Protein AF-W2WQZ3-F1 (afdb_monomer_lite)

Sequence (406 aa):
MGGVYTRVLNVASLRPGDHVCIWDFSRWPISYQHHGIVWASGATAADIRVCHVWSPLEGFQEAQADSCFRISTLEEFLDNRKQKHLRLVEYHTSGLREVLSRWGEVHLSKADLPEVVLARCKFLLGLGRGDFNIFTQNCEHAAHWCMTGEQWCKQTLTKVKGRVPFEKRLVKEDVDALVKQVEEIKEISRCVVSNVLKLSGSNVFLRVKGNHYVQVQADGTVGIVPQGDDPTTCGRTAFRLECYARGYNSIRVRFFHEDTGCYMFSRSTLSCFRDLRMKEPLGVRGKSGLTWEYSSLGYLRSMNQHRRYVGARDDGLLLDVSMRGDAVRVEFVACEGAAEAYTPPDIHQVTRTYNHEKSIQYTESQSMRDYKAAELTKSSPTSSTTTPTTERAAAVAALPTLVESV

Secondary structure (DSSP, 8-state):
---GGGB-S-GGG--TT-EEEEEE-TTTT--EEEEEEEEE--SSTTT-EEEEEE-S--SHHHHHHH-EEEEEEHHHHHTT--GGGEEEPB-S--HHHHHHS-TTSB-SSPPPPHHHHHHHHHHHTTTTTTT-BTTTB-HHHHHHHHHHS--EETTTTEE--SSSTTGGG--HHHHHHHHHHHHHHHHHHHHHHHHHHTTTTSEEEEEETTTEEEEE-TTSBEEEEE--S-TTTS-PPEEEEEEEEE-SSEEEEEEEEGGGTEEEE---TTSS--B-EEEPPPTTT-SGGG-EEEETTSBEEETTTTTPEEEE-TTSBEEEESSGGGBPBEEEEEPTT--SS-----TTHHHHH--GGGG------HHHHHHHHHHHHHHSS-------------------------

Radius of gyration: 28.5 Å; chains: 1; bounding box: 106×35×94 Å

Structure (mmCIF, N/CA/C/O backbone):
data_AF-W2WQZ3-F1
#
_entry.id   AF-W2WQZ3-F1
#
loop_
_atom_site.group_PDB
_atom_site.id
_atom_site.type_symbol
_atom_site.label_atom_id
_atom_site.label_alt_id
_atom_site.label_comp_id
_atom_site.label_asym_id
_atom_site.label_entity_id
_atom_site.label_seq_id
_atom_site.pdbx_PDB_ins_code
_atom_site.Cartn_x
_atom_site.Cartn_y
_atom_site.Cartn_z
_atom_site.occupancy
_atom_site.B_iso_or_equiv
_atom_site.auth_seq_id
_atom_site.auth_comp_id
_atom_site.auth_asym_id
_atom_site.auth_atom_id
_atom_site.pdbx_PDB_model_num
ATOM 1 N N . MET A 1 1 ? 24.836 1.163 7.751 1.00 37.50 1 MET A N 1
ATOM 2 C CA . MET A 1 1 ? 23.887 0.036 7.607 1.00 37.50 1 MET A CA 1
ATOM 3 C C . MET A 1 1 ? 22.480 0.602 7.423 1.00 37.50 1 MET A C 1
ATOM 5 O O . MET A 1 1 ? 22.188 1.587 8.082 1.00 37.50 1 MET A O 1
ATOM 9 N N . GLY A 1 2 ? 21.668 0.085 6.488 1.00 44.25 2 GLY A N 1
ATOM 10 C CA . GLY A 1 2 ? 20.282 0.556 6.268 1.00 44.25 2 GLY A CA 1
ATOM 11 C C . GLY A 1 2 ? 19.381 0.328 7.488 1.00 44.25 2 GLY A C 1
ATOM 12 O O . GLY A 1 2 ? 19.740 -0.460 8.368 1.00 44.25 2 GLY A O 1
ATOM 13 N N . GLY A 1 3 ? 18.241 1.019 7.554 1.00 57.47 3 GLY A N 1
ATOM 14 C CA . GLY A 1 3 ? 17.356 0.969 8.720 1.00 57.47 3 GLY A CA 1
ATOM 15 C C . GLY A 1 3 ? 16.867 -0.454 9.010 1.00 57.47 3 GLY A C 1
ATOM 16 O O . GLY A 1 3 ? 16.491 -1.191 8.103 1.00 57.47 3 GLY A O 1
ATOM 17 N N . VAL A 1 4 ? 16.853 -0.869 10.282 1.00 63.16 4 VAL A N 1
ATOM 18 C CA . VAL A 1 4 ? 16.294 -2.179 10.690 1.00 63.16 4 VAL A CA 1
ATOM 19 C C . VAL A 1 4 ? 14.804 -2.279 10.328 1.00 63.16 4 VAL A C 1
ATOM 21 O O . VAL A 1 4 ? 14.300 -3.365 10.060 1.00 63.16 4 VAL A O 1
ATOM 24 N N . TYR A 1 5 ? 14.118 -1.136 10.271 1.00 67.81 5 TYR A N 1
ATOM 25 C CA . TYR A 1 5 ? 12.671 -1.033 10.094 1.00 67.81 5 TYR A CA 1
ATOM 26 C C . TYR A 1 5 ? 12.184 -1.205 8.654 1.00 67.81 5 TYR A C 1
ATOM 28 O O . TYR A 1 5 ? 11.052 -1.630 8.463 1.00 67.81 5 TYR A O 1
ATOM 36 N N . THR A 1 6 ? 13.033 -0.930 7.663 1.00 77.81 6 THR A N 1
ATOM 37 C CA . THR A 1 6 ? 12.699 -1.054 6.237 1.00 77.81 6 THR A CA 1
ATOM 38 C C . THR A 1 6 ? 13.019 -2.444 5.689 1.00 77.81 6 THR A C 1
ATOM 40 O O . THR A 1 6 ? 12.726 -2.731 4.537 1.00 77.81 6 THR A O 1
ATOM 43 N N . ARG A 1 7 ? 13.628 -3.343 6.475 1.00 87.31 7 ARG A N 1
ATOM 44 C CA . ARG A 1 7 ? 14.009 -4.687 6.015 1.00 87.31 7 ARG A CA 1
ATOM 45 C C . ARG A 1 7 ? 12.788 -5.570 5.764 1.00 87.31 7 ARG A C 1
ATOM 47 O O . ARG A 1 7 ? 11.973 -5.775 6.658 1.00 87.31 7 ARG A O 1
ATOM 54 N N . VAL A 1 8 ? 12.750 -6.189 4.585 1.00 89.81 8 VAL A N 1
ATOM 55 C CA . VAL A 1 8 ? 11.768 -7.228 4.256 1.00 89.81 8 VAL A CA 1
ATOM 56 C C . VAL A 1 8 ? 12.204 -8.542 4.905 1.00 89.81 8 VAL A C 1
ATOM 58 O O . VAL A 1 8 ? 13.170 -9.172 4.472 1.00 89.81 8 VAL A O 1
ATOM 61 N N . LEU A 1 9 ? 11.524 -8.929 5.987 1.00 88.12 9 LEU A N 1
ATOM 62 C CA . LEU A 1 9 ? 11.809 -10.173 6.715 1.00 88.12 9 LEU A CA 1
ATOM 63 C C . LEU A 1 9 ? 11.171 -11.388 6.038 1.00 88.12 9 LEU A C 1
ATOM 65 O O . LEU A 1 9 ? 11.820 -12.420 5.904 1.00 88.12 9 LEU A O 1
ATOM 69 N N . ASN A 1 10 ? 9.932 -11.234 5.574 1.00 91.81 10 ASN A N 1
ATOM 70 C CA . ASN A 1 10 ? 9.191 -12.245 4.835 1.00 91.81 10 ASN A CA 1
ATOM 71 C C . ASN A 1 10 ? 8.757 -11.662 3.485 1.00 91.81 10 ASN A C 1
ATOM 73 O O . ASN A 1 10 ? 8.059 -10.649 3.441 1.00 91.81 10 ASN A O 1
ATOM 77 N N . VAL A 1 11 ? 9.185 -12.283 2.384 1.00 94.69 11 VAL A N 1
ATOM 78 C CA . VAL A 1 11 ? 8.822 -11.832 1.032 1.00 94.69 11 VAL A CA 1
ATOM 79 C C . VAL A 1 11 ? 7.346 -12.074 0.726 1.00 94.69 11 VAL A C 1
ATOM 81 O O . VAL A 1 11 ? 6.751 -11.277 0.007 1.00 94.69 11 VAL A O 1
ATOM 84 N N . ALA A 1 12 ? 6.715 -13.077 1.347 1.00 95.19 12 ALA A N 1
ATOM 85 C CA . ALA A 1 12 ? 5.287 -13.350 1.184 1.00 95.19 12 ALA A CA 1
ATOM 86 C C . ALA A 1 12 ? 4.391 -12.218 1.721 1.00 95.19 12 ALA A C 1
ATOM 88 O O . ALA A 1 12 ? 3.205 -12.148 1.396 1.00 95.19 12 ALA A O 1
ATOM 89 N N . SER A 1 13 ? 4.944 -11.300 2.520 1.00 93.81 13 SER A N 1
ATOM 90 C CA . SER A 1 13 ? 4.251 -10.109 3.024 1.00 93.81 13 SER A CA 1
ATOM 91 C C . SER A 1 13 ? 4.254 -8.939 2.029 1.00 93.81 13 SER A C 1
ATOM 93 O O . SER A 1 13 ? 3.612 -7.918 2.287 1.00 93.81 13 SER A O 1
ATOM 95 N N . LEU A 1 14 ? 4.955 -9.064 0.895 1.00 95.62 14 LEU A N 1
ATOM 96 C CA . LEU A 1 14 ? 4.941 -8.078 -0.186 1.00 95.62 14 LEU A CA 1
ATOM 97 C C . LEU A 1 14 ? 3.597 -8.090 -0.917 1.00 95.62 14 LEU A C 1
ATOM 99 O O . LEU A 1 14 ? 2.999 -9.144 -1.165 1.00 95.62 14 LEU A O 1
ATOM 103 N N . ARG A 1 15 ? 3.102 -6.905 -1.263 1.00 95.06 15 ARG A N 1
ATOM 104 C CA . ARG A 1 15 ? 1.804 -6.695 -1.916 1.00 95.06 15 ARG A CA 1
ATOM 105 C C . ARG A 1 15 ? 1.952 -5.816 -3.165 1.00 95.06 15 ARG A C 1
ATOM 107 O O . ARG A 1 15 ? 2.840 -4.962 -3.183 1.00 95.06 15 ARG A O 1
ATOM 114 N N . PRO A 1 16 ? 1.086 -5.965 -4.187 1.00 95.69 16 PRO A N 1
ATOM 115 C CA . PRO A 1 16 ? 1.161 -5.172 -5.413 1.00 95.69 16 PRO A CA 1
ATOM 116 C C . PRO A 1 16 ? 1.178 -3.663 -5.139 1.00 95.69 16 PRO A C 1
ATOM 118 O O . PRO A 1 16 ? 0.411 -3.166 -4.315 1.00 95.69 16 PRO A O 1
ATOM 121 N N . GLY A 1 17 ? 2.074 -2.924 -5.785 1.00 95.50 17 GLY A N 1
ATOM 122 C CA . GLY A 1 17 ? 2.303 -1.498 -5.544 1.00 95.50 17 GLY A CA 1
ATOM 123 C C . GLY A 1 17 ? 3.226 -1.181 -4.358 1.00 95.50 17 GLY A C 1
ATOM 124 O O . GLY A 1 17 ? 3.389 -0.009 -4.029 1.00 95.50 17 GLY A O 1
ATOM 125 N N . ASP A 1 18 ? 3.819 -2.179 -3.691 1.00 95.56 18 ASP A N 1
ATOM 126 C CA . ASP A 1 18 ? 4.921 -1.941 -2.748 1.00 95.56 18 ASP A CA 1
ATOM 127 C C . ASP A 1 18 ? 6.191 -1.553 -3.518 1.00 95.56 18 ASP A C 1
ATOM 129 O O . ASP A 1 18 ? 6.613 -2.271 -4.422 1.00 95.56 18 ASP A O 1
ATOM 133 N N . HIS A 1 19 ? 6.832 -0.445 -3.141 1.00 95.88 19 HIS A N 1
ATOM 134 C CA . HIS A 1 19 ? 8.148 -0.075 -3.665 1.00 95.88 19 HIS A CA 1
ATOM 135 C C . HIS A 1 19 ? 9.236 -0.772 -2.850 1.00 95.88 19 HIS A C 1
ATOM 137 O O . HIS A 1 19 ? 9.351 -0.561 -1.642 1.00 95.88 19 HIS A O 1
ATOM 143 N N . VAL A 1 20 ? 10.043 -1.592 -3.514 1.00 95.25 20 VAL A N 1
ATOM 144 C CA . VAL A 1 20 ? 11.188 -2.284 -2.928 1.00 95.25 20 VAL A CA 1
ATOM 145 C C . VAL A 1 20 ? 12.504 -1.775 -3.500 1.00 95.25 20 VAL A C 1
ATOM 147 O O . VAL A 1 20 ? 12.589 -1.392 -4.666 1.00 95.25 20 VAL A O 1
ATOM 150 N N . CYS A 1 21 ? 13.556 -1.810 -2.687 1.00 93.44 21 CYS A N 1
ATOM 151 C CA . CYS A 1 21 ? 14.919 -1.637 -3.168 1.00 93.44 21 CYS A CA 1
ATOM 152 C C . CYS A 1 21 ? 15.857 -2.697 -2.586 1.00 93.44 21 CYS A C 1
ATOM 154 O O . CYS A 1 21 ? 15.675 -3.171 -1.463 1.00 93.44 21 CYS A O 1
ATOM 156 N N . ILE A 1 22 ? 16.861 -3.102 -3.356 1.00 92.25 22 ILE A N 1
ATOM 157 C CA . ILE A 1 22 ? 17.868 -4.084 -2.949 1.00 92.25 22 ILE A CA 1
ATOM 158 C C . ILE A 1 22 ? 19.247 -3.433 -3.004 1.00 92.25 22 ILE A C 1
ATOM 160 O O . ILE A 1 22 ? 19.664 -2.910 -4.037 1.00 92.25 22 ILE A O 1
ATOM 164 N N . TRP A 1 23 ? 19.952 -3.445 -1.871 1.00 87.19 23 TRP A N 1
ATOM 165 C CA . TRP A 1 23 ? 21.328 -2.958 -1.823 1.00 87.19 23 TRP A CA 1
ATOM 166 C C . TRP A 1 23 ? 22.276 -3.927 -2.512 1.00 87.19 23 TRP A C 1
ATOM 168 O O . TRP A 1 23 ? 22.335 -5.112 -2.164 1.00 87.19 23 TRP A O 1
ATOM 178 N N . ASP A 1 24 ? 23.082 -3.377 -3.409 1.00 80.38 24 ASP A N 1
ATOM 179 C CA . ASP A 1 24 ? 24.245 -4.032 -3.969 1.00 80.38 24 ASP A CA 1
ATOM 180 C C . ASP A 1 24 ? 25.522 -3.512 -3.290 1.00 80.38 24 ASP A C 1
ATOM 182 O O . ASP A 1 24 ? 25.820 -2.315 -3.292 1.00 80.38 24 ASP A O 1
ATOM 186 N N . PHE A 1 25 ? 26.258 -4.440 -2.677 1.00 77.12 25 PHE A N 1
ATOM 187 C CA . PHE A 1 25 ? 27.558 -4.195 -2.047 1.00 77.12 25 PHE A CA 1
ATOM 188 C C . PHE A 1 25 ? 28.704 -4.883 -2.797 1.00 77.12 25 PHE A C 1
ATOM 190 O O . PHE A 1 25 ? 29.847 -4.789 -2.361 1.00 77.12 25 PHE A O 1
ATOM 197 N N . SER A 1 26 ? 28.411 -5.595 -3.889 1.00 67.88 26 SER A N 1
ATOM 198 C CA . SER A 1 26 ? 29.412 -6.350 -4.648 1.00 67.88 26 SER A CA 1
ATOM 199 C C . SER A 1 26 ? 30.397 -5.441 -5.391 1.00 67.88 26 SER A C 1
ATOM 201 O O . SER A 1 26 ? 31.529 -5.842 -5.637 1.00 67.88 26 SER A O 1
ATOM 203 N N . ARG A 1 27 ? 30.006 -4.193 -5.686 1.00 63.34 27 ARG A N 1
ATOM 204 C CA . ARG A 1 27 ? 30.777 -3.223 -6.485 1.00 63.34 27 ARG A CA 1
ATOM 205 C C . ARG A 1 27 ? 31.518 -2.174 -5.646 1.00 63.34 27 ARG A C 1
ATOM 207 O O . ARG A 1 27 ? 31.605 -1.010 -6.032 1.00 63.34 27 ARG A O 1
ATOM 214 N N . TRP A 1 28 ? 32.037 -2.568 -4.479 1.00 49.25 28 TRP A N 1
ATOM 215 C CA . TRP A 1 28 ? 32.827 -1.683 -3.609 1.00 49.25 28 TRP A CA 1
ATOM 216 C C . TRP A 1 28 ? 33.954 -0.984 -4.402 1.00 49.25 28 TRP A C 1
ATOM 218 O O . TRP A 1 28 ? 34.685 -1.671 -5.114 1.00 49.25 28 TRP A O 1
ATOM 228 N N . PRO A 1 29 ? 34.118 0.354 -4.306 1.00 53.16 29 PRO A N 1
ATOM 229 C CA . PRO A 1 29 ? 33.571 1.265 -3.291 1.00 53.16 29 PRO A CA 1
ATOM 230 C C . PRO A 1 29 ? 32.186 1.868 -3.593 1.00 53.16 29 PRO A C 1
ATOM 232 O O . PRO A 1 29 ? 31.675 2.646 -2.788 1.00 53.16 29 PRO A O 1
ATOM 235 N N . ILE A 1 30 ? 31.551 1.524 -4.716 1.00 60.47 30 ILE A N 1
ATOM 236 C CA . ILE A 1 30 ? 30.276 2.109 -5.147 1.00 60.47 30 ILE A CA 1
ATOM 237 C C . ILE A 1 30 ? 29.125 1.203 -4.693 1.00 60.47 30 ILE A C 1
ATOM 239 O O . ILE A 1 30 ? 28.834 0.176 -5.300 1.00 60.47 30 ILE A O 1
ATOM 243 N N . SER A 1 31 ? 28.448 1.581 -3.608 1.00 68.06 31 SER A N 1
ATOM 244 C CA . SER A 1 31 ? 27.183 0.945 -3.225 1.00 68.06 31 SER A CA 1
ATOM 245 C C . SER A 1 31 ? 26.028 1.549 -4.019 1.00 68.06 31 SER A C 1
ATOM 247 O O . SER A 1 31 ? 25.861 2.768 -4.012 1.00 68.06 31 SER A O 1
ATOM 249 N N . TYR A 1 32 ? 25.205 0.704 -4.629 1.00 77.25 32 TYR A N 1
ATOM 250 C CA . TYR A 1 32 ? 24.027 1.101 -5.403 1.00 77.25 32 TYR A CA 1
ATOM 251 C C . TYR A 1 32 ? 22.780 0.411 -4.843 1.00 77.25 32 TYR A C 1
ATOM 253 O O . TYR A 1 32 ? 22.878 -0.668 -4.252 1.00 77.25 32 TYR A O 1
ATOM 261 N N . GLN A 1 33 ? 21.604 1.015 -5.012 1.00 85.81 33 GLN A N 1
ATOM 262 C CA . GLN A 1 33 ? 20.339 0.319 -4.780 1.00 85.81 33 GLN A CA 1
ATOM 263 C C . GLN A 1 33 ? 19.588 0.195 -6.085 1.00 85.81 33 GLN A C 1
ATOM 265 O O . GLN A 1 33 ? 19.412 1.168 -6.814 1.00 85.81 33 GLN A O 1
ATOM 270 N N . HIS A 1 34 ? 19.103 -1.010 -6.327 1.00 90.62 34 HIS A N 1
ATOM 271 C CA . HIS A 1 34 ? 18.215 -1.295 -7.434 1.00 90.62 34 HIS A CA 1
ATOM 272 C C . HIS A 1 34 ? 16.773 -1.230 -6.950 1.00 90.62 34 HIS A C 1
ATOM 274 O O . HIS A 1 34 ? 16.451 -1.837 -5.929 1.00 90.62 34 HIS A O 1
ATOM 280 N N . HIS A 1 35 ? 15.934 -0.475 -7.648 1.00 93.75 35 HIS A N 1
ATOM 281 C CA . HIS A 1 35 ? 14.566 -0.155 -7.251 1.00 93.75 35 HIS A CA 1
ATOM 282 C C . HIS A 1 35 ? 13.553 -0.855 -8.152 1.00 93.75 35 HIS A C 1
ATOM 284 O O . HIS A 1 35 ? 13.764 -0.985 -9.358 1.00 93.75 35 HIS A O 1
ATOM 290 N N . GLY A 1 36 ? 12.435 -1.272 -7.566 1.00 95.94 36 GLY A N 1
ATOM 291 C CA . GLY A 1 36 ? 11.340 -1.913 -8.280 1.00 95.94 36 GLY A CA 1
ATOM 292 C C . GLY A 1 36 ? 10.021 -1.807 -7.530 1.00 95.94 36 GLY A C 1
ATOM 293 O O . GLY A 1 36 ? 9.981 -1.539 -6.332 1.00 95.94 36 GLY A O 1
ATOM 294 N N . ILE A 1 37 ? 8.923 -2.023 -8.240 1.00 97.88 37 ILE A N 1
ATOM 295 C CA . ILE A 1 37 ? 7.574 -2.057 -7.684 1.00 97.88 37 ILE A CA 1
ATOM 296 C C . ILE A 1 37 ? 7.064 -3.489 -7.746 1.00 97.88 37 ILE A C 1
ATOM 298 O O . ILE A 1 37 ? 7.094 -4.112 -8.801 1.00 97.88 37 ILE A O 1
ATOM 302 N N . VAL A 1 38 ? 6.557 -4.020 -6.640 1.00 97.38 38 VAL A N 1
ATOM 303 C CA . VAL A 1 38 ? 5.909 -5.335 -6.627 1.00 97.38 38 VAL A CA 1
ATOM 304 C C . VAL A 1 38 ? 4.691 -5.286 -7.547 1.00 97.38 38 VAL A C 1
ATOM 306 O O . VAL A 1 38 ? 3.771 -4.501 -7.331 1.00 97.38 38 VAL A O 1
ATOM 309 N N . TRP A 1 39 ? 4.690 -6.120 -8.579 1.00 95.62 39 TRP A N 1
ATOM 310 C CA . TRP A 1 39 ? 3.611 -6.242 -9.555 1.00 95.62 39 TRP A CA 1
ATOM 311 C C . TRP A 1 39 ? 2.573 -7.272 -9.113 1.00 95.62 39 TRP A C 1
ATOM 313 O O . TRP A 1 39 ? 1.379 -6.990 -9.138 1.00 95.62 39 TRP A O 1
ATOM 323 N N . ALA A 1 40 ? 3.028 -8.440 -8.655 1.00 94.06 40 ALA A N 1
ATOM 324 C CA . ALA A 1 40 ? 2.169 -9.511 -8.157 1.00 94.06 40 ALA A CA 1
ATOM 325 C C . ALA A 1 40 ? 2.780 -10.159 -6.910 1.00 94.06 40 ALA A C 1
ATOM 327 O O . ALA A 1 40 ? 4.000 -10.315 -6.811 1.00 94.06 40 ALA A O 1
ATOM 328 N N . SER A 1 41 ? 1.922 -10.514 -5.953 1.00 94.12 41 SER A N 1
ATOM 329 C CA . SER A 1 41 ? 2.309 -11.260 -4.752 1.00 94.12 41 SER A CA 1
ATOM 330 C C . SER A 1 41 ? 2.532 -12.738 -5.057 1.00 94.12 41 SER A C 1
ATOM 332 O O . SER A 1 41 ? 1.996 -13.273 -6.020 1.00 94.12 41 SER A O 1
ATOM 334 N N . GLY A 1 42 ? 3.261 -13.407 -4.172 1.00 93.88 42 GLY A N 1
ATOM 335 C CA . GLY A 1 42 ? 3.514 -14.839 -4.226 1.00 93.88 42 GLY A CA 1
ATOM 336 C C . GLY A 1 42 ? 4.022 -15.346 -2.878 1.00 93.88 42 GLY A C 1
ATOM 337 O O . GLY A 1 42 ? 4.314 -14.542 -1.987 1.00 93.88 42 GLY A O 1
ATOM 338 N N . ALA A 1 43 ? 4.093 -16.666 -2.711 1.00 94.56 43 ALA A N 1
ATOM 339 C CA . ALA A 1 43 ? 4.595 -17.277 -1.480 1.00 94.56 43 ALA A CA 1
ATOM 340 C C . ALA A 1 43 ? 6.129 -17.255 -1.424 1.00 94.56 43 ALA A C 1
ATOM 342 O O . ALA A 1 43 ? 6.714 -17.068 -0.356 1.00 94.56 43 ALA A O 1
ATOM 343 N N . THR A 1 44 ? 6.776 -17.411 -2.580 1.00 95.88 44 THR A N 1
ATOM 344 C CA . THR A 1 44 ? 8.234 -17.463 -2.720 1.00 95.88 44 THR A CA 1
ATOM 345 C C . THR A 1 44 ? 8.762 -16.343 -3.619 1.00 95.88 44 THR A C 1
ATOM 347 O O . THR A 1 44 ? 8.001 -15.637 -4.285 1.00 95.88 44 THR A O 1
ATOM 350 N N . ALA A 1 45 ? 10.086 -16.163 -3.656 1.00 94.94 45 ALA A N 1
ATOM 351 C CA . ALA A 1 45 ? 10.711 -15.185 -4.545 1.00 94.94 45 ALA A CA 1
ATOM 352 C C . ALA A 1 45 ? 10.514 -15.532 -6.039 1.00 94.94 45 ALA A C 1
ATOM 354 O O . ALA A 1 45 ? 10.378 -14.623 -6.860 1.00 94.94 45 ALA A O 1
ATOM 355 N N . ALA A 1 46 ? 10.417 -16.818 -6.384 1.00 94.50 46 ALA A N 1
ATOM 356 C CA . ALA A 1 46 ? 10.094 -17.275 -7.734 1.00 94.50 46 ALA A CA 1
ATOM 357 C C . ALA A 1 46 ? 8.658 -16.922 -8.164 1.00 94.50 46 ALA A C 1
ATOM 359 O O . ALA A 1 46 ? 8.402 -16.737 -9.354 1.00 94.50 46 ALA A O 1
ATOM 360 N N . ASP A 1 47 ? 7.723 -16.793 -7.217 1.00 93.81 47 ASP A N 1
ATOM 361 C CA . ASP A 1 47 ? 6.308 -16.492 -7.491 1.00 93.81 47 ASP A CA 1
ATOM 362 C C . ASP A 1 47 ? 6.041 -14.987 -7.595 1.00 93.81 47 ASP A C 1
ATOM 364 O O . ASP A 1 47 ? 5.214 -14.534 -8.386 1.00 93.81 47 ASP A O 1
ATOM 368 N N . ILE A 1 48 ? 6.748 -14.194 -6.788 1.00 95.56 48 ILE A N 1
ATOM 369 C CA . ILE A 1 48 ? 6.573 -12.742 -6.738 1.00 95.56 48 ILE A CA 1
ATOM 370 C C . ILE A 1 48 ? 7.056 -12.128 -8.053 1.00 95.56 48 ILE A C 1
ATOM 372 O O . ILE A 1 48 ? 8.087 -12.518 -8.606 1.00 95.56 48 ILE A O 1
ATOM 376 N N . ARG A 1 49 ? 6.309 -11.146 -8.560 1.00 96.44 49 ARG A N 1
ATOM 377 C CA . ARG A 1 49 ? 6.674 -10.383 -9.761 1.00 96.44 49 ARG A CA 1
ATOM 378 C C . ARG A 1 49 ? 7.022 -8.952 -9.392 1.00 96.44 49 ARG A C 1
ATOM 380 O O . ARG A 1 49 ? 6.326 -8.346 -8.578 1.00 96.44 49 ARG A O 1
ATOM 387 N N . VAL A 1 50 ? 8.061 -8.400 -10.010 1.00 96.81 50 VAL A N 1
ATOM 388 C CA . VAL A 1 50 ? 8.531 -7.028 -9.777 1.00 96.81 50 VAL A CA 1
ATOM 389 C C . VAL A 1 50 ? 8.638 -6.291 -11.110 1.00 96.81 50 VAL A C 1
ATOM 391 O O . VAL A 1 50 ? 9.244 -6.783 -12.053 1.00 96.81 50 VAL A O 1
ATOM 394 N N . CYS A 1 51 ? 8.043 -5.104 -11.179 1.00 95.69 51 CYS A N 1
ATOM 395 C CA . CYS A 1 51 ? 8.223 -4.120 -12.237 1.00 95.69 51 CYS A CA 1
ATOM 396 C C . CYS A 1 51 ? 9.454 -3.261 -11.949 1.00 95.69 51 CYS A C 1
ATOM 398 O O . CYS A 1 51 ? 9.506 -2.588 -10.919 1.00 95.69 51 CYS A O 1
ATOM 400 N N . HIS A 1 52 ? 10.431 -3.239 -12.847 1.00 94.69 52 HIS A N 1
ATOM 401 C CA . HIS A 1 52 ? 11.640 -2.440 -12.664 1.00 94.69 52 HIS A CA 1
ATOM 402 C C . HIS A 1 52 ? 12.390 -2.230 -13.979 1.00 94.69 52 HIS A C 1
ATOM 404 O O . HIS A 1 52 ? 12.149 -2.925 -14.964 1.00 94.69 52 HIS A O 1
ATOM 410 N N . VAL A 1 53 ? 13.312 -1.265 -13.997 1.00 91.25 53 VAL A N 1
ATOM 411 C CA . VAL A 1 53 ? 14.213 -1.063 -15.139 1.00 91.25 53 VAL A CA 1
ATOM 412 C C . VAL A 1 53 ? 15.371 -2.043 -15.036 1.00 91.25 53 VAL A C 1
ATOM 414 O O . VAL A 1 53 ? 16.109 -2.000 -14.054 1.00 91.25 53 VAL A O 1
ATOM 417 N N . TRP A 1 54 ? 15.522 -2.926 -16.018 1.00 88.06 54 TRP A N 1
ATOM 418 C CA . TRP A 1 54 ? 16.557 -3.963 -16.021 1.00 88.06 54 TRP A CA 1
ATOM 419 C C . TRP A 1 54 ? 16.799 -4.516 -17.426 1.00 88.06 54 TRP A C 1
ATOM 421 O O . TRP A 1 54 ? 16.012 -4.254 -18.338 1.00 88.06 54 TRP A O 1
ATOM 431 N N . SER A 1 55 ? 17.883 -5.274 -17.582 1.00 85.56 55 SER A N 1
ATOM 432 C CA . SER A 1 55 ? 18.197 -6.089 -18.751 1.00 85.56 55 SER A CA 1
ATOM 433 C C . SER A 1 55 ? 18.780 -7.431 -18.285 1.00 85.56 55 SER A C 1
ATOM 435 O O . SER A 1 55 ? 19.615 -7.422 -17.382 1.00 85.56 55 SER A O 1
ATOM 437 N N . PRO A 1 56 ? 18.376 -8.566 -18.884 1.00 83.38 56 PRO A N 1
ATOM 438 C CA . PRO A 1 56 ? 18.946 -9.881 -18.606 1.00 83.38 56 PRO A CA 1
ATOM 439 C C . PRO A 1 56 ? 20.311 -10.089 -19.275 1.00 83.38 56 PRO A C 1
ATOM 441 O O . PRO A 1 56 ? 20.911 -11.143 -19.102 1.00 83.38 56 PRO A O 1
ATOM 444 N N . LEU A 1 57 ? 20.781 -9.136 -20.086 1.00 85.00 57 LEU A N 1
ATOM 445 C CA . LEU A 1 57 ? 22.068 -9.242 -20.764 1.00 85.00 57 LEU A CA 1
ATOM 446 C C . LEU A 1 57 ? 23.208 -8.990 -19.768 1.00 85.00 57 LEU A C 1
ATOM 448 O O . LEU A 1 57 ? 23.132 -8.084 -18.942 1.00 85.00 57 LEU A O 1
ATOM 452 N N . GLU A 1 58 ? 24.280 -9.775 -19.866 1.00 76.94 58 GLU A N 1
ATOM 453 C CA . GLU A 1 58 ? 25.430 -9.675 -18.953 1.00 76.94 58 GLU A CA 1
ATOM 454 C C . GLU A 1 58 ? 26.450 -8.603 -19.382 1.00 76.94 58 GLU A C 1
ATOM 456 O O . GLU A 1 58 ? 27.173 -8.053 -18.549 1.00 76.94 58 GLU A O 1
ATOM 461 N N . GLY A 1 59 ? 26.504 -8.271 -20.677 1.00 79.88 59 GLY A N 1
ATOM 462 C CA . GLY A 1 59 ? 27.412 -7.257 -21.220 1.00 79.88 59 GLY A CA 1
ATOM 463 C C . GLY A 1 59 ? 26.999 -5.839 -20.818 1.00 79.88 59 GLY A C 1
ATOM 464 O O . GLY A 1 59 ? 25.834 -5.478 -20.932 1.00 79.88 59 GLY A O 1
ATOM 465 N N . PHE A 1 60 ? 27.929 -5.012 -20.326 1.00 76.75 60 PHE A N 1
ATOM 466 C CA . PHE A 1 60 ? 27.593 -3.688 -19.776 1.00 76.75 60 PHE A CA 1
ATOM 467 C C . PHE A 1 60 ? 26.961 -2.744 -20.812 1.00 76.75 60 PHE A C 1
ATOM 469 O O . PHE A 1 60 ? 25.968 -2.081 -20.509 1.00 76.75 60 PHE A O 1
ATOM 476 N N . GLN A 1 61 ? 27.523 -2.675 -22.023 1.00 79.50 61 GLN A N 1
ATOM 477 C CA . GLN A 1 61 ? 27.019 -1.788 -23.077 1.00 79.50 61 GLN A CA 1
ATOM 478 C C . GLN A 1 61 ? 25.677 -2.287 -23.619 1.00 79.50 61 GLN A C 1
ATOM 480 O O . GLN A 1 61 ? 24.741 -1.508 -23.795 1.00 79.50 61 GLN A O 1
ATOM 485 N N . GLU A 1 62 ? 25.565 -3.595 -23.822 1.00 81.12 62 GLU A N 1
ATOM 486 C CA . GLU A 1 62 ? 24.367 -4.269 -24.305 1.00 81.12 62 GLU A CA 1
ATOM 487 C C . GLU A 1 62 ? 23.230 -4.161 -23.284 1.00 81.12 62 GLU A C 1
ATOM 489 O O . GLU A 1 62 ? 22.114 -3.782 -23.636 1.00 81.12 62 GLU A O 1
ATOM 494 N N . ALA A 1 63 ? 23.523 -4.400 -22.004 1.00 80.94 63 ALA A N 1
ATOM 495 C CA . ALA A 1 63 ? 22.575 -4.269 -20.906 1.00 80.94 63 ALA A CA 1
ATOM 496 C C . ALA A 1 63 ? 22.112 -2.825 -20.733 1.00 80.94 63 ALA A C 1
ATOM 498 O O . ALA A 1 63 ? 20.931 -2.588 -20.480 1.00 80.94 63 ALA A O 1
ATOM 499 N N . GLN A 1 64 ? 23.006 -1.844 -20.883 1.00 79.75 64 GLN A N 1
ATOM 500 C CA . GLN A 1 64 ? 22.620 -0.437 -20.827 1.00 79.75 64 GLN A CA 1
ATOM 501 C C . GLN A 1 64 ? 21.688 -0.064 -21.989 1.00 79.75 64 GLN A C 1
ATOM 503 O O . GLN A 1 64 ? 20.708 0.646 -21.769 1.00 79.75 64 GLN A O 1
ATOM 508 N N . ALA A 1 65 ? 21.953 -0.565 -23.198 1.00 79.50 65 ALA A N 1
ATOM 509 C CA . ALA A 1 65 ? 21.124 -0.304 -24.372 1.00 79.50 65 ALA A CA 1
ATOM 510 C C . ALA A 1 65 ? 19.753 -1.008 -24.311 1.00 79.50 65 ALA A C 1
ATOM 512 O O . ALA A 1 65 ? 18.740 -0.407 -24.678 1.00 79.50 65 ALA A O 1
ATOM 513 N N . ASP A 1 66 ? 19.703 -2.250 -23.816 1.00 84.81 66 ASP A N 1
ATOM 514 C CA . ASP A 1 66 ? 18.466 -3.032 -23.675 1.00 84.81 66 ASP A CA 1
ATOM 515 C C . ASP A 1 66 ? 17.659 -2.668 -22.417 1.00 84.81 66 ASP A C 1
ATOM 517 O O . ASP A 1 66 ? 16.463 -2.965 -22.356 1.00 84.81 66 ASP A O 1
ATOM 521 N N . SER A 1 67 ? 18.269 -2.018 -21.419 1.00 86.94 67 SER A N 1
ATOM 522 C CA . SER A 1 67 ? 17.613 -1.682 -20.150 1.00 86.94 67 SER A CA 1
ATOM 523 C C . SER A 1 67 ? 16.285 -0.972 -20.380 1.00 86.94 67 SER A C 1
ATOM 525 O O . SER A 1 67 ? 16.216 0.125 -20.928 1.00 86.94 67 SER A O 1
ATOM 527 N N . CYS A 1 68 ? 15.211 -1.614 -19.935 1.00 89.75 68 CYS A N 1
ATOM 528 C CA . CYS A 1 68 ? 13.861 -1.089 -20.057 1.00 89.75 68 CYS A CA 1
ATOM 529 C C . CYS A 1 68 ? 13.025 -1.530 -18.866 1.00 89.75 68 CYS A C 1
ATOM 531 O O . CYS A 1 68 ? 13.362 -2.492 -18.170 1.00 89.75 68 CYS A O 1
ATOM 533 N N . PHE A 1 69 ? 11.932 -0.820 -18.630 1.00 91.12 69 PHE A N 1
ATOM 534 C CA . PHE A 1 69 ? 10.991 -1.154 -17.582 1.00 91.12 69 PHE A CA 1
ATOM 535 C C . PHE A 1 69 ? 10.244 -2.438 -17.963 1.00 91.12 69 PHE A C 1
ATOM 537 O O . PHE A 1 69 ? 9.584 -2.510 -19.000 1.00 91.12 69 PHE A O 1
ATOM 544 N N . ARG A 1 70 ? 10.392 -3.486 -17.156 1.00 91.25 70 ARG A N 1
ATOM 545 C CA . ARG A 1 70 ? 9.865 -4.827 -17.432 1.00 91.25 70 ARG A CA 1
ATOM 546 C C . ARG A 1 70 ? 9.438 -5.525 -16.150 1.00 91.25 70 ARG A C 1
ATOM 548 O O . ARG A 1 70 ? 9.676 -5.020 -15.055 1.00 91.25 70 ARG A O 1
ATOM 555 N N . ILE A 1 71 ? 8.790 -6.673 -16.311 1.00 93.31 71 ILE A N 1
ATOM 556 C CA . ILE A 1 71 ? 8.389 -7.547 -15.210 1.00 93.31 71 ILE A CA 1
ATOM 557 C C . ILE A 1 71 ? 9.376 -8.709 -15.147 1.00 93.31 71 ILE A C 1
ATOM 559 O O . ILE A 1 71 ? 9.595 -9.367 -16.161 1.00 93.31 71 ILE A O 1
ATOM 563 N N . SER A 1 72 ? 9.924 -8.965 -13.967 1.00 93.94 72 SER A N 1
ATOM 564 C CA . SER A 1 72 ? 10.759 -10.129 -13.661 1.00 93.94 72 SER A CA 1
ATOM 565 C C . SER A 1 72 ? 10.212 -10.858 -12.431 1.00 93.94 72 SER A C 1
ATOM 567 O O . SER A 1 72 ? 9.306 -10.361 -11.746 1.00 93.94 72 SER A O 1
ATOM 569 N N . THR A 1 73 ? 10.774 -12.018 -12.107 1.00 96.00 73 THR A N 1
ATOM 570 C CA . THR A 1 73 ? 10.611 -12.622 -10.778 1.00 96.00 73 THR A CA 1
ATOM 571 C C . THR A 1 73 ? 11.349 -11.798 -9.714 1.00 96.00 73 THR A C 1
ATOM 573 O O . THR A 1 73 ? 12.237 -10.995 -10.031 1.00 96.00 73 THR A O 1
ATOM 576 N N . LEU A 1 74 ? 11.010 -11.981 -8.432 1.00 95.88 74 LEU A N 1
ATOM 577 C CA . LEU A 1 74 ? 11.793 -11.371 -7.353 1.00 95.88 74 LEU A CA 1
ATOM 578 C C . LEU A 1 74 ? 13.211 -11.960 -7.295 1.00 95.88 74 LEU A C 1
ATOM 580 O O . LEU A 1 74 ? 14.129 -11.246 -6.918 1.00 95.88 74 LEU A O 1
ATOM 584 N N . GLU A 1 75 ? 13.417 -13.218 -7.687 1.00 95.25 75 GLU A N 1
ATOM 585 C CA . GLU A 1 75 ? 14.756 -13.829 -7.756 1.00 95.25 75 GLU A CA 1
ATOM 586 C C . GLU A 1 75 ? 15.654 -13.121 -8.771 1.00 95.25 75 GLU A C 1
ATOM 588 O O . GLU A 1 75 ? 16.767 -12.718 -8.430 1.00 95.25 75 GLU A O 1
ATOM 593 N N . GLU A 1 76 ? 15.137 -12.877 -9.974 1.00 93.88 76 GLU A N 1
ATOM 594 C CA . GLU A 1 76 ? 15.822 -12.098 -11.011 1.00 93.88 76 GLU A CA 1
ATOM 595 C C . GLU A 1 76 ? 16.078 -10.661 -10.538 1.00 93.88 76 GLU A C 1
ATOM 597 O O . GLU A 1 76 ? 17.180 -10.137 -10.687 1.00 93.88 76 GLU A O 1
ATOM 602 N N . PHE A 1 77 ? 15.098 -10.036 -9.876 1.00 94.25 77 PHE A N 1
ATOM 603 C CA . PHE A 1 77 ? 15.274 -8.708 -9.287 1.00 94.25 77 PHE A CA 1
ATOM 604 C C . PHE A 1 77 ? 16.367 -8.689 -8.213 1.00 94.25 77 PHE A C 1
ATOM 606 O O . PHE A 1 77 ? 17.087 -7.698 -8.082 1.00 94.25 77 PHE A O 1
ATOM 613 N N . LEU A 1 78 ? 16.493 -9.756 -7.423 1.00 93.00 78 LEU A N 1
ATOM 614 C CA . LEU A 1 78 ? 17.530 -9.879 -6.408 1.00 93.00 78 LEU A CA 1
ATOM 615 C C . LEU A 1 78 ? 18.904 -10.116 -7.027 1.00 93.00 78 LEU A C 1
ATOM 617 O O . LEU A 1 78 ? 19.867 -9.692 -6.404 1.00 93.00 78 LEU A O 1
ATOM 621 N N . ASP A 1 79 ? 19.019 -10.710 -8.215 1.00 89.88 79 ASP A N 1
ATOM 622 C CA . ASP A 1 79 ? 20.284 -10.908 -8.944 1.00 89.88 79 ASP A CA 1
ATOM 623 C C . ASP A 1 79 ? 21.426 -11.374 -8.017 1.00 89.88 79 ASP A C 1
ATOM 625 O O . ASP A 1 79 ? 22.371 -10.643 -7.716 1.00 89.88 79 ASP A O 1
ATOM 629 N N . ASN A 1 80 ? 21.253 -12.554 -7.412 1.00 87.19 80 ASN A N 1
ATOM 630 C CA . ASN A 1 80 ? 22.187 -13.166 -6.452 1.00 87.19 80 ASN A CA 1
ATOM 631 C C . ASN A 1 80 ? 22.448 -12.374 -5.145 1.00 87.19 80 ASN A C 1
ATOM 633 O O . ASN A 1 80 ? 23.205 -12.820 -4.273 1.00 87.19 80 ASN A O 1
ATOM 637 N N . ARG A 1 81 ? 21.801 -11.218 -4.931 1.00 90.06 81 ARG A N 1
ATOM 638 C CA . ARG A 1 81 ? 21.914 -10.437 -3.689 1.00 90.06 81 ARG A CA 1
ATOM 639 C C . ARG A 1 81 ? 21.075 -11.071 -2.583 1.00 90.06 81 ARG A C 1
ATOM 641 O O . ARG A 1 81 ? 19.938 -11.496 -2.762 1.00 90.06 81 ARG A O 1
ATOM 648 N N . LYS A 1 82 ? 21.632 -11.089 -1.369 1.00 90.00 82 LYS A N 1
ATOM 649 C CA . LYS A 1 82 ? 20.987 -11.705 -0.198 1.00 90.00 82 LYS A CA 1
ATOM 650 C C . LYS A 1 82 ? 19.713 -10.946 0.189 1.00 90.00 82 LYS A C 1
ATOM 652 O O . LYS A 1 82 ? 19.775 -9.739 0.418 1.00 90.00 82 LYS A O 1
ATOM 657 N N . GLN A 1 83 ? 18.610 -11.660 0.437 1.00 90.62 83 GLN A N 1
ATOM 658 C CA . GLN A 1 83 ? 17.325 -11.081 0.875 1.00 90.62 83 GLN A CA 1
ATOM 659 C C . GLN A 1 83 ? 17.454 -10.134 2.082 1.00 90.62 83 GLN A C 1
ATOM 661 O O . GLN A 1 83 ? 16.745 -9.138 2.174 1.00 90.62 83 GLN A O 1
ATOM 666 N N . LYS A 1 84 ? 18.415 -10.357 2.991 1.00 89.50 84 LYS A N 1
ATOM 667 C CA . LYS A 1 84 ? 18.679 -9.442 4.120 1.00 89.50 84 LYS A CA 1
ATOM 668 C C . LYS A 1 84 ? 19.021 -8.002 3.696 1.00 89.50 84 LYS A C 1
ATOM 670 O O . LYS A 1 84 ? 19.051 -7.108 4.548 1.00 89.50 84 LYS A O 1
ATOM 675 N N . HIS A 1 85 ? 19.315 -7.761 2.419 1.00 90.19 85 HIS A N 1
ATOM 676 C CA . HIS A 1 85 ? 19.560 -6.449 1.819 1.00 90.19 85 HIS A CA 1
ATOM 677 C C . HIS A 1 85 ? 18.316 -5.843 1.152 1.00 90.19 85 HIS A C 1
ATOM 679 O O . HIS A 1 85 ? 18.344 -4.655 0.841 1.00 90.19 85 HIS A O 1
ATOM 685 N N . LEU A 1 86 ? 17.235 -6.614 0.988 1.00 93.00 86 LEU A N 1
ATOM 686 C CA . LEU A 1 86 ? 15.960 -6.155 0.444 1.00 93.00 86 LEU A CA 1
ATOM 687 C C . LEU A 1 86 ? 15.265 -5.235 1.448 1.00 93.00 86 LEU A C 1
ATOM 689 O O . LEU A 1 86 ? 15.233 -5.500 2.661 1.00 93.00 86 LEU A O 1
ATOM 693 N N . ARG A 1 87 ? 14.737 -4.127 0.948 1.00 91.12 87 ARG A N 1
ATOM 694 C CA . ARG A 1 87 ? 14.074 -3.085 1.719 1.00 91.12 87 ARG A CA 1
ATOM 695 C C . ARG A 1 87 ? 12.733 -2.737 1.095 1.00 91.12 87 ARG A C 1
ATOM 697 O O . ARG A 1 87 ? 12.608 -2.742 -0.123 1.00 91.12 87 ARG A O 1
ATOM 704 N N . LEU A 1 88 ? 11.766 -2.409 1.940 1.00 91.38 88 LEU A N 1
ATOM 705 C CA . LEU A 1 88 ? 10.555 -1.692 1.574 1.00 91.38 88 LEU A CA 1
ATOM 706 C C . LEU A 1 88 ? 10.841 -0.193 1.709 1.00 91.38 88 LEU A C 1
ATOM 708 O O . LEU A 1 88 ? 11.289 0.256 2.766 1.00 91.38 88 LEU A O 1
ATOM 712 N N . VAL A 1 89 ? 10.598 0.562 0.642 1.00 90.00 89 VAL A N 1
ATOM 713 C CA . VAL A 1 89 ? 10.791 2.013 0.608 1.00 90.00 89 VAL A CA 1
ATOM 714 C C . VAL A 1 89 ? 9.627 2.700 1.317 1.00 90.00 89 VAL A C 1
ATOM 716 O O . VAL A 1 89 ? 8.455 2.411 1.064 1.00 90.00 89 VAL A O 1
ATOM 719 N N . GLU A 1 90 ? 9.942 3.628 2.215 1.00 86.50 90 GLU A N 1
ATOM 720 C CA . GLU A 1 90 ? 8.951 4.359 2.996 1.00 86.50 90 GLU A CA 1
ATOM 721 C C . GLU A 1 90 ? 8.651 5.739 2.410 1.00 86.50 90 GLU A C 1
ATOM 723 O O . GLU A 1 90 ? 9.534 6.471 1.967 1.00 86.50 90 GLU A O 1
ATOM 728 N N . TYR A 1 91 ? 7.382 6.125 2.496 1.00 86.94 91 TYR A N 1
ATOM 729 C CA . TYR A 1 91 ? 6.873 7.409 2.023 1.00 86.94 91 TYR A CA 1
ATOM 730 C C . TYR A 1 91 ? 6.171 8.168 3.149 1.00 86.94 91 TYR A C 1
ATOM 732 O O . TYR A 1 91 ? 5.726 7.575 4.139 1.00 86.94 91 TYR A O 1
ATOM 740 N N . HIS A 1 92 ? 6.001 9.480 2.964 1.00 82.81 92 HIS A N 1
ATOM 741 C CA . HIS A 1 92 ? 5.295 10.363 3.893 1.00 82.81 92 HIS A CA 1
ATOM 742 C C . HIS A 1 92 ? 5.919 10.349 5.306 1.00 82.81 92 HIS A C 1
ATOM 744 O O . HIS A 1 92 ? 5.211 10.305 6.317 1.00 82.81 92 HIS A O 1
ATOM 750 N N . THR A 1 93 ? 7.251 10.332 5.402 1.00 74.88 93 THR A N 1
ATOM 751 C CA . THR A 1 93 ? 7.971 10.358 6.688 1.00 74.88 93 THR A CA 1
ATOM 752 C C . THR A 1 93 ? 8.226 11.782 7.190 1.00 74.88 93 THR A C 1
ATOM 754 O O . THR A 1 93 ? 7.920 12.754 6.511 1.00 74.88 93 THR A O 1
ATOM 757 N N . SER A 1 94 ? 8.783 11.932 8.397 1.00 72.38 94 SER A N 1
ATOM 758 C CA . SER A 1 94 ? 9.243 13.233 8.900 1.00 72.38 94 SER A CA 1
ATOM 759 C C . SER A 1 94 ? 10.595 13.634 8.292 1.00 72.38 94 SER A C 1
ATOM 761 O O . SER A 1 94 ? 11.394 12.763 7.945 1.00 72.38 94 SER A O 1
ATOM 763 N N . GLY A 1 95 ? 10.884 14.942 8.236 1.00 70.31 95 GLY A N 1
ATOM 764 C CA . GLY A 1 95 ? 12.165 15.479 7.740 1.00 70.31 95 GLY A CA 1
ATOM 765 C C . GLY A 1 95 ? 13.380 14.919 8.476 1.00 70.31 95 GLY A C 1
ATOM 766 O O . GLY A 1 95 ? 14.332 14.470 7.848 1.00 70.31 95 GLY A O 1
ATOM 767 N N . LEU A 1 96 ? 13.310 14.817 9.808 1.00 71.69 96 LEU A N 1
ATOM 768 C CA . LEU A 1 96 ? 14.378 14.196 10.599 1.00 71.69 96 LEU A CA 1
ATOM 769 C C . LEU A 1 96 ? 14.638 12.744 10.170 1.00 71.69 96 LEU A C 1
ATOM 771 O O . LEU A 1 96 ? 15.786 12.319 10.080 1.00 71.69 96 LEU A O 1
ATOM 775 N N . ARG A 1 97 ? 13.584 11.973 9.880 1.00 71.38 97 ARG A N 1
ATOM 776 C CA . ARG A 1 97 ? 13.739 10.586 9.436 1.00 71.38 97 ARG A CA 1
ATOM 777 C C . ARG A 1 97 ? 14.336 10.502 8.039 1.00 71.38 97 ARG A C 1
ATOM 779 O O . ARG A 1 97 ? 15.150 9.620 7.801 1.00 71.38 97 ARG A O 1
ATOM 786 N N . GLU A 1 98 ? 13.961 11.404 7.142 1.00 71.00 98 GLU A N 1
ATOM 787 C CA . GLU A 1 98 ? 14.550 11.459 5.806 1.00 71.00 98 GLU A CA 1
ATOM 788 C C . GLU A 1 98 ? 16.054 11.768 5.860 1.00 71.00 98 GLU A C 1
ATOM 790 O O . GLU A 1 98 ? 16.818 11.115 5.148 1.00 71.00 98 GLU A O 1
ATOM 795 N N . VAL A 1 99 ? 16.477 12.683 6.742 1.00 69.75 99 VAL A N 1
ATOM 796 C CA . VAL A 1 99 ? 17.894 13.023 6.970 1.00 69.75 99 VAL A CA 1
ATOM 797 C C . VAL A 1 99 ? 18.665 11.852 7.587 1.00 69.75 99 VAL A C 1
ATOM 799 O O . VAL A 1 99 ? 19.792 11.576 7.189 1.00 69.75 99 VAL A O 1
ATOM 802 N N . LEU A 1 100 ? 18.064 11.140 8.547 1.00 68.88 100 LEU A N 1
ATOM 803 C CA . LEU A 1 100 ? 18.698 9.992 9.211 1.00 68.88 100 LEU A CA 1
ATOM 804 C C . LEU A 1 100 ? 18.678 8.710 8.364 1.00 68.88 100 LEU A C 1
ATOM 806 O O . LEU A 1 100 ? 19.465 7.790 8.601 1.00 68.88 100 LEU A O 1
ATOM 810 N N . SER A 1 101 ? 17.762 8.609 7.403 1.00 65.38 101 SER A N 1
ATOM 811 C CA . SER A 1 101 ? 17.701 7.484 6.475 1.00 65.38 1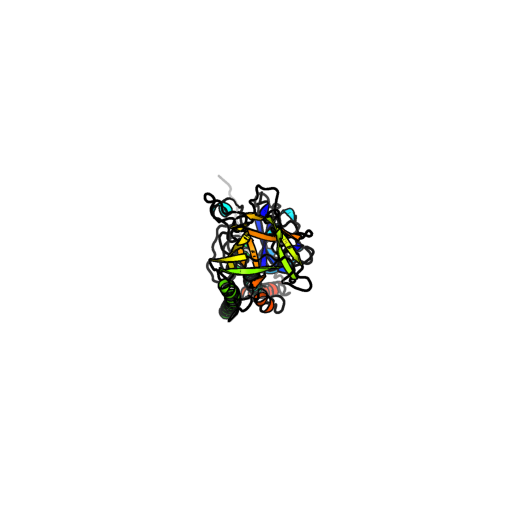01 SER A CA 1
ATOM 812 C C . SER A 1 101 ? 18.846 7.545 5.466 1.00 65.38 101 SER A C 1
ATOM 814 O O . SER A 1 101 ? 19.183 8.606 4.943 1.00 65.38 101 SER A O 1
ATOM 816 N N . ARG A 1 102 ? 19.432 6.387 5.154 1.00 63.16 102 ARG A N 1
ATOM 817 C CA . ARG A 1 102 ? 20.401 6.278 4.055 1.00 63.16 102 ARG A CA 1
ATOM 818 C C . ARG A 1 102 ? 19.663 6.400 2.710 1.00 63.16 102 ARG A C 1
ATOM 820 O O . ARG A 1 102 ? 18.441 6.280 2.665 1.00 63.16 102 ARG A O 1
ATOM 827 N N . TRP A 1 103 ? 20.425 6.667 1.651 1.00 63.38 103 TRP A N 1
ATOM 828 C CA . TRP A 1 103 ? 20.022 6.799 0.241 1.00 63.38 103 TRP A CA 1
ATOM 829 C C . TRP A 1 103 ? 18.766 5.993 -0.154 1.00 63.38 103 TRP A C 1
ATOM 831 O O . TRP A 1 103 ? 18.632 4.848 0.269 1.00 63.38 103 TRP A O 1
ATOM 841 N N . GLY A 1 104 ? 17.847 6.601 -0.917 1.00 61.84 104 GLY A N 1
ATOM 842 C CA . GLY A 1 104 ? 16.697 5.968 -1.600 1.00 61.84 104 GLY A CA 1
ATOM 843 C C . GLY A 1 104 ? 15.645 5.201 -0.774 1.00 61.84 104 GLY A C 1
ATOM 844 O O . GLY A 1 104 ? 14.633 4.792 -1.327 1.00 61.84 104 GLY A O 1
ATOM 845 N N . GLU A 1 105 ? 15.840 4.964 0.531 1.00 78.06 105 GLU A N 1
ATOM 846 C CA . GLU A 1 105 ? 14.931 4.115 1.336 1.00 78.06 105 GLU A CA 1
ATOM 847 C C . GLU A 1 105 ? 13.713 4.863 1.896 1.00 78.06 105 GLU A C 1
ATOM 849 O O . GLU A 1 105 ? 12.752 4.234 2.341 1.00 78.06 105 GLU A O 1
ATOM 854 N N . VAL A 1 106 ? 13.773 6.193 1.951 1.00 81.75 106 VAL A N 1
ATOM 855 C CA . VAL A 1 106 ? 12.777 7.027 2.629 1.00 81.75 106 VAL A CA 1
ATOM 856 C C . VAL A 1 106 ? 12.607 8.352 1.893 1.00 81.75 106 VAL A C 1
ATOM 858 O O . VAL A 1 106 ? 13.600 9.048 1.640 1.00 81.75 106 VAL A O 1
ATOM 861 N N . HIS A 1 107 ? 11.350 8.713 1.634 1.00 82.25 107 HIS A N 1
ATOM 862 C CA . HIS A 1 107 ? 10.944 9.946 0.960 1.00 82.25 107 HIS A CA 1
ATOM 863 C C . HIS A 1 107 ? 9.897 10.730 1.770 1.00 82.25 107 HIS A C 1
ATOM 865 O O . HIS A 1 107 ? 8.984 10.153 2.374 1.00 82.25 107 HIS A O 1
ATOM 871 N N . LEU A 1 108 ? 9.976 12.066 1.725 1.00 82.38 108 LEU A N 1
ATOM 872 C CA . LEU A 1 108 ? 8.929 12.946 2.270 1.00 82.38 108 LEU A CA 1
ATOM 873 C C . LEU A 1 108 ? 7.624 12.899 1.482 1.00 82.38 108 LEU A C 1
ATOM 875 O O . LEU A 1 108 ? 6.550 13.065 2.065 1.00 82.38 108 LEU A O 1
ATOM 879 N N . SER A 1 109 ? 7.712 12.681 0.171 1.00 84.75 109 SER A N 1
ATOM 880 C CA . SER A 1 109 ? 6.562 12.680 -0.725 1.00 84.75 109 SER A CA 1
ATOM 881 C C . SER A 1 109 ? 5.522 11.651 -0.290 1.00 84.75 109 SER A C 1
ATOM 883 O O . SER A 1 109 ? 5.841 10.583 0.243 1.00 84.75 109 SER A O 1
ATOM 885 N N . LYS A 1 110 ? 4.244 11.969 -0.501 1.00 88.00 110 LYS A N 1
ATOM 886 C CA . LYS A 1 110 ? 3.156 11.036 -0.211 1.00 88.00 110 LYS A CA 1
ATOM 887 C C . LYS A 1 110 ? 3.023 10.044 -1.365 1.00 88.00 110 LYS A C 1
ATOM 889 O O . LYS A 1 110 ? 2.897 10.460 -2.510 1.00 88.00 110 LYS A O 1
ATOM 894 N N . ALA A 1 111 ? 3.018 8.752 -1.048 1.00 91.62 111 ALA A N 1
ATOM 895 C CA . ALA A 1 111 ? 2.726 7.717 -2.032 1.00 91.62 111 ALA A CA 1
ATOM 896 C C . ALA A 1 111 ? 1.251 7.749 -2.466 1.00 91.62 111 ALA A C 1
ATOM 898 O O . ALA A 1 111 ? 0.340 7.963 -1.650 1.00 91.62 111 ALA A O 1
ATOM 899 N N . ASP A 1 112 ? 1.036 7.488 -3.750 1.00 94.94 112 ASP A N 1
ATOM 900 C CA . ASP A 1 112 ? -0.266 7.252 -4.349 1.00 94.94 112 ASP A CA 1
ATOM 901 C C . ASP A 1 112 ? -0.825 5.863 -3.983 1.00 94.94 112 ASP A C 1
ATOM 903 O O . ASP A 1 112 ? -0.186 5.052 -3.307 1.00 94.94 112 ASP A O 1
ATOM 907 N N . LEU A 1 113 ? -2.077 5.611 -4.374 1.00 94.38 113 LEU A N 1
ATOM 908 C CA . LEU A 1 113 ? -2.716 4.305 -4.206 1.00 94.38 113 LEU A CA 1
ATOM 909 C C . LEU A 1 113 ? -2.012 3.208 -4.999 1.00 94.38 113 LEU A C 1
ATOM 911 O O . LEU A 1 113 ? -1.583 3.480 -6.118 1.00 94.38 113 LEU A O 1
ATOM 915 N N . PRO A 1 114 ? -1.994 1.961 -4.500 1.00 94.88 114 PRO A N 1
ATOM 916 C CA . PRO A 1 114 ? -1.433 0.820 -5.221 1.00 94.88 114 PRO A CA 1
ATOM 917 C C . PRO A 1 114 ? -1.943 0.704 -6.656 1.00 94.88 114 PRO A C 1
ATOM 919 O O . PRO A 1 114 ? -1.154 0.500 -7.566 1.00 94.88 114 PRO A O 1
ATOM 922 N N . GLU A 1 115 ? -3.234 0.926 -6.884 1.00 94.69 115 GLU A N 1
ATOM 923 C CA . GLU A 1 115 ? -3.842 0.852 -8.212 1.00 94.69 115 GLU A CA 1
ATOM 924 C C . GLU A 1 115 ? -3.338 1.963 -9.149 1.00 94.69 115 GLU A C 1
ATOM 926 O O . GLU A 1 115 ? -3.093 1.709 -10.326 1.00 94.69 115 GLU A O 1
ATOM 931 N N . VAL A 1 116 ? -3.084 3.172 -8.629 1.00 95.88 116 VAL A N 1
ATOM 932 C CA . VAL A 1 116 ? -2.433 4.260 -9.388 1.00 95.88 116 VAL A CA 1
ATOM 933 C C . VAL A 1 116 ? -0.981 3.900 -9.702 1.00 95.88 116 VAL A C 1
ATOM 935 O O . VAL A 1 116 ? -0.523 4.093 -10.828 1.00 95.88 116 VAL A O 1
ATOM 938 N N . VAL A 1 117 ? -0.257 3.358 -8.718 1.00 96.69 117 VAL A N 1
ATOM 939 C CA . VAL A 1 117 ? 1.135 2.921 -8.883 1.00 96.69 117 VAL A CA 1
ATOM 940 C C . VAL A 1 117 ? 1.232 1.845 -9.966 1.00 96.69 117 VAL A C 1
ATOM 942 O O . VAL A 1 117 ? 2.091 1.928 -10.842 1.00 96.69 117 VAL A O 1
ATOM 945 N N . LEU A 1 118 ? 0.337 0.860 -9.944 1.00 95.44 118 LEU A N 1
ATOM 946 C CA . LEU A 1 118 ? 0.312 -0.243 -10.902 1.00 95.44 118 LEU A CA 1
ATOM 947 C C . LEU A 1 118 ? -0.130 0.215 -12.297 1.00 95.44 118 LEU A C 1
ATOM 949 O O . LEU A 1 118 ? 0.443 -0.250 -13.279 1.00 95.44 118 LEU A O 1
ATOM 953 N N . ALA A 1 119 ? -1.062 1.170 -12.409 1.00 94.19 119 ALA A N 1
ATOM 954 C CA . ALA A 1 119 ? -1.410 1.795 -13.690 1.00 94.19 119 ALA A CA 1
ATOM 955 C C . ALA A 1 119 ? -0.198 2.497 -14.328 1.00 94.19 119 ALA A C 1
ATOM 957 O O . ALA A 1 119 ? 0.072 2.331 -15.518 1.00 94.19 119 ALA A O 1
ATOM 958 N N . ARG A 1 120 ? 0.597 3.209 -13.521 1.00 95.31 120 ARG A N 1
ATOM 959 C CA . ARG A 1 120 ? 1.859 3.816 -13.966 1.00 95.31 120 ARG A CA 1
ATOM 960 C C . ARG A 1 120 ? 2.917 2.777 -14.337 1.00 95.31 120 ARG A C 1
ATOM 962 O O . ARG A 1 120 ? 3.563 2.928 -15.367 1.00 95.31 120 ARG A O 1
ATOM 969 N N . CYS A 1 121 ? 3.064 1.706 -13.553 1.00 94.56 121 CYS A N 1
ATOM 970 C CA . CYS A 1 121 ? 3.975 0.606 -13.890 1.00 94.56 121 CYS A CA 1
ATOM 971 C C . CYS A 1 121 ? 3.607 -0.017 -15.236 1.00 94.56 121 CYS A C 1
ATOM 973 O O . CYS A 1 121 ? 4.476 -0.202 -16.082 1.00 94.56 121 CYS A O 1
ATOM 975 N N . LYS A 1 122 ? 2.314 -0.285 -15.444 1.00 92.38 122 LYS A N 1
ATOM 976 C CA . LYS A 1 122 ? 1.775 -0.822 -16.692 1.00 92.38 122 LYS A CA 1
ATOM 977 C C . LYS A 1 122 ? 2.114 0.079 -17.879 1.00 92.38 122 LYS A C 1
ATOM 979 O O . LYS A 1 122 ? 2.584 -0.421 -18.892 1.00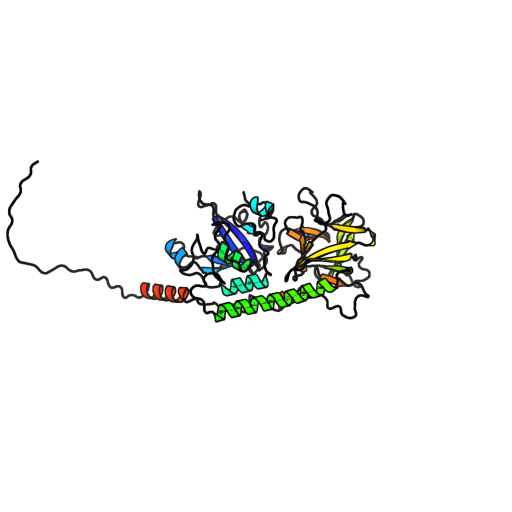 92.38 122 LYS A O 1
ATOM 984 N N . PHE A 1 123 ? 1.921 1.389 -17.735 1.00 91.44 123 PHE A N 1
ATOM 985 C CA . PHE A 1 123 ? 2.252 2.363 -18.776 1.00 91.44 123 PHE A CA 1
ATOM 986 C C . PHE A 1 123 ? 3.737 2.353 -19.158 1.00 91.44 123 PHE A C 1
ATOM 988 O O . PHE A 1 123 ? 4.067 2.514 -20.329 1.00 91.44 123 PHE A O 1
ATOM 995 N N . LEU A 1 124 ? 4.630 2.145 -18.186 1.00 91.62 124 LEU A N 1
ATOM 996 C CA . LEU A 1 124 ? 6.066 2.105 -18.448 1.00 91.62 124 LEU A CA 1
ATOM 997 C C . LEU A 1 124 ? 6.542 0.803 -19.096 1.00 91.62 124 LEU A C 1
ATOM 999 O O . LEU A 1 124 ? 7.668 0.784 -19.577 1.00 91.62 124 LEU A O 1
ATOM 1003 N N . LEU A 1 125 ? 5.753 -0.277 -19.119 1.00 89.88 125 LEU A N 1
ATOM 1004 C CA . LEU A 1 125 ? 6.213 -1.572 -19.631 1.00 89.88 125 LEU A CA 1
ATOM 1005 C C . LEU A 1 125 ? 6.749 -1.463 -21.068 1.00 89.88 125 LEU A C 1
ATOM 1007 O O . LEU A 1 125 ? 6.043 -1.053 -21.983 1.00 89.88 125 LEU A O 1
ATOM 1011 N N . GLY A 1 126 ? 8.006 -1.871 -21.249 1.00 84.19 126 GLY A N 1
ATOM 1012 C CA . GLY A 1 126 ? 8.763 -1.768 -22.498 1.00 84.19 126 GLY A CA 1
ATOM 1013 C C . GLY A 1 126 ? 9.556 -0.463 -22.640 1.00 84.19 126 GLY A C 1
ATOM 1014 O O . GLY A 1 126 ? 10.583 -0.441 -23.311 1.00 84.19 126 GLY A O 1
ATOM 1015 N N . LEU A 1 127 ? 9.164 0.622 -21.975 1.00 87.44 127 LEU A N 1
ATOM 1016 C CA . LEU A 1 127 ? 9.837 1.914 -22.109 1.00 87.44 127 LEU A CA 1
ATOM 1017 C C . LEU A 1 127 ? 11.246 1.903 -21.494 1.00 87.44 127 LEU A C 1
ATOM 1019 O O . LEU A 1 127 ? 11.503 1.235 -20.492 1.00 87.44 127 LEU A O 1
ATOM 1023 N N . GLY A 1 128 ? 12.160 2.679 -22.080 1.00 82.69 128 GLY A N 1
ATOM 1024 C CA . GLY A 1 128 ? 13.504 2.925 -21.544 1.00 82.69 128 GLY A CA 1
ATOM 1025 C C . GLY A 1 128 ? 14.666 2.426 -22.403 1.00 82.69 128 GLY A C 1
ATOM 1026 O O . GLY A 1 128 ? 15.778 2.916 -22.212 1.00 82.69 128 GLY A O 1
ATOM 1027 N N . ARG A 1 129 ? 14.430 1.539 -23.386 1.00 82.81 129 ARG A N 1
ATOM 1028 C CA . ARG A 1 129 ? 15.490 1.086 -24.311 1.00 82.81 129 ARG A CA 1
ATOM 1029 C C . ARG A 1 129 ? 16.149 2.278 -25.001 1.00 82.81 129 ARG A C 1
ATOM 1031 O O . ARG A 1 129 ? 15.454 3.100 -25.593 1.00 82.81 129 ARG A O 1
ATOM 1038 N N . GLY A 1 130 ? 17.473 2.377 -24.906 1.00 73.00 130 GLY A N 1
ATOM 1039 C CA . GLY A 1 130 ? 18.258 3.500 -25.437 1.00 73.00 130 GLY A CA 1
ATOM 1040 C C . GLY A 1 130 ? 18.122 4.841 -24.692 1.00 73.00 130 GLY A C 1
ATOM 1041 O O . GLY A 1 130 ? 18.903 5.748 -24.963 1.00 73.00 130 GLY A O 1
ATOM 1042 N N . ASP A 1 131 ? 17.188 4.971 -23.742 1.00 75.38 131 ASP A N 1
ATOM 1043 C CA . ASP A 1 131 ? 16.948 6.188 -22.947 1.00 75.38 131 ASP A CA 1
ATOM 1044 C C . ASP A 1 131 ? 17.374 6.034 -21.470 1.00 75.38 131 ASP A C 1
ATOM 1046 O O . ASP A 1 131 ? 17.436 7.021 -20.730 1.00 75.38 131 ASP A O 1
ATOM 1050 N N . PHE A 1 132 ? 17.669 4.808 -21.020 1.00 77.38 132 PHE A N 1
ATOM 1051 C CA . PHE A 1 132 ? 18.123 4.522 -19.660 1.00 77.38 132 PHE A CA 1
ATOM 1052 C C . PHE A 1 132 ? 19.491 5.147 -19.367 1.00 77.38 132 PHE A C 1
ATOM 1054 O O . PHE A 1 132 ? 20.471 4.963 -20.093 1.00 77.38 132 PHE A O 1
ATOM 1061 N N . ASN A 1 133 ? 19.580 5.849 -18.237 1.00 72.94 133 ASN A N 1
ATOM 1062 C CA . ASN A 1 133 ? 20.826 6.442 -17.775 1.00 72.94 133 ASN A CA 1
ATOM 1063 C C . ASN A 1 133 ? 20.931 6.360 -16.251 1.00 72.94 133 ASN A C 1
ATOM 1065 O O . ASN A 1 133 ? 20.084 6.888 -15.534 1.00 72.94 133 ASN A O 1
ATOM 1069 N N . ILE A 1 134 ? 22.014 5.757 -15.757 1.00 69.12 134 ILE A N 1
ATOM 1070 C CA . ILE A 1 134 ? 22.256 5.503 -14.327 1.00 69.12 134 ILE A CA 1
ATOM 1071 C C . ILE A 1 134 ? 22.245 6.798 -13.488 1.00 69.12 134 ILE A C 1
ATOM 1073 O O . ILE A 1 134 ? 21.859 6.767 -12.318 1.00 69.12 134 ILE A O 1
ATOM 1077 N N . PHE A 1 135 ? 22.612 7.939 -14.079 1.00 64.69 135 PHE A N 1
ATOM 1078 C CA . PHE A 1 135 ? 22.711 9.223 -13.383 1.00 64.69 135 PHE A CA 1
ATOM 1079 C C . PHE A 1 135 ? 21.471 10.107 -13.524 1.00 64.69 135 PHE A C 1
ATOM 1081 O O . PHE A 1 135 ? 21.196 10.906 -12.632 1.00 64.69 135 PHE A O 1
ATOM 1088 N N . THR A 1 136 ? 20.727 9.996 -14.628 1.00 60.91 136 THR A N 1
ATOM 1089 C CA . THR A 1 136 ? 19.653 10.952 -14.953 1.00 60.91 136 THR A CA 1
ATOM 1090 C C . THR A 1 136 ? 18.277 10.327 -15.149 1.00 60.91 136 THR A C 1
ATOM 1092 O O . THR A 1 136 ? 17.298 11.014 -14.915 1.00 60.91 136 THR A O 1
ATOM 1095 N N . GLN A 1 137 ? 18.168 9.058 -15.548 1.00 71.62 137 GLN A N 1
ATOM 1096 C CA . GLN A 1 137 ? 16.902 8.342 -15.772 1.00 71.62 137 GLN A CA 1
ATOM 1097 C C . GLN A 1 137 ? 17.077 6.872 -15.381 1.00 71.62 137 GLN A C 1
ATOM 1099 O O . GLN A 1 137 ? 17.119 5.969 -16.220 1.00 71.62 137 GLN A O 1
ATOM 1104 N N . ASN A 1 138 ? 17.278 6.659 -14.082 1.00 80.56 138 ASN A N 1
ATOM 1105 C CA . ASN A 1 138 ? 17.595 5.356 -13.504 1.00 80.56 138 ASN A CA 1
ATOM 1106 C C . ASN A 1 138 ? 16.351 4.650 -12.930 1.00 80.56 138 ASN A C 1
ATOM 1108 O O . ASN A 1 138 ? 15.227 5.150 -13.012 1.00 80.56 138 ASN A O 1
ATOM 1112 N N . CYS A 1 139 ? 16.553 3.477 -12.325 1.00 86.56 139 CYS A N 1
ATOM 1113 C CA . CYS A 1 139 ? 15.456 2.705 -11.740 1.00 86.56 139 CYS A CA 1
ATOM 1114 C C . CYS A 1 139 ? 14.726 3.445 -10.598 1.00 86.56 139 CYS A C 1
ATOM 1116 O O . CYS A 1 139 ? 13.513 3.285 -10.470 1.00 86.56 139 CYS A O 1
ATOM 1118 N N . GLU A 1 140 ? 15.418 4.285 -9.814 1.00 87.06 140 GLU A N 1
ATOM 1119 C CA . GLU A 1 140 ? 14.810 5.066 -8.728 1.00 87.06 140 GLU A CA 1
ATOM 1120 C C . GLU A 1 140 ? 13.878 6.145 -9.291 1.00 87.06 140 GLU A C 1
ATOM 1122 O O . GLU A 1 140 ? 12.757 6.272 -8.808 1.00 87.06 140 GLU A O 1
ATOM 1127 N N . HIS A 1 141 ? 14.273 6.851 -10.359 1.00 88.00 141 HIS A N 1
ATOM 1128 C CA . HIS A 1 141 ? 13.408 7.840 -11.017 1.00 88.00 141 HIS A CA 1
ATOM 1129 C C . HIS A 1 141 ? 12.088 7.214 -11.486 1.00 88.00 141 HIS A C 1
ATOM 1131 O O . HIS A 1 141 ? 11.013 7.761 -11.229 1.00 88.00 141 HIS A O 1
ATOM 1137 N N . ALA A 1 142 ? 12.166 6.054 -12.147 1.00 91.31 142 ALA A N 1
ATOM 1138 C CA . ALA A 1 142 ? 10.994 5.343 -12.648 1.00 91.31 142 ALA A CA 1
ATOM 1139 C C . ALA A 1 142 ? 10.101 4.834 -11.504 1.00 91.31 142 ALA A C 1
ATOM 1141 O O . ALA A 1 142 ? 8.886 5.049 -11.525 1.00 91.31 142 ALA A O 1
ATOM 1142 N N . ALA A 1 143 ? 10.689 4.207 -10.480 1.00 93.56 143 ALA A N 1
ATOM 1143 C CA . ALA A 1 143 ? 9.947 3.696 -9.330 1.00 93.56 143 ALA A CA 1
ATOM 1144 C C . ALA A 1 143 ? 9.318 4.832 -8.503 1.00 93.56 143 ALA A C 1
ATOM 1146 O O . ALA A 1 143 ? 8.137 4.770 -8.159 1.00 93.56 143 ALA A O 1
ATOM 1147 N N . HIS A 1 144 ? 10.056 5.914 -8.246 1.00 93.00 144 HIS A N 1
ATOM 1148 C CA . HIS A 1 144 ? 9.548 7.083 -7.533 1.00 93.00 144 HIS A CA 1
ATOM 1149 C C . HIS A 1 144 ? 8.414 7.772 -8.300 1.00 93.00 144 HIS A C 1
ATOM 1151 O O . HIS A 1 144 ? 7.406 8.149 -7.692 1.00 93.00 144 HIS A O 1
ATOM 1157 N N . TRP A 1 145 ? 8.522 7.878 -9.628 1.00 94.50 145 TRP A N 1
ATOM 1158 C CA . TRP A 1 145 ? 7.439 8.404 -10.456 1.00 94.50 145 TRP A CA 1
ATOM 1159 C C . TRP A 1 145 ? 6.204 7.503 -10.420 1.00 94.50 145 TRP A C 1
ATOM 1161 O O . TRP A 1 145 ? 5.092 8.010 -10.274 1.00 94.50 145 TRP A O 1
ATOM 1171 N N . CYS A 1 146 ? 6.365 6.176 -10.442 1.00 96.19 146 CYS A N 1
ATOM 1172 C CA . CYS A 1 146 ? 5.234 5.269 -10.234 1.00 96.19 146 CYS A CA 1
ATOM 1173 C C . CYS A 1 146 ? 4.554 5.542 -8.883 1.00 96.19 146 CYS A C 1
ATOM 1175 O O . CYS A 1 146 ? 3.329 5.636 -8.815 1.00 96.19 146 CYS A O 1
ATOM 1177 N N . MET A 1 147 ? 5.337 5.765 -7.825 1.00 95.88 147 MET A N 1
ATOM 1178 C CA . MET A 1 147 ? 4.820 6.000 -6.475 1.00 95.88 147 MET A CA 1
ATOM 1179 C C . MET A 1 147 ? 4.171 7.370 -6.261 1.00 95.88 147 MET A C 1
ATOM 1181 O O . MET A 1 147 ? 3.282 7.473 -5.422 1.00 95.88 147 MET A O 1
ATOM 1185 N N . THR A 1 148 ? 4.604 8.420 -6.960 1.00 93.56 148 THR A N 1
ATOM 1186 C CA . THR A 1 148 ? 4.259 9.814 -6.596 1.00 93.56 148 THR A CA 1
ATOM 1187 C C . THR A 1 148 ? 3.813 10.692 -7.764 1.00 93.56 148 THR A C 1
ATOM 1189 O O . THR A 1 148 ? 3.258 11.766 -7.551 1.00 93.56 148 THR A O 1
ATOM 1192 N N . GLY A 1 149 ? 4.070 10.269 -9.002 1.00 92.12 149 GLY A N 1
ATOM 1193 C CA . GLY A 1 149 ? 3.943 11.100 -10.198 1.00 92.12 149 GLY A CA 1
ATOM 1194 C C . GLY A 1 149 ? 5.113 12.065 -10.420 1.00 92.12 149 GLY A C 1
ATOM 1195 O O . GLY A 1 149 ? 5.108 12.785 -11.414 1.00 92.12 149 GLY A O 1
ATOM 1196 N N . GLU A 1 150 ? 6.131 12.077 -9.552 1.00 88.56 150 GLU A N 1
ATOM 1197 C CA . GLU A 1 150 ? 7.328 12.909 -9.710 1.00 88.56 150 GLU A CA 1
ATOM 1198 C C . GLU A 1 150 ? 8.572 12.081 -10.053 1.00 88.56 150 GLU A C 1
ATOM 1200 O O . GLU A 1 150 ? 8.860 11.070 -9.414 1.00 88.56 150 GLU A O 1
ATOM 1205 N N . GLN A 1 151 ? 9.359 12.551 -11.023 1.00 85.62 151 GLN A N 1
ATOM 1206 C CA . GLN A 1 151 ? 10.638 11.940 -11.398 1.00 85.62 151 GLN A CA 1
ATOM 1207 C C . GLN A 1 151 ? 11.761 12.477 -10.502 1.00 85.62 151 GLN A C 1
ATOM 1209 O O . GLN A 1 151 ? 12.347 13.527 -10.782 1.00 85.62 151 GLN A O 1
ATOM 1214 N N . TRP A 1 152 ? 12.042 11.766 -9.412 1.00 81.25 152 TRP A N 1
ATOM 1215 C CA . TRP A 1 152 ? 13.060 12.132 -8.427 1.00 81.25 152 TRP A CA 1
ATOM 1216 C C . TRP A 1 152 ? 13.931 10.930 -8.077 1.00 81.25 152 TRP A C 1
ATOM 1218 O O . TRP A 1 152 ? 13.432 9.813 -7.965 1.00 81.25 152 TRP A O 1
ATOM 1228 N N . CYS A 1 153 ? 15.220 11.178 -7.872 1.00 76.88 153 CYS A N 1
ATOM 1229 C CA . CYS A 1 153 ? 16.181 10.184 -7.421 1.00 76.88 153 CYS A CA 1
ATOM 1230 C C . CYS A 1 153 ? 16.991 10.746 -6.259 1.00 76.88 153 CYS A C 1
ATOM 1232 O O . CYS A 1 153 ? 17.674 11.764 -6.394 1.00 76.88 153 CYS A O 1
ATOM 1234 N N . LYS A 1 154 ? 16.927 10.078 -5.107 1.00 76.06 154 LYS A N 1
ATOM 1235 C CA . LYS A 1 154 ? 17.676 10.457 -3.911 1.00 76.06 154 LYS A CA 1
ATOM 1236 C C . LYS A 1 154 ? 19.137 10.030 -4.015 1.00 76.06 154 LYS A C 1
ATOM 1238 O O . LYS A 1 154 ? 19.981 10.706 -3.436 1.00 76.06 154 LYS A O 1
ATOM 1243 N N . GLN A 1 155 ? 19.453 8.954 -4.741 1.00 67.94 155 GLN A N 1
ATOM 1244 C CA . GLN A 1 155 ? 20.840 8.513 -4.946 1.00 67.94 155 GLN A CA 1
ATOM 1245 C C . GLN A 1 155 ? 21.698 9.563 -5.652 1.00 67.94 155 GLN A C 1
ATOM 1247 O O . GLN A 1 155 ? 22.843 9.782 -5.269 1.00 67.94 155 GLN A O 1
ATOM 1252 N N . THR A 1 156 ? 21.142 10.219 -6.668 1.00 68.94 156 THR A N 1
ATOM 1253 C CA . THR A 1 156 ? 21.855 11.213 -7.485 1.00 68.94 156 THR A CA 1
ATOM 1254 C C . THR A 1 156 ? 21.426 12.646 -7.183 1.00 68.94 156 THR A C 1
ATOM 1256 O O . THR A 1 156 ? 22.026 13.576 -7.710 1.00 68.94 156 THR A O 1
ATOM 1259 N N . LEU A 1 157 ? 20.417 12.836 -6.320 1.00 77.56 157 LEU A N 1
ATOM 1260 C CA . LEU A 1 157 ? 19.809 14.132 -5.990 1.00 77.56 157 LEU A CA 1
ATOM 1261 C C . LEU A 1 157 ? 19.320 14.889 -7.237 1.00 77.56 157 LEU A C 1
ATOM 1263 O O . LEU A 1 157 ? 19.436 16.111 -7.335 1.00 77.56 157 LEU A O 1
ATOM 1267 N N . THR A 1 158 ? 18.771 14.153 -8.205 1.00 76.31 158 THR A N 1
ATOM 1268 C CA . THR A 1 158 ? 18.313 14.698 -9.488 1.00 76.31 158 THR A CA 1
ATOM 1269 C C . THR A 1 158 ? 16.792 14.705 -9.590 1.00 76.31 158 THR A C 1
ATOM 1271 O O . THR A 1 158 ? 16.117 13.728 -9.256 1.00 76.31 158 THR A O 1
ATOM 1274 N N . LYS A 1 159 ? 16.253 15.813 -10.119 1.00 79.62 159 LYS A N 1
ATOM 1275 C CA . LYS A 1 159 ? 14.864 15.930 -10.582 1.00 79.62 159 LYS A CA 1
ATOM 1276 C C . LYS A 1 159 ? 14.858 16.021 -12.100 1.00 79.62 159 LYS A C 1
ATOM 1278 O O . LYS A 1 159 ? 15.492 16.915 -12.661 1.00 79.62 159 LYS A O 1
ATOM 1283 N N . VAL A 1 160 ? 14.121 15.137 -12.763 1.00 79.38 160 VAL A N 1
ATOM 1284 C CA . VAL A 1 160 ? 13.983 15.188 -14.224 1.00 79.38 160 VAL A CA 1
ATOM 1285 C C . VAL A 1 160 ? 12.747 15.995 -14.596 1.00 79.38 160 VAL A C 1
ATOM 1287 O O . VAL A 1 160 ? 11.695 15.870 -13.970 1.00 79.38 160 VAL A O 1
ATOM 1290 N N . LYS A 1 161 ? 12.878 16.848 -15.615 1.00 74.06 161 LYS A N 1
ATOM 1291 C CA . LYS A 1 161 ? 11.750 17.580 -16.197 1.00 74.06 161 LYS A CA 1
ATOM 1292 C C . LYS A 1 161 ? 11.010 16.669 -17.177 1.00 74.06 161 LYS A C 1
ATOM 1294 O O . LYS A 1 161 ? 11.644 16.055 -18.028 1.00 74.06 161 LYS A O 1
ATOM 1299 N N . GLY A 1 162 ? 9.689 16.620 -17.058 1.00 75.62 162 GLY A N 1
ATOM 1300 C CA . GLY A 1 162 ? 8.813 15.831 -17.921 1.00 75.62 162 GLY A CA 1
ATOM 1301 C C . GLY A 1 162 ? 7.597 15.308 -17.163 1.00 75.62 162 GLY A C 1
ATOM 1302 O O . GLY A 1 162 ? 7.641 15.171 -15.937 1.00 75.62 162 GLY A O 1
ATOM 1303 N N . ARG A 1 163 ? 6.507 15.018 -17.876 1.00 82.00 163 ARG A N 1
ATOM 1304 C CA . ARG A 1 163 ? 5.278 14.449 -17.300 1.00 82.00 163 ARG A CA 1
ATOM 1305 C C . ARG A 1 163 ? 5.484 12.999 -16.869 1.00 82.00 163 ARG A C 1
ATOM 1307 O O . ARG A 1 163 ? 4.918 12.579 -15.860 1.00 82.00 163 ARG A O 1
ATOM 1314 N N . VAL A 1 164 ? 6.292 12.250 -17.622 1.00 85.69 164 VAL A N 1
ATOM 1315 C CA . VAL A 1 164 ? 6.524 10.812 -17.425 1.00 85.69 164 VAL A CA 1
ATOM 1316 C C . VAL A 1 164 ? 7.992 10.430 -17.688 1.00 85.69 164 VAL A C 1
ATOM 1318 O O . VAL A 1 164 ? 8.692 11.147 -18.407 1.00 85.69 164 VAL A O 1
ATOM 1321 N N . PRO A 1 165 ? 8.499 9.324 -17.116 1.00 85.81 165 PRO A N 1
ATOM 1322 C CA . PRO A 1 165 ? 9.778 8.744 -17.505 1.00 85.81 165 PRO A CA 1
ATOM 1323 C C . PRO A 1 165 ? 9.792 8.389 -18.992 1.00 85.81 165 PRO A C 1
ATOM 1325 O O . PRO A 1 165 ? 8.785 7.944 -19.538 1.00 85.81 165 PRO A O 1
ATOM 1328 N N . PHE A 1 166 ? 10.945 8.573 -19.637 1.00 83.38 166 PHE A N 1
ATOM 1329 C CA . PHE A 1 166 ? 11.155 8.228 -21.053 1.00 83.38 166 PHE A CA 1
ATOM 1330 C C . PHE A 1 166 ? 10.231 8.978 -22.041 1.00 83.38 166 PHE A C 1
ATOM 1332 O O . PHE A 1 166 ? 9.951 8.503 -23.137 1.00 83.38 166 PHE A O 1
ATOM 1339 N N . GLU A 1 167 ? 9.781 10.187 -21.679 1.00 79.00 167 GLU A N 1
ATOM 1340 C CA . GLU A 1 167 ? 8.766 10.956 -22.425 1.00 79.00 167 GLU A CA 1
ATOM 1341 C C . GLU A 1 167 ? 9.157 11.361 -23.852 1.00 79.00 167 GLU A C 1
ATOM 1343 O O . GLU A 1 167 ? 8.272 11.567 -24.677 1.00 79.00 167 GLU A O 1
ATOM 1348 N N . LYS A 1 168 ? 10.457 11.467 -24.173 1.00 71.69 168 LYS A N 1
ATOM 1349 C CA . LYS A 1 168 ? 10.973 12.108 -25.406 1.00 71.69 168 LYS A CA 1
ATOM 1350 C C . LYS A 1 168 ? 10.421 11.540 -26.722 1.00 71.69 168 LYS A C 1
ATOM 1352 O O . LYS A 1 168 ? 10.660 12.131 -27.772 1.00 71.69 168 LYS A O 1
ATOM 1357 N N . ARG A 1 169 ? 9.734 10.397 -26.684 1.00 67.00 169 ARG A N 1
ATOM 1358 C CA . ARG A 1 169 ? 9.214 9.671 -27.847 1.00 67.00 169 ARG A CA 1
ATOM 1359 C C . ARG A 1 169 ? 7.856 9.002 -27.592 1.00 67.00 169 ARG A C 1
ATOM 1361 O O . ARG A 1 169 ? 7.553 7.985 -28.216 1.00 67.00 169 ARG A O 1
ATOM 1368 N N . LEU A 1 170 ? 7.068 9.540 -26.661 1.00 81.00 170 LEU A N 1
ATOM 1369 C CA . LEU A 1 170 ? 5.711 9.068 -26.388 1.00 81.00 170 LEU A CA 1
ATOM 1370 C C . LEU A 1 170 ? 4.676 9.900 -27.138 1.00 81.00 170 LEU A C 1
ATOM 1372 O O . LEU A 1 170 ? 4.817 11.113 -27.291 1.00 81.00 170 LEU A O 1
ATOM 1376 N N . VAL A 1 171 ? 3.628 9.220 -27.592 1.00 84.50 171 VAL A N 1
ATOM 1377 C CA . VAL A 1 171 ? 2.466 9.846 -28.214 1.00 84.50 171 VAL A CA 1
ATOM 1378 C C . VAL A 1 171 ? 1.674 10.558 -27.113 1.00 84.50 171 VAL A C 1
ATOM 1380 O O . VAL A 1 171 ? 1.476 10.014 -26.023 1.00 84.50 171 VAL A O 1
ATOM 1383 N N . LYS A 1 172 ? 1.262 11.807 -27.357 1.00 86.50 172 LYS A N 1
ATOM 1384 C CA . LYS A 1 172 ? 0.608 12.646 -26.338 1.00 86.50 172 LYS A CA 1
ATOM 1385 C C . LYS A 1 172 ? -0.674 11.990 -25.820 1.00 86.50 172 LYS A C 1
ATOM 1387 O O . LYS A 1 172 ? -0.955 12.035 -24.625 1.00 86.50 172 LYS A O 1
ATOM 1392 N N . GLU A 1 173 ? -1.403 11.349 -26.722 1.00 88.44 173 GLU A N 1
ATOM 1393 C CA . GLU A 1 173 ? -2.659 10.654 -26.474 1.00 88.44 173 GLU A CA 1
ATOM 1394 C C . GLU A 1 173 ? -2.492 9.521 -25.448 1.00 88.44 173 GLU A C 1
ATOM 1396 O O . GLU A 1 173 ? -3.341 9.376 -24.570 1.00 88.44 173 GLU A O 1
ATOM 1401 N N . ASP A 1 174 ? -1.374 8.785 -25.476 1.00 87.88 174 ASP A N 1
ATOM 1402 C CA . ASP A 1 174 ? -1.087 7.718 -24.504 1.00 87.88 174 ASP A CA 1
ATOM 1403 C C . ASP A 1 174 ? -0.861 8.293 -23.097 1.00 87.88 174 ASP A C 1
ATOM 1405 O O . ASP A 1 174 ? -1.353 7.761 -22.097 1.00 87.88 174 ASP A O 1
ATOM 1409 N N . VAL A 1 175 ? -0.135 9.413 -23.008 1.00 89.50 175 VAL A N 1
ATOM 1410 C CA . VAL A 1 175 ? 0.113 10.109 -21.736 1.00 89.50 175 VAL A CA 1
ATOM 1411 C C . VAL A 1 175 ? -1.192 10.680 -21.174 1.00 89.50 175 VAL A C 1
ATOM 1413 O O . VAL A 1 175 ? -1.440 10.600 -19.968 1.00 89.50 175 VAL A O 1
ATOM 1416 N N . ASP A 1 176 ? -2.040 11.247 -22.029 1.00 90.88 176 ASP A N 1
ATOM 1417 C CA . ASP A 1 176 ? -3.334 11.798 -21.628 1.00 90.88 176 ASP A CA 1
ATOM 1418 C C . ASP A 1 176 ? -4.315 10.686 -21.207 1.00 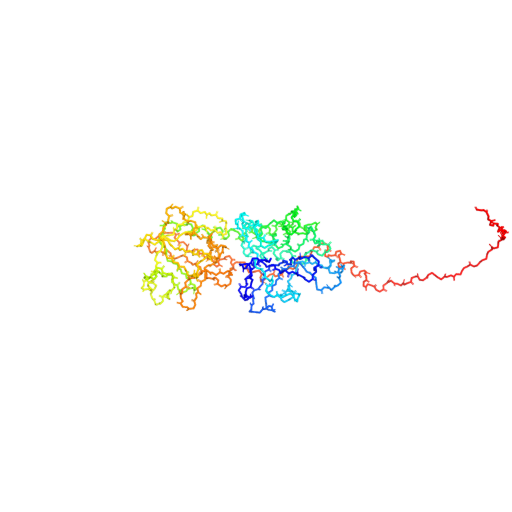90.88 176 ASP A C 1
ATOM 1420 O O . ASP A 1 176 ? -5.024 10.847 -20.210 1.00 90.88 176 ASP A O 1
ATOM 1424 N N . ALA A 1 177 ? -4.288 9.522 -21.869 1.00 91.06 177 ALA A N 1
ATOM 1425 C CA . ALA A 1 177 ? -5.045 8.338 -21.463 1.00 91.06 177 ALA A CA 1
ATOM 1426 C C . ALA A 1 177 ? -4.620 7.824 -20.076 1.00 91.06 177 ALA A C 1
ATOM 1428 O O . ALA A 1 177 ? -5.482 7.555 -19.234 1.00 91.06 177 ALA A O 1
ATOM 1429 N N . LEU A 1 178 ? -3.311 7.760 -19.794 1.00 92.38 178 LEU A N 1
ATOM 1430 C CA . LEU A 1 178 ? -2.808 7.430 -18.456 1.00 92.38 178 LEU A CA 1
ATOM 1431 C C . LEU A 1 178 ? -3.300 8.438 -17.411 1.00 92.38 178 LEU A C 1
ATOM 1433 O O . LEU A 1 178 ? -3.766 8.040 -16.344 1.00 92.38 178 LEU A O 1
ATOM 1437 N N . VAL A 1 179 ? -3.182 9.742 -17.684 1.00 93.19 179 VAL A N 1
ATOM 1438 C CA . VAL A 1 179 ? -3.615 10.781 -16.735 1.00 93.19 179 VAL A CA 1
ATOM 1439 C C . VAL A 1 179 ? -5.106 10.656 -16.434 1.00 93.19 179 VAL A C 1
ATOM 1441 O O . VAL A 1 179 ? -5.491 10.716 -15.265 1.00 93.19 179 VAL A O 1
ATOM 1444 N N . LYS A 1 180 ? -5.930 10.416 -17.460 1.00 94.56 180 LYS A N 1
ATOM 1445 C CA . LYS A 1 180 ? -7.364 10.170 -17.294 1.00 94.56 180 LYS A CA 1
ATOM 1446 C C . LYS A 1 180 ? -7.623 8.954 -16.404 1.00 94.56 180 LYS A C 1
ATOM 1448 O O . LYS A 1 180 ? -8.336 9.084 -15.413 1.00 94.56 180 LYS A O 1
ATOM 1453 N N . GLN A 1 181 ? -6.988 7.816 -16.692 1.00 93.44 181 GLN A N 1
ATOM 1454 C CA . GLN A 1 181 ? -7.129 6.603 -15.883 1.00 93.44 181 GLN A CA 1
ATOM 1455 C C . GLN A 1 181 ? -6.733 6.846 -14.417 1.00 93.44 181 GLN A C 1
ATOM 1457 O O . GLN A 1 181 ? -7.431 6.424 -13.497 1.00 93.44 181 GLN A O 1
ATOM 1462 N N . VAL A 1 182 ? -5.623 7.551 -14.176 1.00 94.75 182 VAL A N 1
ATOM 1463 C CA . VAL A 1 182 ? -5.175 7.891 -12.819 1.00 94.75 182 VAL A CA 1
ATOM 1464 C C . VAL A 1 182 ? -6.220 8.733 -12.088 1.00 94.75 182 VAL A C 1
ATOM 1466 O O . VAL A 1 182 ? -6.507 8.455 -10.924 1.00 94.75 182 VAL A O 1
ATOM 1469 N N . GLU A 1 183 ? -6.811 9.738 -12.734 1.00 95.56 183 GLU A N 1
ATOM 1470 C CA . GLU A 1 183 ? -7.848 10.555 -12.097 1.00 95.56 183 GLU A CA 1
ATOM 1471 C C . GLU A 1 183 ? -9.146 9.783 -11.833 1.00 95.56 183 GLU A C 1
ATOM 1473 O O . GLU A 1 183 ? -9.745 9.975 -10.774 1.00 95.56 183 GLU A O 1
ATOM 1478 N N . GLU A 1 184 ? -9.535 8.850 -12.704 1.00 94.88 184 GLU A N 1
ATOM 1479 C CA . GLU A 1 184 ? -10.679 7.959 -12.469 1.00 94.88 184 GLU A CA 1
ATOM 1480 C C . GLU A 1 184 ? -10.456 7.051 -11.242 1.00 94.88 184 GLU A C 1
ATOM 1482 O O . GLU A 1 184 ? -11.352 6.903 -10.404 1.00 94.88 184 GLU A O 1
ATOM 1487 N N . ILE A 1 185 ? -9.248 6.491 -11.069 1.00 94.75 185 ILE A N 1
ATOM 1488 C CA . ILE A 1 185 ? -8.880 5.718 -9.865 1.00 94.75 185 ILE A CA 1
ATOM 1489 C C . ILE A 1 185 ? -8.978 6.600 -8.614 1.00 94.75 185 ILE A C 1
ATOM 1491 O O . ILE A 1 185 ? -9.551 6.203 -7.591 1.00 94.75 185 ILE A O 1
ATOM 1495 N N . LYS A 1 186 ? -8.414 7.812 -8.681 1.00 95.50 186 LYS A N 1
ATOM 1496 C CA . LYS A 1 186 ? -8.428 8.750 -7.555 1.00 95.50 186 LYS A CA 1
ATOM 1497 C C . LYS A 1 186 ? -9.845 9.177 -7.186 1.00 95.50 186 LYS A C 1
ATOM 1499 O O . LYS A 1 186 ? -10.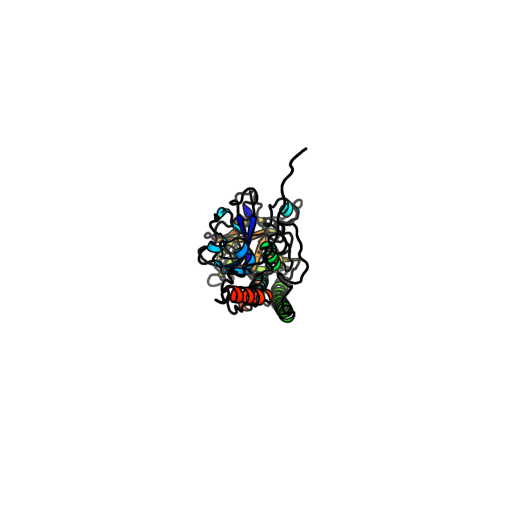103 9.345 -5.996 1.00 95.50 186 LYS A O 1
ATOM 1504 N N . GLU A 1 187 ? -10.750 9.328 -8.151 1.00 94.69 187 GLU A N 1
ATOM 1505 C CA . GLU A 1 187 ? -12.139 9.719 -7.895 1.00 94.69 187 GLU A CA 1
ATOM 1506 C C . GLU A 1 187 ? -12.898 8.661 -7.093 1.00 94.69 187 GLU A C 1
ATOM 1508 O O . GLU A 1 187 ? -13.520 8.977 -6.078 1.00 94.69 187 GLU A O 1
ATOM 1513 N N . ILE A 1 188 ? -12.751 7.385 -7.456 1.00 93.06 188 ILE A N 1
ATOM 1514 C CA . ILE A 1 188 ? -13.348 6.283 -6.688 1.00 93.06 188 ILE A CA 1
ATOM 1515 C C . ILE A 1 188 ? -12.817 6.291 -5.251 1.00 93.06 188 ILE A C 1
ATOM 1517 O O . ILE A 1 188 ? -13.584 6.207 -4.291 1.00 93.06 188 ILE A O 1
ATOM 1521 N N . SER A 1 189 ? -11.511 6.490 -5.073 1.00 94.19 189 SER A N 1
ATOM 1522 C CA . SER A 1 189 ? -10.933 6.623 -3.736 1.00 94.19 189 SER A CA 1
ATOM 1523 C C . SER A 1 189 ? -11.458 7.840 -2.967 1.00 94.19 189 SER A C 1
ATOM 1525 O O . SER A 1 189 ? -11.717 7.740 -1.764 1.00 94.19 189 SER A O 1
ATOM 1527 N N . ARG A 1 190 ? -11.632 8.992 -3.633 1.00 94.31 190 ARG A N 1
ATOM 1528 C CA . ARG A 1 190 ? -12.213 10.194 -3.018 1.00 94.31 190 ARG A CA 1
ATOM 1529 C C . ARG A 1 190 ? -13.621 9.912 -2.509 1.00 94.31 190 ARG A C 1
ATOM 1531 O O . ARG A 1 190 ? -13.934 10.378 -1.412 1.00 94.31 190 ARG A O 1
ATOM 1538 N N . CYS A 1 191 ? -14.415 9.133 -3.246 1.00 91.75 191 CYS A N 1
ATOM 1539 C CA . CYS A 1 191 ? -15.748 8.693 -2.839 1.00 91.75 191 CYS A CA 1
ATOM 1540 C C . CYS A 1 191 ? -15.707 7.832 -1.565 1.00 91.75 191 CYS A C 1
ATOM 1542 O O . CYS A 1 191 ? -16.382 8.160 -0.586 1.00 91.75 191 CYS A O 1
ATOM 1544 N N . VAL A 1 192 ? -14.845 6.806 -1.519 1.00 90.94 192 VAL A N 1
ATOM 1545 C CA . VAL A 1 192 ? -14.685 5.944 -0.330 1.00 90.94 192 VAL A CA 1
ATOM 1546 C C . VAL A 1 192 ? -14.308 6.774 0.899 1.00 90.94 192 VAL A C 1
ATOM 1548 O O . VAL A 1 192 ? -14.959 6.690 1.939 1.00 90.94 192 VAL A O 1
ATOM 1551 N N . VAL A 1 193 ? -13.303 7.646 0.770 1.00 91.94 193 VAL A N 1
ATOM 1552 C CA . VAL A 1 193 ? -12.866 8.527 1.862 1.00 91.94 193 VAL A CA 1
ATOM 1553 C C . VAL A 1 193 ? -13.969 9.507 2.285 1.00 91.94 193 VAL A C 1
ATOM 1555 O O . VAL A 1 193 ? -14.156 9.734 3.479 1.00 91.94 193 VAL A O 1
ATOM 1558 N N . SER A 1 194 ? -14.719 10.073 1.331 1.00 90.81 194 SER A N 1
ATOM 1559 C CA . SER A 1 194 ? -15.883 10.929 1.609 1.00 90.81 194 SER A CA 1
ATOM 1560 C C . SER A 1 194 ? -16.928 10.206 2.459 1.00 90.81 194 SER A C 1
ATOM 1562 O O . SER A 1 194 ? -17.456 10.797 3.397 1.00 90.81 194 SER A O 1
ATOM 1564 N N . ASN A 1 195 ? -17.220 8.937 2.164 1.00 89.06 195 ASN A N 1
ATOM 1565 C CA . ASN A 1 195 ? -18.210 8.169 2.920 1.00 89.06 195 ASN A CA 1
ATOM 1566 C C . ASN A 1 195 ? -17.748 7.879 4.349 1.00 89.06 195 ASN A C 1
ATOM 1568 O O . ASN A 1 195 ? -18.553 7.954 5.271 1.00 89.06 195 ASN A O 1
ATOM 1572 N N . VAL A 1 196 ? -16.452 7.647 4.563 1.00 90.06 196 VAL A N 1
ATOM 1573 C CA . VAL A 1 196 ? -15.912 7.518 5.923 1.00 90.06 196 VAL A CA 1
ATOM 1574 C C . VAL A 1 196 ? -16.013 8.832 6.697 1.00 90.06 196 VAL A C 1
ATOM 1576 O O . VAL A 1 196 ? -16.315 8.828 7.884 1.00 90.06 196 VAL A O 1
ATOM 1579 N N . LEU A 1 197 ? -15.781 9.976 6.048 1.00 90.38 197 LEU A N 1
ATOM 1580 C CA . LEU A 1 197 ? -15.862 11.276 6.721 1.00 90.38 197 LEU A CA 1
ATOM 1581 C C . LEU A 1 197 ? -17.260 11.583 7.262 1.00 90.38 197 LEU A C 1
ATOM 1583 O O . LEU A 1 197 ? -17.362 12.225 8.305 1.00 90.38 197 LEU A O 1
ATOM 1587 N N . LYS A 1 198 ? -18.315 11.079 6.610 1.00 89.62 198 LYS A N 1
ATOM 1588 C CA . LYS A 1 198 ? -19.697 11.186 7.104 1.00 89.62 198 LYS A CA 1
ATOM 1589 C C . LYS A 1 198 ? -19.900 10.493 8.460 1.00 89.62 198 LYS A C 1
ATOM 1591 O O . LYS A 1 198 ? -20.820 10.858 9.175 1.00 89.62 198 LYS A O 1
ATOM 1596 N N . LEU A 1 199 ? -19.039 9.537 8.826 1.00 89.94 199 LEU A N 1
ATOM 1597 C CA . LEU A 1 199 ? -19.067 8.846 10.123 1.00 89.94 199 LEU A CA 1
ATOM 1598 C C . LEU A 1 199 ? -18.352 9.613 11.245 1.00 89.94 199 LEU A C 1
ATOM 1600 O O . LEU A 1 199 ? -18.349 9.160 12.387 1.00 89.94 199 LEU A O 1
ATOM 1604 N N . SER A 1 200 ? -17.712 10.747 10.952 1.00 92.69 200 SER A N 1
ATOM 1605 C CA . SER A 1 200 ? -17.017 11.524 11.979 1.00 92.69 200 SER A CA 1
ATOM 1606 C C . SER A 1 200 ? -17.990 11.981 13.071 1.00 92.69 200 SER A C 1
ATOM 1608 O O . SER A 1 200 ? -19.041 12.541 12.781 1.00 92.69 200 SER A O 1
ATOM 1610 N N . GLY A 1 201 ? -17.630 11.757 14.332 1.00 92.12 201 GLY A N 1
ATOM 1611 C CA . GLY A 1 201 ? -18.458 12.017 15.510 1.00 92.12 201 GLY A CA 1
ATOM 1612 C C . GLY A 1 201 ? -19.448 10.901 15.852 1.00 92.12 201 GLY A C 1
ATOM 1613 O O . GLY A 1 201 ? -19.954 10.891 16.968 1.00 92.12 201 GLY A O 1
ATOM 1614 N N . SER A 1 202 ? -19.690 9.950 14.945 1.00 92.12 202 SER A N 1
ATOM 1615 C CA . SER A 1 202 ? -20.583 8.814 15.194 1.00 92.12 202 SER A CA 1
ATOM 1616 C C . SER A 1 202 ? -19.864 7.680 15.923 1.00 92.12 202 SER A C 1
ATOM 1618 O O . SER A 1 202 ? -18.643 7.524 15.815 1.00 92.12 202 SER A O 1
ATOM 1620 N N . ASN A 1 203 ? -20.642 6.852 16.620 1.00 94.00 203 ASN A N 1
ATOM 1621 C CA . ASN A 1 203 ? -20.159 5.586 17.156 1.00 94.00 203 ASN A CA 1
ATOM 1622 C C . ASN A 1 203 ? -20.106 4.530 16.047 1.00 94.00 203 ASN A C 1
ATOM 1624 O O . ASN A 1 203 ? -21.055 4.365 15.274 1.00 94.00 203 ASN A O 1
ATOM 1628 N N . VAL A 1 204 ? -18.977 3.831 15.964 1.00 94.44 204 VAL A N 1
ATOM 1629 C CA . VAL A 1 204 ? -18.731 2.773 14.985 1.00 94.44 204 VAL A CA 1
ATOM 1630 C C . VAL A 1 204 ? -18.156 1.536 15.660 1.00 94.44 204 VAL A C 1
ATOM 1632 O O . VAL A 1 204 ? -17.362 1.624 16.597 1.00 94.44 204 VAL A O 1
ATOM 1635 N N . PHE A 1 205 ? -18.498 0.373 15.123 1.00 95.19 205 PHE A N 1
ATOM 1636 C CA . PHE A 1 205 ? -17.767 -0.864 15.346 1.00 95.19 205 PHE A CA 1
ATOM 1637 C C . PHE A 1 205 ? -16.683 -1.017 14.278 1.00 95.19 205 PHE A C 1
ATOM 1639 O O . PHE A 1 205 ? -16.869 -0.644 13.116 1.00 95.19 205 PHE A O 1
ATOM 1646 N N . LEU A 1 206 ? -15.546 -1.591 14.665 1.00 95.75 206 LEU A N 1
ATOM 1647 C CA . LEU A 1 206 ? -14.441 -1.870 13.751 1.00 95.75 206 LEU A CA 1
ATOM 1648 C C . LEU A 1 206 ? -14.492 -3.346 13.364 1.00 95.75 206 LEU A C 1
ATOM 1650 O O . LEU A 1 206 ? -14.224 -4.206 14.203 1.00 95.75 206 LEU A O 1
ATOM 1654 N N . ARG A 1 207 ? -14.845 -3.642 12.112 1.00 95.00 207 ARG A N 1
ATOM 1655 C CA . ARG A 1 207 ? -14.842 -5.008 11.580 1.00 95.00 207 ARG A CA 1
ATOM 1656 C C . ARG A 1 207 ? -13.522 -5.290 10.874 1.00 95.00 207 ARG A C 1
ATOM 1658 O O . ARG A 1 207 ? -13.018 -4.462 10.119 1.00 95.00 207 ARG A O 1
ATOM 1665 N N . VAL A 1 208 ? -12.957 -6.461 11.125 1.00 94.50 208 VAL A N 1
ATOM 1666 C CA . VAL A 1 208 ? -11.693 -6.940 10.562 1.00 94.50 208 VAL A CA 1
ATOM 1667 C C . VAL A 1 208 ? -11.831 -8.401 10.148 1.00 94.50 208 VAL A C 1
ATOM 1669 O O . VAL A 1 208 ? -12.727 -9.104 10.607 1.00 94.50 208 VAL A O 1
ATOM 1672 N N . LYS A 1 209 ? -10.955 -8.872 9.252 1.00 88.31 209 LYS A N 1
ATOM 1673 C CA . LYS A 1 209 ? -10.968 -10.261 8.740 1.00 88.31 209 LYS A CA 1
ATOM 1674 C C . LYS A 1 209 ? -12.350 -10.723 8.216 1.00 88.31 209 LYS A C 1
ATOM 1676 O O . LYS A 1 209 ? -12.648 -11.909 8.233 1.00 88.31 209 LYS A O 1
ATOM 1681 N N . GLY A 1 210 ? -13.203 -9.799 7.766 1.00 85.38 210 GLY A N 1
ATOM 1682 C CA . GLY A 1 210 ? -14.543 -10.072 7.225 1.00 85.38 210 GLY A CA 1
ATOM 1683 C C . GLY A 1 210 ? -15.627 -10.403 8.261 1.00 85.38 210 GLY A C 1
ATOM 1684 O O . GLY A 1 210 ? -16.761 -9.970 8.089 1.00 85.38 210 GLY A O 1
ATOM 1685 N N . ASN A 1 211 ? -15.302 -11.119 9.340 1.00 90.50 211 ASN A N 1
ATOM 1686 C CA . ASN A 1 211 ? -16.277 -11.608 10.329 1.00 90.50 211 ASN A CA 1
ATOM 1687 C C . ASN A 1 211 ? -15.805 -11.503 11.792 1.00 90.50 211 ASN A C 1
ATOM 1689 O O . ASN A 1 211 ? -16.328 -12.200 12.659 1.00 90.50 211 ASN A O 1
ATOM 1693 N N . HIS A 1 212 ? -14.808 -10.666 12.078 1.00 95.25 212 HIS A N 1
ATOM 1694 C CA . HIS A 1 212 ? -14.363 -10.382 13.441 1.00 95.25 212 HIS A CA 1
ATOM 1695 C C . HIS A 1 212 ? -14.558 -8.903 13.761 1.00 95.25 212 HIS A C 1
ATOM 1697 O O . HIS A 1 212 ? -14.417 -8.048 12.888 1.00 95.25 212 HIS A O 1
ATOM 1703 N N . TYR A 1 213 ? -14.840 -8.588 15.016 1.00 96.44 213 TYR A N 1
ATOM 1704 C CA . TYR A 1 213 ? -14.957 -7.222 15.508 1.00 96.44 213 TYR A CA 1
ATOM 1705 C C . TYR A 1 213 ? -13.869 -6.915 16.520 1.00 96.44 213 TYR A C 1
ATOM 1707 O O . TYR A 1 213 ? -13.398 -7.800 17.224 1.00 96.44 213 TYR A O 1
ATOM 1715 N N . VAL A 1 214 ? -13.468 -5.652 16.598 1.00 96.88 214 VAL A N 1
ATOM 1716 C CA . VAL A 1 214 ? -12.536 -5.198 17.630 1.00 96.88 214 VAL A CA 1
ATOM 1717 C C . VAL A 1 214 ? -13.225 -5.178 18.992 1.00 96.88 214 VAL A C 1
ATOM 1719 O O . VAL A 1 214 ? -14.355 -4.700 19.120 1.00 96.88 214 VAL A O 1
ATOM 1722 N N . GLN A 1 215 ? -12.509 -5.666 20.003 1.00 96.06 215 GLN A N 1
ATOM 1723 C CA . GLN A 1 215 ? -12.920 -5.674 21.400 1.00 96.06 215 GLN A CA 1
ATOM 1724 C C . GLN A 1 215 ? -11.800 -5.106 22.279 1.00 96.06 215 GLN A C 1
ATOM 1726 O O . GLN A 1 215 ? -10.627 -5.449 22.121 1.00 96.06 215 GLN A O 1
ATOM 1731 N N . VAL A 1 216 ? -12.168 -4.250 23.228 1.00 95.62 216 VAL A N 1
ATOM 1732 C CA . VAL A 1 216 ? -11.290 -3.809 24.315 1.00 95.62 216 VAL A CA 1
ATOM 1733 C C . VAL A 1 216 ? -11.404 -4.803 25.467 1.00 95.62 216 VAL A C 1
ATOM 1735 O O . VAL A 1 216 ? -12.495 -5.048 25.975 1.00 95.62 216 VAL A O 1
ATOM 1738 N N . GLN A 1 217 ? -10.276 -5.379 25.876 1.00 92.88 217 GLN A N 1
ATOM 1739 C CA . GLN A 1 217 ? -10.207 -6.308 27.002 1.00 92.88 217 GLN A CA 1
ATOM 1740 C C . GLN A 1 217 ? -10.160 -5.558 28.340 1.00 92.88 217 GLN A C 1
ATOM 1742 O O . GLN A 1 217 ? -9.820 -4.374 28.400 1.00 92.88 217 GLN A O 1
ATOM 1747 N N . ALA A 1 218 ? -10.448 -6.268 29.434 1.00 91.00 218 ALA A N 1
ATOM 1748 C CA . ALA A 1 218 ? -10.468 -5.699 30.784 1.00 91.00 218 ALA A CA 1
ATOM 1749 C C . ALA A 1 218 ? -9.122 -5.078 31.212 1.00 91.00 218 ALA A C 1
ATOM 1751 O O . ALA A 1 218 ? -9.099 -4.115 31.974 1.00 91.00 218 ALA A O 1
ATOM 1752 N N . ASP A 1 219 ? -7.997 -5.587 30.700 1.00 89.88 219 ASP A N 1
ATOM 1753 C CA . ASP A 1 219 ? -6.650 -5.063 30.971 1.00 89.88 219 ASP A CA 1
ATOM 1754 C C . ASP A 1 219 ? -6.249 -3.881 30.054 1.00 89.88 219 ASP A C 1
ATOM 1756 O O . ASP A 1 219 ? -5.108 -3.400 30.080 1.00 89.88 219 ASP A O 1
ATOM 1760 N N . GLY A 1 220 ? -7.184 -3.423 29.215 1.00 89.56 220 GLY A N 1
ATOM 1761 C CA . GLY A 1 220 ? -7.010 -2.337 28.259 1.00 89.56 220 GLY A CA 1
ATOM 1762 C C . GLY A 1 220 ? -6.267 -2.724 26.980 1.00 89.56 220 GLY A C 1
ATOM 1763 O O . GLY A 1 220 ? -5.955 -1.832 26.185 1.00 89.56 220 GLY A O 1
ATOM 1764 N N . THR A 1 221 ? -5.947 -4.001 26.754 1.00 91.62 221 THR A N 1
ATOM 1765 C CA . THR A 1 221 ? -5.472 -4.468 25.443 1.00 91.62 221 THR A CA 1
ATOM 1766 C C . THR A 1 221 ? -6.599 -4.481 24.416 1.00 91.62 221 THR A C 1
ATOM 1768 O O . THR A 1 221 ? -7.784 -4.515 24.752 1.00 91.62 221 THR A O 1
ATOM 1771 N N . VAL A 1 222 ? -6.227 -4.391 23.140 1.00 94.31 222 VAL A N 1
ATOM 1772 C CA . VAL A 1 222 ? -7.176 -4.385 22.026 1.00 94.31 222 VAL A CA 1
ATOM 1773 C C . VAL A 1 222 ? -7.035 -5.686 21.249 1.00 94.31 222 VAL A C 1
ATOM 1775 O O . VAL A 1 222 ? -5.988 -5.961 20.660 1.00 94.31 222 VAL A O 1
ATOM 1778 N N . GLY A 1 223 ? -8.103 -6.474 21.243 1.00 95.25 223 GLY A N 1
ATOM 1779 C CA . GLY A 1 223 ? -8.191 -7.741 20.531 1.00 95.25 223 GLY A CA 1
ATOM 1780 C C . GLY A 1 223 ? -9.319 -7.769 19.510 1.00 95.25 223 GLY A C 1
ATOM 1781 O O . GLY A 1 223 ? -9.914 -6.742 19.170 1.00 95.25 223 GLY A O 1
ATOM 1782 N N . ILE A 1 224 ? -9.595 -8.968 19.010 1.00 96.50 224 ILE A N 1
ATOM 1783 C CA . ILE A 1 224 ? -10.690 -9.259 18.095 1.00 96.50 224 ILE A CA 1
ATOM 1784 C C . ILE A 1 224 ? -11.548 -10.396 18.636 1.00 96.50 224 ILE A C 1
ATOM 1786 O O . ILE A 1 224 ? -11.044 -11.328 19.257 1.00 96.50 224 ILE A O 1
ATOM 1790 N N . VAL A 1 225 ? -12.839 -10.331 18.344 1.00 95.50 225 VAL A N 1
ATOM 1791 C CA . VAL A 1 225 ? -13.836 -11.329 18.721 1.00 95.50 225 VAL A CA 1
ATOM 1792 C C . VAL A 1 225 ? -14.622 -11.745 17.474 1.00 95.50 225 VAL A C 1
ATOM 1794 O O . VAL A 1 225 ? -14.928 -10.884 16.640 1.00 95.50 225 VAL A O 1
ATOM 1797 N N . PRO A 1 226 ? -14.899 -13.044 17.258 1.00 94.94 226 PRO A N 1
ATOM 1798 C CA . PRO A 1 226 ? -15.712 -13.474 16.127 1.00 94.94 226 PRO A CA 1
ATOM 1799 C C . PRO A 1 226 ? -17.131 -12.920 16.253 1.00 94.94 226 PRO A C 1
ATOM 1801 O O . PRO A 1 226 ? -17.674 -12.818 17.347 1.00 94.94 226 PRO A O 1
ATOM 1804 N N . GLN A 1 227 ? -17.746 -12.591 15.119 1.00 92.50 227 GLN A N 1
ATOM 1805 C CA . GLN A 1 227 ? -19.118 -12.088 15.071 1.00 92.50 227 GLN A CA 1
ATOM 1806 C C . GLN A 1 227 ? -20.138 -13.073 15.670 1.00 92.50 227 GLN A C 1
ATOM 1808 O O . GLN A 1 227 ? -21.118 -12.626 16.251 1.00 92.50 227 GLN A O 1
ATOM 1813 N N . GLY A 1 228 ? -19.914 -14.385 15.533 1.00 89.31 228 GLY A N 1
ATOM 1814 C CA . GLY A 1 228 ? -20.898 -15.404 15.912 1.00 89.31 228 GLY A CA 1
ATOM 1815 C C . GLY A 1 228 ? -22.189 -15.311 15.088 1.00 89.31 228 GLY A C 1
ATOM 1816 O O . GLY A 1 228 ? -22.183 -14.761 13.982 1.00 89.31 228 GLY A O 1
ATOM 1817 N N . ASP A 1 229 ? -23.279 -15.845 15.642 1.00 85.69 229 ASP A N 1
ATOM 1818 C CA . ASP A 1 229 ? -24.604 -15.841 15.006 1.00 85.69 229 ASP A CA 1
ATOM 1819 C C . ASP A 1 229 ? -25.286 -14.466 15.080 1.00 85.69 229 ASP A C 1
ATOM 1821 O O . ASP A 1 229 ? -25.990 -14.070 14.151 1.00 85.69 229 ASP A O 1
ATOM 1825 N N . ASP A 1 230 ? -25.028 -13.710 16.152 1.00 83.25 230 ASP A N 1
ATOM 1826 C CA . ASP A 1 230 ? -25.567 -12.368 16.367 1.00 83.25 230 ASP A CA 1
ATOM 1827 C C . ASP A 1 230 ? -24.435 -11.345 16.616 1.00 83.25 230 ASP A C 1
ATOM 1829 O O . ASP A 1 230 ? -23.778 -11.364 17.665 1.00 83.25 230 ASP A O 1
ATOM 1833 N N . PRO A 1 231 ? -24.212 -10.395 15.683 1.00 80.31 231 PRO A N 1
ATOM 1834 C CA . PRO A 1 231 ? -23.234 -9.326 15.853 1.00 80.31 231 PRO A CA 1
ATOM 1835 C C . PRO A 1 231 ? -23.469 -8.444 17.082 1.00 80.31 231 PRO A C 1
ATOM 1837 O O . PRO A 1 231 ? -22.542 -7.762 17.512 1.00 80.31 231 PRO A O 1
ATOM 1840 N N . THR A 1 232 ? -24.692 -8.363 17.603 1.00 83.94 232 THR A N 1
ATOM 1841 C CA . THR A 1 232 ? -25.030 -7.477 18.724 1.00 83.94 232 THR A CA 1
ATOM 1842 C C . THR A 1 232 ? -24.543 -8.023 20.064 1.00 83.94 232 THR A C 1
ATOM 1844 O O . THR A 1 232 ? -24.209 -7.239 20.950 1.00 83.94 232 THR A O 1
ATOM 1847 N N . THR A 1 233 ? -24.395 -9.343 20.184 1.00 87.12 233 THR A N 1
ATOM 1848 C CA . THR A 1 233 ? -24.010 -10.022 21.430 1.00 87.12 233 THR A CA 1
ATOM 1849 C C . THR A 1 233 ? -22.560 -10.495 21.442 1.00 87.12 233 THR A C 1
ATOM 1851 O O . TH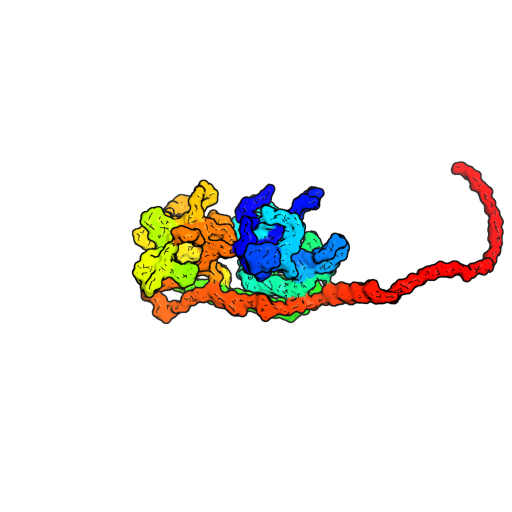R A 1 233 ? -22.111 -11.079 22.424 1.00 87.12 233 THR A O 1
ATOM 1854 N N . CYS A 1 234 ? -21.791 -10.248 20.378 1.00 90.12 234 CYS A N 1
ATOM 1855 C CA . CYS A 1 234 ? -20.433 -10.775 20.234 1.00 90.12 234 CYS A CA 1
ATOM 1856 C C . CYS A 1 234 ? -19.371 -10.066 21.091 1.00 90.12 234 CYS A C 1
ATOM 1858 O O . CYS A 1 234 ? -18.188 -10.341 20.950 1.00 90.12 234 CYS A O 1
ATOM 1860 N N . GLY A 1 235 ? -19.754 -9.132 21.967 1.00 91.75 235 GLY A N 1
ATOM 1861 C CA . GLY A 1 235 ? -18.811 -8.413 22.831 1.00 91.75 235 GLY A CA 1
ATOM 1862 C C . GLY A 1 235 ? -17.945 -7.378 22.104 1.00 91.75 235 GLY A C 1
ATOM 1863 O O . GLY A 1 235 ? -16.927 -6.948 22.646 1.00 91.75 235 GLY A O 1
ATOM 1864 N N . ARG A 1 236 ? -18.330 -6.975 20.886 1.00 95.06 236 ARG A N 1
ATOM 1865 C CA . ARG A 1 236 ? -17.689 -5.895 20.119 1.00 95.06 236 ARG A CA 1
ATOM 1866 C C . ARG A 1 236 ? -17.698 -4.566 20.878 1.00 95.06 236 ARG A C 1
ATOM 1868 O O . ARG A 1 236 ? -18.672 -4.227 21.543 1.00 95.06 236 ARG A O 1
ATOM 1875 N N . THR A 1 237 ? -16.647 -3.772 20.700 1.00 95.94 237 THR A N 1
ATOM 1876 C CA . THR A 1 237 ? -16.534 -2.442 21.313 1.00 95.94 237 THR A CA 1
ATOM 1877 C C . THR A 1 237 ? -16.894 -1.341 20.317 1.00 95.94 237 THR A C 1
ATOM 1879 O O . THR A 1 237 ? -16.406 -1.333 19.183 1.00 95.94 237 THR A O 1
ATOM 1882 N N . ALA A 1 238 ? -17.742 -0.402 20.744 1.00 95.81 238 ALA A N 1
ATOM 1883 C CA . ALA A 1 238 ? -18.060 0.803 19.986 1.00 95.81 238 ALA A CA 1
ATOM 1884 C C . ALA A 1 238 ? -17.012 1.895 20.239 1.00 95.81 238 ALA A C 1
ATOM 1886 O O . ALA A 1 238 ? -16.570 2.103 21.366 1.00 95.81 238 ALA A O 1
ATOM 1887 N N . PHE A 1 239 ? -16.642 2.623 19.190 1.00 96.44 239 PHE A N 1
ATOM 1888 C CA . PHE A 1 239 ? -15.740 3.765 19.285 1.00 96.44 239 PHE A CA 1
ATOM 1889 C C . PHE A 1 239 ? -16.376 4.987 18.641 1.00 96.44 239 PHE A C 1
ATOM 1891 O O . PHE A 1 239 ? -16.846 4.905 17.506 1.00 96.44 239 PHE A O 1
ATOM 1898 N N . ARG A 1 240 ? -16.298 6.145 19.298 1.00 95.81 240 ARG A N 1
ATOM 1899 C CA . ARG A 1 240 ? -16.549 7.420 18.630 1.00 95.81 240 ARG A CA 1
ATOM 1900 C C . ARG A 1 240 ? -15.401 7.692 17.662 1.00 95.81 240 ARG A C 1
ATOM 1902 O O . ARG A 1 240 ? -14.236 7.807 18.065 1.00 95.81 240 ARG A O 1
ATOM 1909 N N . LEU A 1 241 ? -15.726 7.760 16.374 1.00 95.25 241 LEU A N 1
ATOM 1910 C CA . LEU A 1 241 ? -14.757 7.992 15.308 1.00 95.25 241 LEU A CA 1
ATOM 1911 C C . LEU A 1 241 ? -14.476 9.488 15.170 1.00 95.25 241 LEU A C 1
ATOM 1913 O O . LEU A 1 241 ? -15.380 10.270 14.897 1.00 95.25 241 LEU A O 1
ATOM 1917 N N . GLU A 1 242 ? -13.220 9.904 15.288 1.00 94.25 242 GLU A N 1
ATOM 1918 C CA . GLU A 1 242 ? -12.826 11.298 15.050 1.00 94.25 242 GLU A CA 1
ATOM 1919 C C . GLU A 1 242 ? -12.008 11.411 13.763 1.00 94.25 242 GLU A C 1
ATOM 1921 O O . GLU A 1 242 ? -10.885 10.910 13.706 1.00 94.25 242 GLU A O 1
ATOM 1926 N N . CYS A 1 243 ? -12.524 12.116 12.754 1.00 93.00 243 CYS A N 1
ATOM 1927 C CA . CYS A 1 243 ? -11.813 12.400 11.506 1.00 93.00 243 CYS A CA 1
ATOM 1928 C C . CYS A 1 243 ? -11.384 13.873 11.445 1.00 93.00 243 CYS A C 1
ATOM 1930 O O . CYS A 1 243 ? -12.143 14.749 11.846 1.00 93.00 243 CYS A O 1
ATOM 1932 N N . TYR A 1 244 ? -10.186 14.182 10.932 1.00 83.94 244 TYR A N 1
ATOM 1933 C CA . TYR A 1 244 ? -9.682 15.571 11.024 1.00 83.94 244 TYR A CA 1
ATOM 1934 C C . TYR A 1 244 ? -8.722 16.044 9.924 1.00 83.94 244 TYR A C 1
ATOM 1936 O O . TYR A 1 244 ? -8.344 17.212 9.893 1.00 83.94 244 TYR A O 1
ATOM 1944 N N . ALA A 1 245 ? -8.279 15.171 9.026 1.00 78.62 245 ALA A N 1
ATOM 1945 C CA . ALA A 1 245 ? -7.518 15.591 7.853 1.00 78.62 245 ALA A CA 1
ATOM 1946 C C . ALA A 1 245 ? -7.786 14.626 6.709 1.00 78.62 245 ALA A C 1
ATOM 1948 O O . ALA A 1 245 ? -7.827 13.415 6.930 1.00 78.62 245 ALA A O 1
ATOM 1949 N N . ARG A 1 246 ? -7.934 15.165 5.499 1.00 82.44 246 ARG A N 1
ATOM 1950 C CA . ARG A 1 246 ? -8.300 14.415 4.300 1.00 82.44 246 ARG A CA 1
ATOM 1951 C C . ARG A 1 246 ? -7.250 14.602 3.210 1.00 82.44 246 ARG A C 1
ATOM 1953 O O . ARG A 1 246 ? -6.953 15.721 2.816 1.00 82.44 246 ARG A O 1
ATOM 1960 N N . GLY A 1 247 ? -6.730 13.494 2.698 1.00 87.31 247 GLY A N 1
ATOM 1961 C CA . GLY A 1 247 ? -6.182 13.394 1.348 1.00 87.31 247 GLY A CA 1
ATOM 1962 C C . GLY A 1 247 ? -7.138 12.610 0.447 1.00 87.31 247 GLY A C 1
ATOM 1963 O O . GLY A 1 247 ? -8.161 12.099 0.899 1.00 87.31 247 GLY A O 1
ATOM 1964 N N . TYR A 1 248 ? -6.803 12.474 -0.835 1.00 91.56 248 TYR A N 1
ATOM 1965 C CA . TYR A 1 248 ? -7.672 11.751 -1.771 1.00 91.56 248 TYR A CA 1
ATOM 1966 C C . TYR A 1 248 ? -7.733 10.231 -1.481 1.00 91.56 248 TYR A C 1
ATOM 1968 O O . TYR A 1 248 ? -8.755 9.593 -1.723 1.00 91.56 248 TYR A O 1
ATOM 1976 N N . ASN A 1 249 ? -6.644 9.660 -0.946 1.00 92.06 249 ASN A N 1
ATOM 1977 C CA . ASN A 1 249 ? -6.477 8.230 -0.654 1.00 92.06 249 ASN A CA 1
ATOM 1978 C C . ASN A 1 249 ? -6.403 7.863 0.824 1.00 92.06 249 ASN A C 1
ATOM 1980 O O . ASN A 1 249 ? -6.254 6.688 1.161 1.00 92.06 249 ASN A O 1
ATOM 1984 N N . SER A 1 250 ? -6.446 8.851 1.711 1.00 92.88 250 SER A N 1
ATOM 1985 C CA . SER A 1 250 ? -6.397 8.591 3.141 1.00 92.88 250 SER A CA 1
ATOM 1986 C C . SER A 1 250 ? -7.028 9.708 3.949 1.00 92.88 250 SER A C 1
ATOM 1988 O O . SER A 1 250 ? -7.059 10.862 3.521 1.00 92.88 250 SER A O 1
ATOM 1990 N N . ILE A 1 251 ? -7.465 9.370 5.152 1.00 93.31 251 ILE A N 1
ATOM 1991 C CA . ILE A 1 251 ? -7.869 10.315 6.191 1.00 93.31 251 ILE A CA 1
ATOM 1992 C C . ILE A 1 251 ? -7.129 10.016 7.479 1.00 93.31 251 ILE A C 1
ATOM 1994 O O . ILE A 1 251 ? -6.671 8.898 7.706 1.00 93.31 251 ILE A O 1
ATOM 1998 N N . ARG A 1 252 ? -7.012 11.021 8.339 1.00 92.88 252 ARG A N 1
ATOM 1999 C CA . ARG A 1 252 ? -6.537 10.802 9.700 1.00 92.88 252 ARG A CA 1
ATOM 2000 C C . ARG A 1 252 ? -7.711 10.562 10.636 1.00 92.88 252 ARG A C 1
ATOM 2002 O O . ARG A 1 252 ? -8.668 11.337 10.605 1.00 92.88 252 ARG A O 1
ATOM 2009 N N . VAL A 1 253 ? -7.596 9.516 11.450 1.00 94.19 253 VAL A N 1
ATOM 2010 C CA . VAL A 1 253 ? -8.645 9.038 12.353 1.00 94.19 253 VAL A CA 1
ATOM 2011 C C . VAL A 1 253 ? -8.125 8.822 13.773 1.00 94.19 253 VAL A C 1
ATOM 2013 O O . VAL A 1 253 ? -6.937 8.538 13.978 1.00 94.19 253 VAL A O 1
ATOM 2016 N N . ARG A 1 254 ? -9.026 8.931 14.750 1.00 93.81 254 ARG A N 1
ATOM 2017 C CA . ARG A 1 254 ? -8.848 8.453 16.127 1.00 93.81 254 ARG A CA 1
ATOM 2018 C C . ARG A 1 254 ? -10.076 7.674 16.570 1.00 93.81 254 ARG A C 1
ATOM 2020 O O . ARG A 1 254 ? -11.172 7.915 16.072 1.00 93.81 254 ARG A O 1
ATOM 2027 N N . PHE A 1 255 ? -9.866 6.781 17.527 1.00 95.19 255 PHE A N 1
ATOM 2028 C CA . PHE A 1 255 ? -10.909 5.931 18.085 1.00 95.19 255 PHE A CA 1
ATOM 2029 C C . PHE A 1 255 ? -10.998 6.209 19.576 1.00 95.19 255 PHE A C 1
ATOM 2031 O O . PHE A 1 255 ? -10.076 5.863 20.321 1.00 95.19 255 PHE A O 1
ATOM 2038 N N . PHE A 1 256 ? -12.061 6.898 19.974 1.00 94.69 256 PHE A N 1
ATOM 2039 C CA . PHE A 1 256 ? -12.344 7.234 21.361 1.00 94.69 256 PHE A CA 1
ATOM 2040 C C . PHE A 1 256 ? -13.350 6.240 21.934 1.00 94.69 256 PHE A C 1
ATOM 2042 O O . PHE A 1 256 ? -14.347 5.933 21.289 1.00 94.69 256 PHE A O 1
ATOM 2049 N N . HIS A 1 257 ? -13.076 5.726 23.124 1.00 94.75 257 HIS A N 1
ATOM 2050 C CA . HIS A 1 257 ? -13.962 4.820 23.836 1.00 94.75 257 HIS A CA 1
ATOM 2051 C C . HIS A 1 257 ? -14.649 5.592 24.961 1.00 94.75 257 HIS A C 1
ATOM 2053 O O . HIS A 1 257 ? -13.983 6.003 25.913 1.00 94.75 257 HIS A O 1
ATOM 2059 N N . GLU A 1 258 ? -15.955 5.814 24.810 1.00 92.38 258 GLU A N 1
ATOM 2060 C CA . GLU A 1 258 ? -16.762 6.654 25.706 1.00 92.38 258 GLU A CA 1
ATOM 2061 C C . GLU A 1 258 ? -16.704 6.151 27.154 1.00 92.38 258 GLU A C 1
ATOM 2063 O O . GLU A 1 258 ? -16.366 6.919 28.052 1.00 92.38 258 GLU A O 1
ATOM 2068 N N . ASP A 1 259 ? -16.899 4.846 27.368 1.00 89.62 259 ASP A N 1
ATOM 2069 C CA . ASP A 1 259 ? -17.018 4.261 28.711 1.00 89.62 259 ASP A CA 1
ATOM 2070 C C . ASP A 1 259 ? -15.757 4.431 29.567 1.00 89.62 259 ASP A C 1
ATOM 2072 O O . ASP A 1 259 ? -15.837 4.515 30.791 1.00 89.62 259 ASP A O 1
ATOM 2076 N N . THR A 1 260 ? -14.576 4.479 28.941 1.00 90.06 260 THR A N 1
ATOM 2077 C CA . THR A 1 260 ? -13.297 4.602 29.663 1.00 90.06 260 THR A CA 1
ATOM 2078 C C . THR A 1 260 ? -12.610 5.949 29.474 1.00 90.06 260 THR A C 1
ATOM 2080 O O . THR A 1 260 ? -11.526 6.153 30.017 1.00 90.06 260 THR A O 1
ATOM 2083 N N . GLY A 1 261 ? -13.160 6.857 28.662 1.00 90.38 261 GLY A N 1
ATOM 2084 C CA . GLY A 1 261 ? -12.511 8.129 28.325 1.00 90.38 261 GLY A CA 1
ATOM 2085 C C . GLY A 1 261 ? -11.145 7.983 27.628 1.00 90.38 261 GLY A C 1
ATOM 2086 O O . GLY A 1 261 ? -10.360 8.935 27.564 1.00 90.38 261 GLY A O 1
ATOM 2087 N N . CYS A 1 262 ? -10.830 6.794 27.110 1.00 91.31 262 CYS A N 1
ATOM 2088 C CA . CYS A 1 262 ? -9.525 6.458 26.546 1.00 91.31 262 CYS A CA 1
ATOM 2089 C C . CYS A 1 262 ? -9.543 6.434 25.015 1.00 91.31 262 CYS A C 1
ATOM 2091 O O . CYS A 1 262 ? -10.577 6.271 24.373 1.00 91.31 262 CYS A O 1
ATOM 2093 N N . TYR A 1 263 ? -8.358 6.526 24.412 1.00 91.88 263 TYR A N 1
ATOM 2094 C CA . TYR A 1 263 ? -8.167 6.372 22.970 1.00 91.88 263 TYR A CA 1
ATOM 2095 C C . TYR A 1 263 ? -7.395 5.097 22.650 1.00 91.88 263 TYR A C 1
ATOM 2097 O O . TYR A 1 263 ? -6.481 4.716 23.388 1.00 91.88 263 TYR A O 1
ATOM 2105 N N . MET A 1 264 ? -7.701 4.492 21.502 1.00 92.00 264 MET A N 1
ATOM 2106 C CA . MET A 1 264 ? -6.888 3.409 20.952 1.00 92.00 264 MET A CA 1
ATOM 2107 C C . MET A 1 264 ? -5.519 3.936 20.514 1.00 92.00 264 MET A C 1
ATOM 2109 O O . MET A 1 264 ? -5.408 4.929 19.786 1.00 92.00 264 MET A O 1
ATOM 2113 N N . PHE A 1 265 ? -4.466 3.251 20.946 1.00 86.56 265 PHE A N 1
ATOM 2114 C CA . PHE A 1 265 ? -3.098 3.738 20.867 1.00 86.56 265 PHE A CA 1
ATOM 2115 C C . PHE A 1 265 ? -2.107 2.667 20.400 1.00 86.56 265 PHE A C 1
ATOM 2117 O O . PHE A 1 265 ? -2.177 1.500 20.783 1.00 86.56 265 PHE A O 1
ATOM 2124 N N . SER A 1 266 ? -1.126 3.131 19.626 1.00 79.44 266 SER A N 1
ATOM 2125 C CA . SER A 1 266 ? 0.027 2.390 19.107 1.00 79.44 266 SER A CA 1
ATOM 2126 C C . SER A 1 266 ? 1.276 2.797 19.916 1.00 79.44 266 SER A C 1
ATOM 2128 O O . SER A 1 266 ? 1.686 3.962 19.877 1.00 79.44 266 SER A O 1
ATOM 2130 N N . ARG A 1 267 ? 1.896 1.870 20.672 1.00 69.44 267 ARG A N 1
ATOM 2131 C CA . ARG A 1 267 ? 3.044 2.141 21.580 1.00 69.44 267 ARG A CA 1
ATOM 2132 C C . ARG A 1 267 ? 4.442 2.217 20.931 1.00 69.44 267 ARG A C 1
ATOM 2134 O O . ARG A 1 267 ? 4.934 1.268 20.350 1.00 69.44 267 ARG A O 1
ATOM 2141 N N . SER A 1 268 ? 5.155 3.319 21.195 1.00 55.50 268 SER A N 1
ATOM 2142 C CA . SER A 1 268 ? 6.546 3.600 20.770 1.00 55.50 268 SER A CA 1
ATOM 2143 C C . SER A 1 268 ? 7.535 2.413 20.803 1.00 55.50 268 SER A C 1
ATOM 2145 O O . SER A 1 268 ? 7.522 1.591 21.719 1.00 55.50 268 SER A O 1
ATOM 2147 N N . THR A 1 269 ? 8.481 2.437 19.855 1.00 50.72 269 THR A N 1
ATOM 2148 C CA . THR A 1 269 ? 9.542 1.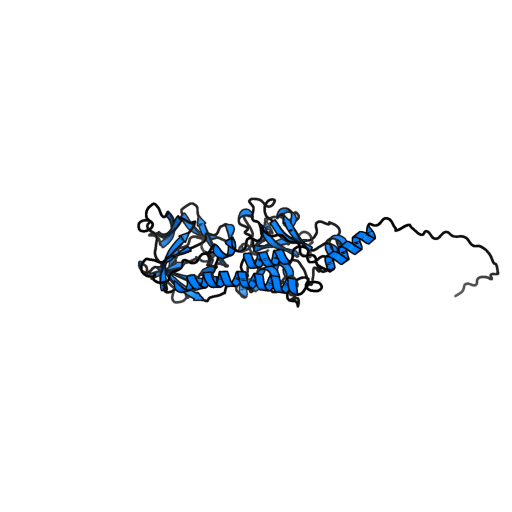454 19.547 1.00 50.72 269 THR A CA 1
ATOM 2149 C C . THR A 1 269 ? 10.468 1.047 20.695 1.00 50.72 269 THR A C 1
ATOM 2151 O O . THR A 1 269 ? 11.205 0.076 20.549 1.00 50.72 269 THR A O 1
ATOM 2154 N N . LEU A 1 270 ? 10.449 1.763 21.820 1.00 49.59 270 LEU A N 1
ATOM 2155 C CA . LEU A 1 270 ? 11.263 1.459 23.003 1.00 49.59 270 LEU A CA 1
ATOM 2156 C C . LEU A 1 270 ? 10.578 0.488 23.983 1.00 49.59 270 LEU A C 1
ATOM 2158 O O . LEU A 1 270 ? 11.192 0.089 24.968 1.00 49.59 270 LEU A O 1
ATOM 2162 N N . SER A 1 271 ? 9.315 0.113 23.748 1.00 49.44 271 SER A N 1
ATOM 2163 C CA . SER A 1 271 ? 8.595 -0.878 24.557 1.00 49.44 271 SER A CA 1
ATOM 2164 C C . SER A 1 271 ? 8.660 -2.261 23.901 1.00 49.44 271 SER A C 1
ATOM 2166 O O . SER A 1 271 ? 8.504 -2.386 22.690 1.00 49.44 271 SER A O 1
ATOM 2168 N N . CYS A 1 272 ? 8.856 -3.312 24.699 1.00 48.56 272 CYS A N 1
ATOM 2169 C CA . CYS A 1 272 ? 8.836 -4.708 24.244 1.00 48.56 272 CYS A CA 1
ATOM 2170 C C . CYS A 1 272 ? 7.441 -5.209 23.815 1.00 48.56 272 CYS A C 1
ATOM 2172 O O . CYS A 1 272 ? 7.336 -6.293 23.247 1.00 48.56 272 CYS A O 1
ATOM 2174 N N . PHE A 1 273 ? 6.381 -4.425 24.042 1.00 54.78 273 PHE A N 1
ATOM 2175 C CA . PHE A 1 273 ? 5.005 -4.774 23.693 1.00 54.78 273 PHE A CA 1
ATOM 2176 C C . PHE A 1 273 ? 4.593 -4.101 22.379 1.00 54.78 273 PHE A C 1
ATOM 2178 O O . PHE A 1 273 ? 4.635 -2.875 22.277 1.00 54.78 273 PHE A O 1
ATOM 2185 N N . ARG A 1 274 ? 4.185 -4.904 21.389 1.00 74.19 274 ARG A N 1
ATOM 2186 C CA . ARG A 1 274 ? 3.696 -4.436 20.076 1.00 74.19 274 ARG A CA 1
ATOM 2187 C C . ARG A 1 274 ? 2.174 -4.357 19.975 1.00 74.19 274 ARG A C 1
ATOM 2189 O O . ARG A 1 274 ? 1.668 -3.920 18.947 1.00 74.19 274 ARG A O 1
ATOM 2196 N N . ASP A 1 275 ? 1.470 -4.801 21.009 1.00 86.62 275 ASP A N 1
ATOM 2197 C CA . ASP A 1 275 ? 0.017 -4.917 20.994 1.00 86.62 275 ASP A CA 1
ATOM 2198 C C . ASP A 1 275 ? -0.641 -3.538 21.199 1.00 86.62 275 ASP A C 1
ATOM 2200 O O . ASP A 1 275 ? -0.123 -2.677 21.926 1.00 86.62 275 ASP A O 1
ATOM 2204 N N . LEU A 1 276 ? -1.787 -3.322 20.553 1.00 89.31 276 LEU A N 1
ATOM 2205 C CA . LEU A 1 276 ? -2.579 -2.101 20.678 1.00 89.31 276 LEU A CA 1
ATOM 2206 C C . LEU A 1 276 ? -3.228 -2.039 22.066 1.00 89.31 276 LEU A C 1
ATOM 2208 O O . LEU A 1 276 ? -3.639 -3.054 22.633 1.00 89.31 276 LEU A O 1
ATOM 2212 N N . ARG A 1 277 ? -3.328 -0.827 22.623 1.00 89.56 277 ARG A N 1
ATOM 2213 C CA . ARG A 1 277 ? -3.914 -0.593 23.952 1.00 89.56 277 ARG A CA 1
ATOM 2214 C C . ARG A 1 277 ? -4.784 0.653 23.994 1.00 89.56 277 ARG A C 1
ATOM 2216 O O . ARG A 1 277 ? -4.594 1.574 23.201 1.00 89.56 277 ARG A O 1
ATOM 2223 N N . MET A 1 278 ? -5.673 0.706 24.975 1.00 91.06 278 MET A N 1
ATOM 2224 C CA . MET A 1 278 ? -6.424 1.900 25.348 1.00 91.06 278 MET A CA 1
ATOM 2225 C C . MET A 1 278 ? -5.601 2.769 26.299 1.00 91.06 278 MET A C 1
ATOM 2227 O O . MET A 1 278 ? -4.930 2.262 27.200 1.00 91.06 278 MET A O 1
ATOM 2231 N N . LYS A 1 279 ? -5.601 4.086 26.077 1.00 87.00 279 LYS A N 1
ATOM 2232 C CA . LYS A 1 279 ? -4.848 5.025 26.912 1.00 87.00 279 LYS A CA 1
ATOM 2233 C C . LYS A 1 279 ? -5.525 6.386 27.033 1.00 87.00 279 LYS A C 1
ATOM 2235 O O . LYS A 1 279 ? -6.019 6.931 26.046 1.00 87.00 279 LYS A O 1
ATOM 2240 N N . GLU A 1 280 ? -5.428 6.977 28.217 1.00 84.56 280 GLU A N 1
ATOM 2241 C CA . GLU A 1 280 ? -5.771 8.377 28.443 1.00 84.56 280 GLU A CA 1
ATOM 2242 C C . GLU A 1 280 ? -4.813 9.336 27.703 1.00 84.56 280 GLU A C 1
ATOM 2244 O O . GLU A 1 280 ? -3.598 9.093 27.602 1.00 84.56 280 GLU A O 1
ATOM 2249 N N . PRO A 1 281 ? -5.327 10.458 27.177 1.00 73.50 281 PRO A N 1
ATOM 2250 C CA . PRO A 1 281 ? -4.496 11.480 26.561 1.00 73.50 281 PRO A CA 1
ATOM 2251 C C . PRO A 1 281 ? -3.624 12.182 27.616 1.00 73.50 281 PRO A C 1
ATOM 2253 O O . PRO A 1 281 ? -4.121 12.839 28.523 1.00 73.50 281 PRO A O 1
ATOM 2256 N N . LEU A 1 282 ? -2.297 12.108 27.473 1.00 70.44 282 LEU A N 1
ATOM 2257 C CA . LEU A 1 282 ? -1.371 12.869 28.320 1.00 70.44 282 LEU A CA 1
ATOM 2258 C C . LEU A 1 282 ? -1.350 14.341 27.887 1.00 70.44 282 LEU A C 1
ATOM 2260 O O . LEU A 1 282 ? -0.916 14.640 26.771 1.00 70.44 282 LEU A O 1
ATOM 2264 N N . GLY A 1 283 ? -1.726 15.256 28.786 1.00 58.84 283 GLY A N 1
ATOM 2265 C CA . GLY A 1 283 ? -1.801 16.698 28.504 1.00 58.84 283 GLY A CA 1
ATOM 2266 C C . GLY A 1 283 ? -0.511 17.315 27.940 1.00 58.84 283 GLY A C 1
ATOM 2267 O O . GLY A 1 283 ? -0.576 18.200 27.096 1.00 58.84 283 GLY A O 1
ATOM 2268 N N . VAL A 1 284 ? 0.664 16.798 28.327 1.00 60.00 284 VAL A N 1
ATOM 2269 C CA . VAL A 1 284 ? 1.978 17.376 27.968 1.00 60.00 284 VAL A CA 1
ATOM 2270 C C . VAL A 1 284 ? 2.590 16.774 26.689 1.00 60.00 284 VAL A C 1
ATOM 2272 O O . VAL A 1 284 ? 3.380 17.424 26.013 1.00 60.00 284 VAL A O 1
ATOM 2275 N N . ARG A 1 285 ? 2.238 15.530 26.317 1.00 57.41 285 ARG A N 1
ATOM 2276 C CA . ARG A 1 285 ? 2.802 14.826 25.136 1.00 57.41 285 ARG A CA 1
ATOM 2277 C C . ARG A 1 285 ? 1.913 14.893 23.884 1.00 57.41 285 ARG A C 1
ATOM 2279 O O . ARG A 1 285 ? 2.301 14.373 22.837 1.00 57.41 285 ARG A O 1
ATOM 2286 N N . GLY A 1 286 ? 0.751 15.543 23.975 1.00 57.38 286 GLY A N 1
ATOM 2287 C CA . GLY A 1 286 ? -0.198 15.698 22.871 1.00 57.38 286 GLY A CA 1
ATOM 2288 C C . GLY A 1 286 ? -0.881 14.391 22.433 1.00 57.38 286 GLY A C 1
ATOM 2289 O O . GLY A 1 286 ? -0.652 13.314 22.979 1.00 57.38 286 GLY A O 1
ATOM 2290 N N . LYS A 1 287 ? -1.744 14.483 21.409 1.00 59.81 287 LYS A N 1
ATOM 2291 C CA . LYS A 1 287 ? -2.562 13.368 20.872 1.00 59.81 287 LYS A CA 1
ATOM 2292 C C . LYS A 1 287 ? -1.911 12.615 19.688 1.00 59.81 287 LYS A C 1
ATOM 2294 O O . LYS A 1 287 ? -2.593 11.904 18.947 1.00 59.81 287 LYS A O 1
ATOM 2299 N N . SER A 1 288 ? -0.609 12.788 19.446 1.00 56.81 288 SER A N 1
ATOM 2300 C CA . SER A 1 288 ? 0.058 12.337 18.207 1.00 56.81 288 SER A CA 1
ATOM 2301 C C . SER A 1 288 ? 0.136 10.813 18.046 1.00 56.81 288 SER A C 1
ATOM 2303 O O . SER A 1 288 ? -0.033 10.321 16.937 1.00 56.81 288 SER A O 1
ATOM 2305 N N . GLY A 1 289 ? 0.319 10.047 19.127 1.00 61.56 289 GLY A N 1
ATOM 2306 C CA . GLY A 1 289 ? 0.293 8.575 19.073 1.00 61.56 289 GLY A CA 1
ATOM 2307 C C . GLY A 1 289 ? -1.102 7.943 19.137 1.00 61.56 289 GLY A C 1
ATOM 2308 O O . GLY A 1 289 ? -1.226 6.733 18.992 1.00 61.56 289 GLY A O 1
ATOM 2309 N N . LEU A 1 290 ? -2.146 8.757 19.310 1.00 75.62 290 LEU A N 1
ATOM 2310 C CA . LEU A 1 290 ? -3.560 8.344 19.298 1.00 75.62 290 LEU A CA 1
ATOM 2311 C C . LEU A 1 290 ? -4.152 8.377 17.878 1.00 75.62 290 LEU A C 1
ATOM 2313 O O . LEU A 1 290 ? -5.364 8.363 17.692 1.00 75.62 290 LEU A O 1
ATOM 2317 N N . THR A 1 291 ? -3.291 8.557 16.881 1.00 86.25 291 THR A N 1
ATOM 2318 C CA . THR A 1 291 ? -3.658 8.947 15.530 1.00 86.25 291 THR A CA 1
ATOM 2319 C C . THR A 1 291 ? -3.233 7.885 14.533 1.00 86.25 291 THR A C 1
ATOM 2321 O O . THR A 1 291 ? -2.059 7.502 14.471 1.00 86.25 291 THR A O 1
ATOM 2324 N N . TRP A 1 292 ? -4.155 7.573 13.632 1.00 90.75 292 TRP A N 1
ATOM 2325 C CA . TRP A 1 292 ? -3.919 6.694 12.501 1.00 90.75 292 TRP A CA 1
ATOM 2326 C C . TRP A 1 292 ? -4.185 7.415 11.187 1.00 90.75 292 TRP A C 1
ATOM 2328 O O . TRP A 1 292 ? -5.063 8.267 11.096 1.00 90.75 292 TRP A O 1
ATOM 2338 N N . GLU A 1 293 ? -3.439 7.060 10.150 1.00 92.19 293 GLU A N 1
ATOM 2339 C CA . GLU A 1 293 ? -3.843 7.290 8.772 1.00 92.19 293 GLU A CA 1
ATOM 2340 C C . GLU A 1 293 ? -4.614 6.064 8.281 1.00 92.19 293 GLU A C 1
ATOM 2342 O O . GLU A 1 293 ? -4.046 4.980 8.170 1.00 92.19 293 GLU A O 1
ATOM 2347 N N . TYR A 1 294 ? -5.895 6.245 7.982 1.00 94.44 294 TYR A N 1
ATOM 2348 C CA . TYR A 1 294 ? -6.762 5.246 7.373 1.00 94.44 294 TYR A CA 1
ATOM 2349 C C . TYR A 1 294 ? -6.773 5.429 5.855 1.00 94.44 294 TYR A C 1
ATOM 2351 O O . TYR A 1 294 ? -7.090 6.518 5.370 1.00 94.44 294 TYR A O 1
ATOM 2359 N N . SER A 1 295 ? -6.392 4.401 5.098 1.00 94.19 295 SER A N 1
ATOM 2360 C CA . SER A 1 295 ? -6.428 4.434 3.632 1.00 94.19 295 SER A CA 1
ATOM 2361 C C . SER A 1 295 ? -7.816 4.093 3.087 1.00 94.19 295 SER A C 1
ATOM 2363 O O . SER A 1 295 ? -8.590 3.402 3.741 1.00 94.19 295 SER A O 1
ATOM 2365 N N . SER A 1 296 ? -8.118 4.502 1.852 1.00 92.94 296 SER A N 1
ATOM 2366 C CA . SER A 1 296 ? -9.347 4.078 1.155 1.00 92.94 296 SER A CA 1
ATOM 2367 C C . SER A 1 296 ? -9.433 2.566 0.924 1.00 92.94 296 SER A C 1
ATOM 2369 O O . SER A 1 296 ? -10.519 2.045 0.711 1.00 92.94 296 SER A O 1
ATOM 2371 N N . LEU A 1 297 ? -8.313 1.846 1.034 1.00 93.62 297 LEU A N 1
ATOM 2372 C CA . LEU A 1 297 ? -8.280 0.384 1.019 1.00 93.62 297 LEU A CA 1
ATOM 2373 C C . LEU A 1 297 ? -8.496 -0.231 2.411 1.00 93.62 297 LEU A C 1
ATOM 2375 O O . LEU A 1 297 ? -8.422 -1.446 2.557 1.00 93.62 297 LEU A O 1
ATOM 2379 N N . GLY A 1 298 ? -8.762 0.558 3.448 1.00 94.44 298 GLY A N 1
ATOM 2380 C CA . GLY A 1 298 ? -9.078 0.052 4.782 1.00 94.44 298 GLY A CA 1
ATOM 2381 C C . GLY A 1 298 ? -7.872 -0.257 5.667 1.00 94.44 298 GLY A C 1
ATOM 2382 O O . GLY A 1 298 ? -8.030 -0.890 6.704 1.00 94.44 298 GLY A O 1
ATOM 2383 N N . TYR A 1 299 ? -6.660 0.161 5.299 1.00 94.69 299 TYR A N 1
ATOM 2384 C CA . TYR A 1 299 ? -5.482 -0.046 6.147 1.00 94.69 299 TYR A CA 1
ATOM 2385 C C . TYR A 1 299 ? -5.309 1.102 7.138 1.00 94.69 299 TYR A C 1
ATOM 2387 O O . TYR A 1 299 ? -5.342 2.267 6.745 1.00 94.69 299 TYR A O 1
ATOM 2395 N N . LEU A 1 300 ? -5.035 0.775 8.402 1.00 93.56 300 LEU A N 1
ATOM 2396 C CA . LEU A 1 300 ? -4.606 1.740 9.415 1.00 93.56 300 LEU A CA 1
ATOM 2397 C C . LEU A 1 300 ? -3.082 1.774 9.498 1.00 93.56 300 LEU A C 1
ATOM 2399 O O . LEU A 1 300 ? -2.456 0.733 9.678 1.00 93.56 300 LEU A O 1
ATOM 2403 N N . ARG A 1 301 ? -2.495 2.971 9.404 1.00 89.81 301 ARG A N 1
ATOM 2404 C CA . ARG A 1 301 ? -1.062 3.223 9.614 1.00 89.81 301 ARG A CA 1
ATOM 2405 C C . ARG A 1 301 ? -0.830 4.198 10.756 1.00 89.81 301 ARG A C 1
ATOM 2407 O O . ARG A 1 301 ? -1.358 5.307 10.741 1.00 89.81 301 ARG A O 1
ATOM 2414 N N . SER A 1 302 ? -0.011 3.812 11.725 1.00 85.50 302 SER A N 1
ATOM 2415 C CA . SER A 1 302 ? 0.309 4.642 12.885 1.00 85.50 302 SER A CA 1
ATOM 2416 C C . SER A 1 302 ? 1.104 5.876 12.462 1.00 85.50 302 SER A C 1
ATOM 2418 O O . SER A 1 302 ? 2.173 5.762 11.863 1.00 85.50 302 SER A O 1
ATOM 2420 N N . MET A 1 303 ? 0.638 7.077 12.809 1.00 78.62 303 MET A N 1
ATOM 2421 C CA . MET A 1 303 ? 1.383 8.308 12.498 1.00 78.62 303 MET A CA 1
ATOM 2422 C C . MET A 1 303 ? 2.606 8.520 13.408 1.00 78.62 303 MET A C 1
ATOM 2424 O O . MET A 1 303 ? 3.416 9.402 13.135 1.00 78.62 303 MET A O 1
ATOM 2428 N N . ASN A 1 304 ? 2.753 7.722 14.471 1.00 70.94 304 ASN A N 1
ATOM 2429 C CA . ASN A 1 304 ? 3.786 7.896 15.498 1.00 70.94 304 ASN A CA 1
ATOM 2430 C C . ASN A 1 304 ? 4.797 6.736 15.559 1.00 70.94 304 ASN A C 1
ATOM 2432 O O . ASN A 1 304 ? 5.872 6.888 16.131 1.00 70.94 304 ASN A O 1
ATOM 2436 N N . GLN A 1 305 ? 4.490 5.587 14.949 1.00 65.56 305 GLN A N 1
ATOM 2437 C CA . GLN A 1 305 ? 5.381 4.424 14.905 1.00 65.56 305 GLN A CA 1
ATOM 2438 C C . GLN A 1 305 ? 5.860 4.107 13.498 1.00 65.56 305 GLN A C 1
ATOM 2440 O O . GLN A 1 305 ? 5.492 3.088 12.918 1.00 65.56 305 GLN A O 1
ATOM 2445 N N . HIS A 1 306 ? 6.690 4.966 12.918 1.00 70.31 306 HIS A N 1
ATOM 2446 C CA . HIS A 1 306 ? 7.317 4.657 11.632 1.00 70.31 306 HIS A CA 1
ATOM 2447 C C . HIS A 1 306 ? 6.335 4.273 10.502 1.00 70.31 306 HIS A C 1
ATOM 2449 O O . HIS A 1 306 ? 6.757 3.658 9.531 1.00 70.31 306 HIS A O 1
ATOM 2455 N N . ARG A 1 307 ? 5.049 4.643 10.615 1.00 74.69 307 ARG A N 1
ATOM 2456 C CA . ARG A 1 307 ? 3.965 4.244 9.701 1.00 74.69 307 ARG A CA 1
ATOM 2457 C C . ARG A 1 307 ? 3.658 2.744 9.649 1.00 74.69 307 ARG A C 1
ATOM 2459 O O . ARG A 1 307 ? 3.132 2.281 8.640 1.00 74.69 307 ARG A O 1
ATOM 2466 N N . ARG A 1 308 ? 3.924 2.013 10.738 1.00 85.12 308 ARG A N 1
ATOM 2467 C CA . ARG A 1 308 ? 3.497 0.616 10.916 1.00 85.12 308 ARG A CA 1
ATOM 2468 C C . ARG A 1 308 ? 1.993 0.461 10.727 1.00 85.12 308 ARG A C 1
ATOM 2470 O O . ARG A 1 308 ? 1.221 1.354 11.081 1.00 85.12 308 ARG A O 1
ATOM 2477 N N . TYR A 1 309 ? 1.611 -0.673 10.164 1.00 90.25 309 TYR A N 1
ATOM 2478 C CA . TYR A 1 309 ? 0.229 -1.068 9.962 1.00 90.25 309 TYR A CA 1
ATOM 2479 C C . TYR A 1 309 ? -0.343 -1.745 11.209 1.00 90.25 309 TYR A C 1
ATOM 2481 O O . TYR A 1 309 ? 0.410 -2.207 12.062 1.00 90.25 309 TYR A O 1
ATOM 2489 N N . VAL A 1 310 ? -1.667 -1.864 11.284 1.00 92.31 310 VAL A N 1
ATOM 2490 C CA . VAL A 1 310 ? -2.330 -2.747 12.254 1.00 92.31 310 VAL A CA 1
ATOM 2491 C C . VAL A 1 310 ? -2.450 -4.148 11.661 1.00 92.31 310 VAL A C 1
ATOM 2493 O O . VAL A 1 310 ? -3.019 -4.313 10.584 1.00 92.31 310 VAL A O 1
ATOM 2496 N N . GLY A 1 311 ? -1.921 -5.149 12.358 1.00 93.06 311 GLY A N 1
ATOM 2497 C CA . GLY A 1 311 ? -2.117 -6.572 12.084 1.00 93.06 311 GLY A CA 1
ATOM 2498 C C . GLY A 1 311 ? -2.899 -7.252 13.205 1.00 93.06 311 GLY A C 1
ATOM 2499 O O . GLY A 1 311 ? -3.258 -6.618 14.197 1.00 93.06 311 GLY A O 1
ATOM 2500 N N . ALA A 1 312 ? -3.142 -8.552 13.054 1.00 93.06 312 ALA A N 1
ATOM 2501 C CA . ALA A 1 312 ? -3.803 -9.381 14.060 1.00 93.06 312 ALA A CA 1
ATOM 2502 C C . ALA A 1 312 ? -3.043 -10.696 14.233 1.00 93.06 312 ALA A C 1
ATOM 2504 O O . ALA A 1 312 ? -2.813 -11.399 13.246 1.00 93.06 312 ALA A O 1
ATOM 2505 N N . ARG A 1 313 ? -2.678 -11.015 15.474 1.00 89.81 313 ARG A N 1
ATOM 2506 C CA . ARG A 1 313 ? -1.969 -12.241 15.851 1.00 89.81 313 ARG A CA 1
ATOM 2507 C C . ARG A 1 313 ? -2.948 -13.411 16.002 1.00 89.81 313 ARG A C 1
ATOM 2509 O O . ARG A 1 313 ? -4.164 -13.212 16.058 1.00 89.81 313 ARG A O 1
ATOM 2516 N N . ASP A 1 314 ? -2.415 -14.626 16.039 1.00 88.69 314 ASP A N 1
ATOM 2517 C CA . ASP A 1 314 ? -3.201 -15.864 16.122 1.00 88.69 314 ASP A CA 1
ATOM 2518 C C . ASP A 1 314 ? -3.971 -16.004 17.443 1.00 88.69 314 ASP A C 1
ATOM 2520 O O . ASP A 1 314 ? -5.020 -16.636 17.478 1.00 88.69 314 ASP A O 1
ATOM 2524 N N . ASP A 1 315 ? -3.508 -15.353 18.512 1.00 88.81 315 ASP A N 1
ATOM 2525 C CA . ASP A 1 315 ? -4.197 -15.277 19.808 1.00 88.81 315 ASP A CA 1
ATOM 2526 C C . ASP A 1 315 ? -5.287 -14.191 19.867 1.00 88.81 315 ASP A C 1
ATOM 2528 O O . ASP A 1 315 ? -5.838 -13.914 20.930 1.00 88.81 315 ASP A O 1
ATOM 2532 N N . GLY A 1 316 ? -5.597 -13.553 18.735 1.00 90.94 316 GLY A N 1
ATOM 2533 C CA . GLY A 1 316 ? -6.666 -12.565 18.632 1.00 90.94 316 GLY A CA 1
ATOM 2534 C C . GLY A 1 316 ? -6.284 -11.156 19.085 1.00 90.94 316 GLY A C 1
ATOM 2535 O O . GLY A 1 316 ? -7.147 -10.283 19.096 1.00 90.94 316 GLY A O 1
ATOM 2536 N N . LEU A 1 317 ? -5.021 -10.875 19.418 1.00 93.06 317 LEU A N 1
ATOM 2537 C CA . LEU A 1 317 ? -4.589 -9.512 19.747 1.00 93.06 317 LEU A CA 1
ATOM 2538 C C . LEU A 1 317 ? -4.235 -8.695 18.498 1.00 93.06 317 LEU A C 1
ATOM 2540 O O . LEU A 1 317 ? -3.629 -9.198 17.545 1.00 93.06 317 LEU A O 1
ATOM 2544 N N . LEU A 1 318 ? -4.598 -7.407 18.504 1.00 93.69 318 LEU A N 1
ATOM 2545 C CA . LEU A 1 318 ? -4.150 -6.457 17.489 1.00 93.69 318 LEU A CA 1
ATOM 2546 C C . LEU A 1 318 ? -2.774 -5.907 17.850 1.00 93.69 318 LEU A C 1
ATOM 2548 O O . LEU A 1 318 ? -2.516 -5.557 18.999 1.00 93.69 318 LEU A O 1
ATOM 2552 N N . LEU A 1 319 ? -1.904 -5.771 16.852 1.00 91.00 319 LEU A N 1
ATOM 2553 C CA . LEU A 1 319 ? -0.524 -5.321 17.034 1.00 91.00 319 LEU A CA 1
ATOM 2554 C C . LEU A 1 319 ? -0.008 -4.494 15.857 1.00 91.00 319 LEU A C 1
ATOM 2556 O O . LEU A 1 319 ? -0.547 -4.546 14.752 1.00 91.00 319 LEU A O 1
ATOM 2560 N N . ASP A 1 320 ? 1.086 -3.771 16.079 1.00 88.00 320 ASP A N 1
ATOM 2561 C CA . ASP A 1 320 ? 1.786 -3.043 15.024 1.00 88.00 320 ASP A CA 1
ATOM 2562 C C . ASP A 1 320 ? 2.672 -3.978 14.170 1.00 88.00 320 ASP A C 1
ATOM 2564 O O . ASP A 1 320 ? 3.651 -4.567 14.649 1.00 88.00 320 ASP A O 1
ATOM 2568 N N . VAL A 1 321 ? 2.393 -4.045 12.866 1.00 87.00 321 VAL A N 1
ATOM 2569 C CA . VAL A 1 321 ? 3.144 -4.827 11.867 1.00 87.00 321 VAL A CA 1
ATOM 2570 C C . VAL A 1 321 ? 3.830 -3.921 10.841 1.00 87.00 321 VAL A C 1
ATOM 2572 O O . VAL A 1 321 ? 3.397 -2.801 10.574 1.00 87.00 321 VAL A O 1
ATOM 2575 N N . SER A 1 322 ? 4.950 -4.373 10.274 1.00 82.94 322 SER A N 1
ATOM 2576 C CA . SER A 1 322 ? 5.752 -3.540 9.362 1.00 82.94 322 SER A CA 1
ATOM 2577 C C . SER A 1 322 ? 5.240 -3.548 7.921 1.00 82.94 322 SER A C 1
ATOM 2579 O O . SER A 1 322 ? 5.359 -2.540 7.230 1.00 82.94 322 SER A O 1
ATOM 2581 N N . MET A 1 323 ? 4.687 -4.672 7.461 1.00 87.38 323 MET A N 1
ATOM 2582 C CA . MET A 1 323 ? 4.359 -4.890 6.054 1.00 87.38 323 MET A CA 1
ATOM 2583 C C . MET A 1 323 ? 2.850 -4.868 5.834 1.00 87.38 323 MET A C 1
ATOM 2585 O O . MET A 1 323 ? 2.079 -5.344 6.666 1.00 87.38 323 MET A O 1
ATOM 2589 N N . ARG A 1 324 ? 2.423 -4.372 4.669 1.00 91.12 324 ARG A N 1
ATOM 2590 C CA . ARG A 1 324 ? 1.004 -4.335 4.297 1.00 91.12 324 ARG A CA 1
ATOM 2591 C C . ARG A 1 324 ? 0.397 -5.733 4.169 1.00 91.12 324 ARG A C 1
ATOM 2593 O O . ARG A 1 324 ? -0.790 -5.896 4.419 1.00 91.12 324 ARG A O 1
ATOM 2600 N N . GLY A 1 325 ? 1.188 -6.736 3.786 1.00 91.12 325 GLY A N 1
ATOM 2601 C CA . GLY A 1 325 ? 0.701 -8.106 3.664 1.00 91.12 325 GLY A CA 1
ATOM 2602 C C . GLY A 1 325 ? 0.350 -8.792 4.980 1.00 91.12 325 GLY A C 1
ATOM 2603 O O . GLY A 1 325 ? -0.473 -9.702 4.956 1.00 91.12 325 GLY A O 1
ATOM 2604 N N . ASP A 1 326 ? 0.907 -8.313 6.091 1.00 91.81 326 ASP A N 1
ATOM 2605 C CA . ASP A 1 326 ? 0.614 -8.802 7.445 1.00 91.81 326 ASP A CA 1
ATOM 2606 C C . ASP A 1 326 ? -0.493 -7.971 8.122 1.00 91.81 326 ASP A C 1
ATOM 2608 O O . ASP A 1 326 ? -0.918 -8.259 9.242 1.00 91.81 326 ASP A O 1
ATOM 2612 N N . ALA A 1 327 ? -0.928 -6.892 7.467 1.00 93.75 327 ALA A N 1
ATOM 2613 C CA . ALA A 1 327 ? -1.903 -5.961 8.000 1.00 93.75 327 ALA A CA 1
ATOM 2614 C C . ALA A 1 327 ? -3.330 -6.473 7.804 1.00 93.75 327 ALA A C 1
ATOM 2616 O O . ALA A 1 327 ? -3.684 -7.023 6.758 1.00 93.75 327 ALA A O 1
ATOM 2617 N N . VAL A 1 328 ? -4.183 -6.194 8.783 1.00 94.88 328 VAL A N 1
ATOM 2618 C CA . VAL A 1 328 ? -5.624 -6.367 8.636 1.00 94.88 328 VAL A CA 1
ATOM 2619 C C . VAL A 1 328 ? -6.241 -5.129 7.999 1.00 94.88 328 VAL A C 1
ATOM 2621 O O . VAL A 1 328 ? -5.779 -3.998 8.175 1.00 94.88 328 VAL A O 1
ATOM 2624 N N . ARG A 1 329 ? -7.317 -5.356 7.250 1.00 95.06 329 ARG A N 1
ATOM 2625 C CA . ARG A 1 329 ? -8.175 -4.293 6.735 1.00 95.06 329 ARG A CA 1
ATOM 2626 C C . ARG A 1 329 ? -9.310 -4.063 7.723 1.00 95.06 329 ARG A C 1
ATOM 2628 O O . ARG A 1 329 ? -9.861 -5.027 8.253 1.00 95.06 329 ARG A O 1
ATOM 2635 N N . VAL A 1 330 ? -9.613 -2.796 7.968 1.00 95.38 330 VAL A N 1
ATOM 2636 C CA . VAL A 1 330 ? -10.623 -2.336 8.915 1.00 95.38 330 VAL A CA 1
ATOM 2637 C C . VAL A 1 330 ? -11.776 -1.703 8.152 1.00 95.38 330 VAL A C 1
ATOM 2639 O O . VAL A 1 330 ? -11.588 -0.784 7.351 1.00 95.38 330 VAL A O 1
ATOM 2642 N N . GLU A 1 331 ? -12.973 -2.182 8.439 1.00 94.56 331 GLU A N 1
ATOM 2643 C CA . GLU A 1 331 ? -14.234 -1.640 7.959 1.00 94.56 331 GLU A CA 1
ATOM 2644 C C . GLU A 1 331 ? -14.951 -0.959 9.121 1.00 94.56 331 GLU A C 1
ATOM 2646 O O . GLU A 1 331 ? -15.015 -1.493 10.231 1.00 94.56 331 GLU A O 1
ATOM 2651 N N . PHE A 1 332 ? -15.493 0.228 8.868 1.00 93.38 332 PHE A N 1
ATOM 2652 C CA . PHE A 1 332 ? -16.294 0.940 9.855 1.00 93.38 332 PHE A CA 1
ATOM 2653 C C . PHE A 1 332 ? -17.757 0.580 9.664 1.00 93.38 332 PHE A C 1
ATOM 2655 O O . PHE A 1 332 ? -18.306 0.808 8.589 1.00 93.38 332 PHE A O 1
ATOM 2662 N N . VAL A 1 333 ? -18.370 0.039 10.712 1.00 91.81 333 VAL A N 1
ATOM 2663 C CA . VAL A 1 333 ? -19.788 -0.321 10.756 1.00 91.81 333 VAL A CA 1
ATOM 2664 C C . VAL A 1 333 ? -20.470 0.643 11.717 1.00 91.81 333 VAL A C 1
ATOM 2666 O O . VAL A 1 333 ? -20.140 0.652 12.899 1.00 91.81 333 VAL A O 1
ATOM 2669 N N . ALA A 1 334 ? -21.380 1.483 11.225 1.00 89.94 334 ALA A N 1
ATOM 2670 C CA . ALA A 1 334 ? -22.110 2.421 12.077 1.00 89.94 334 ALA A CA 1
ATOM 2671 C C . ALA A 1 334 ? -22.924 1.681 13.155 1.00 89.94 334 ALA A C 1
ATOM 2673 O O . ALA A 1 334 ? -23.514 0.635 12.879 1.00 89.94 334 ALA A O 1
ATOM 2674 N N . CYS A 1 335 ? -22.967 2.226 14.373 1.00 87.44 335 CYS A N 1
ATOM 2675 C CA . CYS A 1 335 ? -23.958 1.815 15.367 1.00 87.44 335 CYS A CA 1
ATOM 2676 C C . CYS A 1 335 ? -25.364 2.265 14.910 1.00 87.44 335 CYS A C 1
ATOM 2678 O O . CYS A 1 335 ? -25.493 3.261 14.193 1.00 87.44 335 CYS A O 1
ATOM 2680 N N . GLU A 1 336 ? -26.413 1.524 15.283 1.00 70.88 336 GLU A N 1
ATOM 2681 C CA . GLU A 1 336 ? -27.802 1.830 14.902 1.00 70.88 336 GLU A CA 1
ATOM 2682 C C . GLU A 1 336 ? -28.187 3.285 15.248 1.00 70.88 336 GLU A C 1
ATOM 2684 O O . GLU A 1 336 ? -27.777 3.813 16.280 1.00 70.88 336 GLU A O 1
ATOM 2689 N N . GLY A 1 337 ? -28.953 3.944 14.366 1.00 58.31 337 GLY A N 1
ATOM 2690 C CA . GLY A 1 337 ? -29.438 5.324 14.552 1.00 58.31 337 GLY A CA 1
ATOM 2691 C C . GLY A 1 337 ? -28.761 6.412 13.701 1.00 58.31 337 GLY A C 1
ATOM 2692 O O . GLY A 1 337 ? -29.276 7.521 13.625 1.00 58.31 337 GLY A O 1
ATOM 2693 N N . ALA A 1 338 ? -27.665 6.119 12.993 1.00 54.44 338 ALA A N 1
ATOM 2694 C CA . ALA A 1 338 ? -26.997 7.082 12.095 1.00 54.44 338 ALA A CA 1
ATOM 2695 C C . ALA A 1 338 ? -27.498 7.046 10.626 1.00 54.44 338 ALA A C 1
ATOM 2697 O O . ALA A 1 338 ? -26.809 7.509 9.715 1.00 54.44 338 ALA A O 1
ATOM 2698 N N . ALA A 1 339 ? -28.662 6.442 10.359 1.00 48.66 339 ALA A N 1
ATOM 2699 C CA . ALA A 1 339 ? -28.968 5.843 9.058 1.00 48.66 339 ALA A CA 1
ATOM 2700 C C . ALA A 1 339 ? -30.267 6.335 8.397 1.00 48.66 339 ALA A C 1
ATOM 2702 O O . ALA A 1 339 ? -31.180 5.549 8.174 1.00 48.66 339 ALA A O 1
ATOM 2703 N N . GLU A 1 340 ? -30.299 7.594 7.960 1.00 49.09 340 GLU A N 1
ATOM 2704 C CA . GLU A 1 340 ? -31.161 7.963 6.819 1.00 49.09 340 GLU A CA 1
ATOM 2705 C C . GLU A 1 340 ? -30.378 8.127 5.501 1.00 49.09 340 GLU A C 1
ATOM 2707 O O . GLU A 1 340 ? -30.972 8.147 4.430 1.00 49.09 340 GLU A O 1
ATOM 2712 N N . ALA A 1 341 ? -29.035 8.144 5.526 1.00 56.06 341 ALA A N 1
ATOM 2713 C CA . ALA A 1 341 ? -28.219 8.237 4.302 1.00 56.06 341 ALA A CA 1
ATOM 2714 C C . ALA A 1 341 ? -26.821 7.583 4.405 1.00 56.06 341 ALA A C 1
ATOM 2716 O O . ALA A 1 341 ? -25.867 8.019 3.750 1.00 56.06 341 ALA A O 1
ATOM 2717 N N . TYR A 1 342 ? -26.652 6.560 5.251 1.00 66.06 342 TYR A N 1
ATOM 2718 C CA . TYR A 1 342 ? -25.363 5.881 5.408 1.00 66.06 342 TYR A CA 1
ATOM 2719 C C . TYR A 1 342 ? -25.146 4.829 4.312 1.00 66.06 342 TYR A C 1
ATOM 2721 O O . TYR A 1 342 ? -25.783 3.780 4.296 1.00 66.06 342 TYR A O 1
ATOM 2729 N N . THR A 1 343 ? -24.202 5.097 3.409 1.00 72.94 343 THR A N 1
ATOM 2730 C CA . THR A 1 343 ? -23.628 4.080 2.519 1.00 72.94 343 THR A CA 1
ATOM 2731 C C . THR A 1 343 ? -22.304 3.608 3.121 1.00 72.94 343 THR A C 1
ATOM 2733 O O . THR A 1 343 ? -21.376 4.424 3.210 1.00 72.94 343 THR A O 1
ATOM 2736 N N . PRO A 1 344 ? -22.181 2.328 3.529 1.00 77.00 344 PRO A N 1
ATOM 2737 C CA . PRO A 1 344 ? -20.928 1.786 4.032 1.00 77.00 344 PRO A CA 1
ATOM 2738 C C . PRO A 1 344 ? -19.769 2.055 3.064 1.00 77.00 344 PRO A C 1
ATOM 2740 O O . PRO A 1 344 ? -19.920 1.834 1.859 1.00 77.00 344 PRO A O 1
ATOM 2743 N N . PRO A 1 345 ? -18.613 2.541 3.549 1.00 81.12 345 PRO A N 1
ATOM 2744 C CA . PRO A 1 345 ? -17.443 2.717 2.705 1.00 81.12 345 PRO A CA 1
ATOM 2745 C C . PRO A 1 345 ? -16.999 1.373 2.125 1.00 81.12 345 PRO A C 1
ATOM 2747 O O . PRO A 1 345 ? -16.564 0.483 2.855 1.00 81.12 345 PRO A O 1
ATOM 2750 N N . ASP A 1 346 ? -17.083 1.228 0.806 1.00 87.31 346 ASP A N 1
ATOM 2751 C CA . ASP A 1 346 ? -16.643 0.013 0.132 1.00 87.31 346 ASP A CA 1
ATOM 2752 C C . ASP A 1 346 ? -15.139 0.069 -0.135 1.00 87.31 346 ASP A C 1
ATOM 2754 O O . ASP A 1 346 ? -14.663 0.509 -1.184 1.00 87.31 346 ASP A O 1
ATOM 2758 N N . ILE A 1 347 ? -14.374 -0.407 0.842 1.00 88.81 347 ILE A N 1
ATOM 2759 C CA . ILE A 1 347 ? -12.913 -0.439 0.765 1.00 88.81 347 ILE A CA 1
ATOM 2760 C C . ILE A 1 347 ? -12.392 -1.343 -0.365 1.00 88.81 347 ILE A C 1
ATOM 2762 O O . ILE A 1 347 ? -11.215 -1.278 -0.716 1.00 88.81 347 ILE A O 1
ATOM 2766 N N . HIS A 1 348 ? -13.225 -2.210 -0.943 1.00 89.38 348 HIS A N 1
ATOM 2767 C CA . HIS A 1 348 ? -12.855 -3.108 -2.037 1.00 89.38 348 HIS A CA 1
ATOM 2768 C C . HIS A 1 348 ? -13.159 -2.517 -3.422 1.00 89.38 348 HIS A C 1
ATOM 2770 O O . HIS A 1 348 ? -12.703 -3.071 -4.423 1.00 89.38 348 HIS A O 1
ATOM 2776 N N . GLN A 1 349 ? -13.891 -1.401 -3.501 1.00 88.44 349 GLN A N 1
ATOM 2777 C CA . GLN A 1 349 ? -14.360 -0.819 -4.759 1.00 88.44 349 GLN A CA 1
ATOM 2778 C C . GLN A 1 349 ? -13.216 -0.506 -5.731 1.00 88.44 349 GLN A C 1
ATOM 2780 O O . GLN A 1 349 ? -13.285 -0.897 -6.892 1.00 88.44 349 GLN A O 1
ATOM 2785 N N . VAL A 1 350 ? -12.145 0.143 -5.258 1.00 85.62 350 VAL A N 1
ATOM 2786 C CA . VAL A 1 350 ? -10.996 0.519 -6.103 1.00 85.62 350 VAL A CA 1
ATOM 2787 C C . VAL A 1 350 ? -10.358 -0.725 -6.730 1.00 85.62 350 VAL A C 1
ATOM 2789 O O . VAL A 1 350 ? -10.226 -0.800 -7.949 1.00 85.62 350 VAL A O 1
ATOM 2792 N N . THR A 1 351 ? -10.033 -1.727 -5.911 1.00 84.69 351 THR A N 1
ATOM 2793 C CA . THR A 1 351 ? -9.368 -2.959 -6.355 1.00 84.69 351 THR A CA 1
ATOM 2794 C C . THR A 1 351 ? -10.253 -3.809 -7.274 1.00 84.69 351 THR A C 1
ATOM 2796 O O . THR A 1 351 ? -9.750 -4.440 -8.200 1.00 84.69 351 THR A O 1
ATOM 2799 N N . ARG A 1 352 ? -11.579 -3.835 -7.061 1.00 87.44 352 ARG A N 1
ATOM 2800 C CA . ARG A 1 352 ? -12.500 -4.553 -7.962 1.00 87.44 352 ARG A CA 1
ATOM 2801 C C . ARG A 1 352 ? -12.605 -3.881 -9.330 1.00 87.44 352 ARG A C 1
ATOM 2803 O O . ARG A 1 352 ? -12.656 -4.589 -10.333 1.00 87.44 352 ARG A O 1
ATOM 2810 N N . THR A 1 353 ? -12.626 -2.549 -9.373 1.00 81.81 353 THR A N 1
ATOM 2811 C CA . THR A 1 353 ? -12.695 -1.786 -10.629 1.00 81.81 353 THR A CA 1
ATOM 2812 C C . THR A 1 353 ? -11.374 -1.839 -11.399 1.00 81.81 353 THR A C 1
ATOM 2814 O O . THR A 1 353 ? -11.384 -1.979 -12.619 1.00 81.81 353 THR A O 1
ATOM 2817 N N . TYR A 1 354 ? -10.237 -1.779 -10.699 1.00 80.69 354 TYR A N 1
ATOM 2818 C CA . TYR A 1 354 ? -8.908 -1.753 -11.310 1.00 80.69 354 TYR A CA 1
ATOM 2819 C C . TYR A 1 354 ? -8.112 -3.005 -10.975 1.00 80.69 354 TYR A C 1
ATOM 2821 O O . TYR A 1 354 ? -7.364 -3.059 -10.002 1.00 80.69 354 TYR A O 1
ATOM 2829 N N . ASN A 1 355 ? -8.239 -4.000 -11.848 1.00 77.88 355 ASN A N 1
ATOM 2830 C CA . ASN A 1 355 ? -7.363 -5.159 -11.860 1.00 77.88 355 ASN A CA 1
ATOM 2831 C C . ASN A 1 355 ? -6.296 -4.970 -12.953 1.00 77.88 355 ASN A C 1
ATOM 2833 O O . ASN A 1 355 ? -6.588 -5.071 -14.148 1.00 77.88 355 ASN A O 1
ATOM 2837 N N . HIS A 1 356 ? -5.063 -4.674 -12.537 1.00 75.69 356 HIS A N 1
ATOM 2838 C CA . HIS A 1 356 ? -3.929 -4.400 -13.426 1.00 75.69 356 HIS A CA 1
ATOM 2839 C C . HIS A 1 356 ? -3.484 -5.623 -14.241 1.00 75.69 356 HIS A C 1
ATOM 2841 O O . HIS A 1 356 ? -2.949 -5.454 -15.335 1.00 75.69 356 HIS A O 1
ATOM 2847 N N . GLU A 1 357 ? -3.750 -6.840 -13.760 1.00 71.00 357 GLU A N 1
ATOM 2848 C CA . GLU A 1 357 ? -3.361 -8.092 -14.424 1.00 71.00 357 GLU A CA 1
ATOM 2849 C C . GLU A 1 357 ? -4.242 -8.408 -15.640 1.00 71.00 357 GLU A C 1
ATOM 2851 O O . GLU A 1 357 ? -3.762 -8.962 -16.626 1.00 71.00 357 GLU A O 1
ATOM 2856 N N . LYS A 1 358 ? -5.521 -8.003 -15.626 1.00 64.06 358 LYS A N 1
ATOM 2857 C CA . LYS A 1 358 ? -6.506 -8.363 -16.666 1.00 64.06 358 LYS A CA 1
ATOM 2858 C C . LYS A 1 358 ? -6.286 -7.713 -18.041 1.00 64.06 358 LYS A C 1
ATOM 2860 O O . LYS A 1 358 ? -7.087 -7.938 -18.941 1.00 64.06 358 LYS A O 1
ATOM 2865 N N . SER A 1 359 ? -5.265 -6.873 -18.230 1.00 55.31 359 SER A N 1
ATOM 2866 C CA . SER A 1 359 ? -5.164 -6.053 -19.447 1.00 55.31 359 SER A CA 1
ATOM 2867 C C . SER A 1 359 ? -3.743 -5.653 -19.852 1.00 55.31 359 SER A C 1
ATOM 2869 O O . SER A 1 359 ? -3.543 -4.521 -20.287 1.00 55.31 359 SER A O 1
ATOM 2871 N N . ILE A 1 360 ? -2.737 -6.521 -19.713 1.00 62.91 360 ILE A N 1
ATOM 2872 C CA . ILE A 1 360 ? -1.367 -6.178 -20.138 1.00 62.91 360 ILE A CA 1
ATOM 2873 C C . ILE A 1 360 ? -1.346 -5.919 -21.657 1.00 62.91 360 ILE A C 1
ATOM 2875 O O . ILE A 1 360 ? -1.489 -6.834 -22.460 1.00 62.91 360 ILE A O 1
ATOM 2879 N N . GLN A 1 361 ? -1.167 -4.655 -22.037 1.00 59.50 361 GLN A N 1
ATOM 2880 C CA . GLN A 1 361 ? -0.826 -4.220 -23.388 1.00 59.50 361 GLN A CA 1
ATOM 2881 C C . GLN A 1 361 ? 0.545 -3.557 -23.292 1.00 59.50 361 GLN A C 1
ATOM 2883 O O . GLN A 1 361 ? 0.757 -2.714 -22.421 1.00 59.50 361 GLN A O 1
ATOM 2888 N N . TYR A 1 362 ? 1.481 -3.981 -24.137 1.00 59.88 362 TYR A N 1
ATOM 2889 C CA . TYR A 1 362 ? 2.819 -3.400 -24.188 1.00 59.88 362 TYR A CA 1
ATOM 2890 C C . TYR A 1 362 ? 2.779 -2.107 -25.006 1.00 59.88 362 TYR A C 1
ATOM 2892 O O . TYR A 1 362 ? 2.399 -2.136 -26.177 1.00 59.88 362 TYR A O 1
ATOM 2900 N N . THR A 1 363 ? 3.182 -0.988 -24.404 1.00 59.44 363 THR A N 1
ATOM 2901 C CA . THR A 1 363 ? 3.307 0.294 -25.109 1.00 59.44 363 THR A CA 1
ATOM 2902 C C . THR A 1 363 ? 4.646 0.328 -25.833 1.00 59.44 363 THR A C 1
ATOM 2904 O O . THR A 1 363 ? 5.698 0.288 -25.197 1.00 59.44 363 THR A O 1
ATOM 2907 N N . GLU A 1 364 ? 4.637 0.400 -27.166 1.00 58.84 364 GLU A N 1
ATOM 2908 C CA . GLU A 1 364 ? 5.875 0.454 -27.943 1.00 58.84 364 GLU A CA 1
ATOM 2909 C C . GLU A 1 364 ? 6.325 1.904 -28.214 1.00 58.84 364 GLU A C 1
ATOM 2911 O O . GLU A 1 364 ? 5.717 2.594 -29.031 1.00 58.84 364 GLU A O 1
ATOM 2916 N N . SER A 1 365 ? 7.401 2.377 -27.566 1.00 61.25 365 SER A N 1
ATOM 2917 C CA . SER A 1 365 ? 8.013 3.679 -27.876 1.00 61.25 365 SER A CA 1
ATOM 2918 C C . SER A 1 365 ? 8.767 3.679 -29.205 1.00 61.25 365 SER A C 1
ATOM 2920 O O . SER A 1 365 ? 9.300 2.660 -29.650 1.00 61.25 365 SER A O 1
ATOM 2922 N N . GLN A 1 366 ? 8.922 4.864 -29.803 1.00 62.25 366 GLN A N 1
ATOM 2923 C CA . GLN A 1 366 ? 9.764 5.016 -30.992 1.00 62.25 366 GLN A CA 1
ATOM 2924 C C . GLN A 1 366 ? 11.234 4.650 -30.711 1.00 62.25 366 GLN A C 1
ATOM 2926 O O . GLN A 1 366 ? 11.869 4.053 -31.569 1.00 62.25 366 GLN A O 1
ATOM 2931 N N . SER A 1 367 ? 11.767 4.900 -29.504 1.00 60.47 367 SER A N 1
ATOM 2932 C CA . SER A 1 367 ? 13.126 4.458 -29.135 1.00 60.47 367 SER A CA 1
ATOM 2933 C C . SER A 1 367 ? 13.288 2.937 -29.180 1.00 60.47 367 SER A C 1
ATOM 2935 O O . SER A 1 367 ? 14.309 2.442 -29.657 1.00 60.47 367 SER A O 1
ATOM 2937 N N . MET A 1 368 ? 12.258 2.181 -28.785 1.00 66.12 368 MET A N 1
ATOM 2938 C CA . MET A 1 368 ? 12.255 0.730 -28.958 1.00 66.12 368 MET A CA 1
ATOM 2939 C C . MET A 1 368 ? 12.230 0.312 -30.425 1.00 66.12 368 MET A C 1
ATOM 2941 O O . MET A 1 368 ? 12.921 -0.641 -30.784 1.00 66.12 368 MET A O 1
ATOM 2945 N N . ARG A 1 369 ? 11.451 1.000 -31.267 1.00 70.19 369 ARG A N 1
ATOM 2946 C CA . ARG A 1 369 ? 11.398 0.717 -32.709 1.00 70.19 369 ARG A CA 1
ATOM 2947 C C . ARG A 1 369 ? 12.737 0.994 -33.379 1.00 70.19 369 ARG A C 1
ATOM 2949 O O . ARG A 1 369 ? 13.226 0.138 -34.108 1.00 70.19 369 ARG A O 1
ATOM 2956 N N . ASP A 1 370 ? 13.354 2.130 -33.069 1.00 70.94 370 ASP A N 1
ATOM 2957 C CA . ASP A 1 370 ? 14.657 2.521 -33.611 1.00 70.94 370 ASP A CA 1
ATOM 2958 C C . ASP A 1 370 ? 15.752 1.532 -33.180 1.00 70.94 370 ASP A C 1
ATOM 2960 O O . ASP A 1 370 ? 16.568 1.112 -33.998 1.00 70.94 370 ASP A O 1
ATOM 2964 N N . TYR A 1 371 ? 15.735 1.091 -31.916 1.00 68.06 371 TYR A N 1
ATOM 2965 C CA . TYR A 1 371 ? 16.648 0.058 -31.424 1.00 68.06 371 TYR A CA 1
ATOM 2966 C C . TYR A 1 371 ? 16.437 -1.288 -32.132 1.00 68.06 371 TYR A C 1
ATOM 2968 O O . TYR A 1 371 ? 17.397 -1.891 -32.607 1.00 68.06 371 TYR A O 1
ATOM 2976 N N . LYS A 1 372 ? 15.186 -1.756 -32.259 1.00 75.62 372 LYS A N 1
ATOM 2977 C CA . LYS A 1 372 ? 14.870 -2.995 -32.991 1.00 75.62 372 LYS A CA 1
ATOM 2978 C C . LYS A 1 372 ? 15.318 -2.913 -34.452 1.00 75.62 372 LYS A C 1
ATOM 2980 O O . LYS A 1 372 ? 15.873 -3.879 -34.967 1.00 75.62 372 LYS A O 1
ATOM 2985 N N . ALA A 1 373 ? 15.117 -1.768 -35.105 1.00 75.94 373 ALA A N 1
ATOM 2986 C CA . ALA A 1 373 ? 15.576 -1.531 -36.471 1.00 75.94 373 ALA A CA 1
ATOM 2987 C C . ALA A 1 373 ? 17.110 -1.577 -36.585 1.00 75.94 373 ALA A C 1
ATOM 2989 O O . ALA A 1 373 ? 17.631 -2.176 -37.528 1.00 75.94 373 ALA A O 1
ATOM 2990 N N . ALA A 1 374 ? 17.831 -1.007 -35.613 1.00 73.44 374 ALA A N 1
ATOM 2991 C CA . ALA A 1 374 ? 19.292 -1.069 -35.540 1.00 73.44 374 ALA A CA 1
ATOM 2992 C C . ALA A 1 374 ? 19.823 -2.503 -35.316 1.00 73.44 374 ALA A C 1
ATOM 2994 O O . ALA A 1 374 ? 20.822 -2.899 -35.911 1.00 73.44 374 ALA A O 1
ATOM 2995 N N . GLU A 1 375 ? 19.154 -3.315 -34.495 1.00 73.44 375 GLU A N 1
ATOM 2996 C CA . GLU A 1 375 ? 19.532 -4.723 -34.283 1.00 73.44 375 GLU A CA 1
ATOM 2997 C C . GLU A 1 375 ? 19.233 -5.606 -35.508 1.00 73.44 375 GLU A C 1
ATOM 2999 O O . GLU A 1 375 ? 20.032 -6.472 -35.871 1.00 73.44 375 GLU A O 1
ATOM 3004 N N . LEU A 1 376 ? 18.132 -5.347 -36.221 1.00 74.19 376 LEU A N 1
ATOM 3005 C CA . LEU A 1 376 ? 17.814 -6.015 -37.492 1.00 74.19 376 LEU A CA 1
ATOM 3006 C C . LEU A 1 376 ? 18.848 -5.716 -38.591 1.00 74.19 376 LEU A C 1
ATOM 3008 O O . LEU A 1 376 ? 19.146 -6.573 -39.424 1.00 74.19 376 LEU A O 1
ATOM 3012 N N . THR A 1 377 ? 19.436 -4.517 -38.582 1.00 73.88 377 THR A N 1
ATOM 3013 C CA . THR A 1 377 ? 20.501 -4.149 -39.528 1.00 73.88 377 THR A CA 1
ATOM 3014 C C . THR A 1 377 ? 21.841 -4.790 -39.174 1.00 73.88 377 THR A C 1
ATOM 3016 O O . THR A 1 377 ? 22.577 -5.164 -40.081 1.00 73.88 377 THR A O 1
ATOM 3019 N N . LYS A 1 378 ? 22.142 -4.996 -37.884 1.00 67.50 378 LYS A N 1
ATOM 3020 C CA . LYS A 1 378 ? 23.343 -5.730 -37.438 1.00 67.50 378 LYS A CA 1
ATOM 3021 C C . LYS A 1 378 ? 23.267 -7.240 -37.680 1.00 67.50 378 LYS A C 1
ATOM 3023 O O . LYS A 1 378 ? 24.296 -7.869 -37.891 1.00 67.50 378 LYS A O 1
ATOM 3028 N N . SER A 1 379 ? 22.067 -7.818 -37.624 1.00 51.19 379 SER A N 1
ATOM 3029 C CA . SER A 1 379 ? 21.833 -9.265 -37.774 1.00 51.19 379 SER A CA 1
ATOM 3030 C C . SER A 1 379 ? 21.582 -9.717 -39.220 1.00 51.19 379 SER A C 1
ATOM 3032 O O . SER A 1 379 ? 21.500 -10.917 -39.481 1.00 51.19 379 SER A O 1
ATOM 3034 N N . SER A 1 380 ? 21.493 -8.784 -40.176 1.00 43.28 380 SER A N 1
ATOM 3035 C CA . SER A 1 380 ? 21.372 -9.110 -41.602 1.00 43.28 380 SER A CA 1
ATOM 3036 C C . SER A 1 380 ? 22.716 -9.609 -42.176 1.00 43.28 380 SER A C 1
ATOM 3038 O O . SER A 1 380 ? 23.737 -8.967 -41.929 1.00 43.28 380 SER A O 1
ATOM 3040 N N . PRO A 1 381 ? 22.769 -10.692 -42.986 1.00 49.31 381 PRO A N 1
ATOM 3041 C CA . PRO A 1 381 ? 24.023 -11.326 -43.433 1.00 49.31 381 PRO A CA 1
ATOM 3042 C C . PRO A 1 381 ? 24.842 -10.535 -44.471 1.00 49.31 381 PRO A C 1
ATOM 3044 O O . PRO A 1 381 ? 25.704 -11.103 -45.137 1.00 49.31 381 PRO A O 1
ATOM 3047 N N . THR A 1 382 ? 24.590 -9.241 -44.657 1.00 49.50 382 THR A N 1
ATOM 3048 C CA . THR A 1 382 ? 25.126 -8.454 -45.780 1.00 49.50 382 THR A CA 1
ATOM 3049 C C . THR A 1 382 ? 26.290 -7.542 -45.394 1.00 49.50 382 THR A C 1
ATOM 3051 O O . THR A 1 382 ? 26.471 -6.482 -45.985 1.00 49.50 382 THR A O 1
ATOM 3054 N N . SER A 1 383 ? 27.121 -7.956 -44.436 1.00 41.16 383 SER A N 1
ATOM 3055 C CA . SER A 1 383 ? 28.467 -7.391 -44.278 1.00 41.16 383 SER A CA 1
ATOM 3056 C C . SER A 1 383 ? 29.484 -8.365 -44.865 1.00 41.16 383 SER A C 1
ATOM 3058 O O . SER A 1 383 ? 30.204 -9.067 -44.155 1.00 41.16 383 SER A O 1
ATOM 3060 N N . SER A 1 384 ? 29.502 -8.457 -46.196 1.00 38.81 384 SER A N 1
ATOM 3061 C CA . SER A 1 384 ? 30.637 -9.032 -46.905 1.00 38.81 384 SER A CA 1
ATOM 3062 C C . SER A 1 384 ? 31.823 -8.093 -46.730 1.00 38.81 384 SER A C 1
ATOM 3064 O O . SER A 1 384 ? 31.814 -6.955 -47.197 1.00 38.81 384 SER A O 1
ATOM 3066 N N . THR A 1 385 ? 32.835 -8.605 -46.047 1.00 38.94 385 THR A N 1
ATOM 3067 C CA . THR A 1 385 ? 34.193 -8.088 -45.960 1.00 38.94 385 THR A CA 1
ATOM 3068 C C . THR A 1 385 ? 34.690 -7.628 -47.336 1.00 38.94 385 THR A C 1
ATOM 3070 O O . THR A 1 385 ? 35.010 -8.451 -48.188 1.00 38.94 385 THR A O 1
ATOM 3073 N N . THR A 1 386 ? 34.789 -6.319 -47.571 1.00 34.06 386 THR A N 1
ATOM 3074 C CA . THR A 1 386 ? 35.666 -5.791 -48.624 1.00 34.06 386 THR A CA 1
ATOM 3075 C C . THR A 1 386 ? 37.085 -5.745 -48.082 1.00 34.06 386 THR A C 1
ATOM 3077 O O . THR A 1 386 ? 37.518 -4.767 -47.477 1.00 34.06 386 THR A O 1
ATOM 3080 N N . THR A 1 387 ? 37.799 -6.845 -48.285 1.00 32.12 387 THR A N 1
ATOM 3081 C CA . THR A 1 387 ? 39.259 -6.904 -48.274 1.00 32.12 387 THR A CA 1
ATOM 3082 C C . THR A 1 387 ? 39.778 -6.054 -49.443 1.00 32.12 387 THR A C 1
ATOM 3084 O O . THR A 1 387 ? 39.334 -6.272 -50.572 1.00 32.12 387 THR A O 1
ATOM 3087 N N . PRO A 1 388 ? 40.691 -5.089 -49.241 1.00 35.09 388 PRO A N 1
ATOM 3088 C CA . PRO A 1 388 ? 41.324 -4.402 -50.357 1.00 35.09 388 PRO A CA 1
ATOM 3089 C C . PRO A 1 388 ? 42.430 -5.299 -50.923 1.00 35.09 388 PRO A C 1
ATOM 3091 O O . PRO A 1 388 ? 43.457 -5.517 -50.282 1.00 35.09 388 PRO A O 1
ATOM 3094 N N . THR A 1 389 ? 42.210 -5.844 -52.117 1.00 32.78 389 THR A N 1
ATOM 3095 C CA . THR A 1 389 ? 43.230 -6.586 -52.862 1.00 32.78 389 THR A CA 1
ATOM 3096 C C . THR A 1 389 ? 44.178 -5.602 -53.542 1.00 32.78 389 THR A C 1
ATOM 3098 O O . THR A 1 389 ? 43.778 -4.775 -54.360 1.00 32.78 389 THR A O 1
ATOM 3101 N N . THR A 1 390 ? 45.449 -5.700 -53.177 1.00 37.16 390 THR A N 1
ATOM 3102 C CA . THR A 1 390 ? 46.609 -5.120 -53.850 1.00 37.16 390 THR A CA 1
ATOM 3103 C C . THR A 1 390 ? 46.714 -5.656 -55.280 1.00 37.16 390 THR A C 1
ATOM 3105 O O . THR A 1 390 ? 46.723 -6.867 -55.445 1.00 37.16 390 THR A O 1
ATOM 3108 N N . GLU A 1 391 ? 46.819 -4.775 -56.282 1.00 31.92 391 GLU A N 1
ATOM 3109 C CA . GLU A 1 391 ? 47.733 -4.878 -57.441 1.00 31.92 391 GLU A CA 1
ATOM 3110 C C . GLU A 1 391 ? 47.397 -3.824 -58.512 1.00 31.92 391 GLU A C 1
ATOM 3112 O O . GLU A 1 391 ? 46.482 -3.977 -59.321 1.00 31.92 391 GLU A O 1
ATOM 3117 N N . ARG A 1 392 ? 48.212 -2.766 -58.588 1.00 32.94 392 ARG A N 1
ATOM 3118 C CA . ARG A 1 392 ? 48.643 -2.235 -59.887 1.00 32.94 392 ARG A CA 1
ATOM 3119 C C . ARG A 1 392 ? 50.004 -1.564 -59.745 1.00 32.94 392 ARG A C 1
ATOM 3121 O O . ARG A 1 392 ? 50.161 -0.576 -59.034 1.00 32.94 392 ARG A O 1
ATOM 3128 N N . ALA A 1 393 ? 50.988 -2.176 -60.388 1.00 32.25 393 ALA A N 1
ATOM 3129 C CA . ALA A 1 393 ? 52.384 -1.788 -60.380 1.00 32.25 393 ALA A CA 1
ATOM 3130 C C . ALA A 1 393 ? 52.717 -0.699 -61.421 1.00 32.25 393 ALA A C 1
ATOM 3132 O O . ALA A 1 393 ? 52.051 -0.587 -62.449 1.00 32.25 393 ALA A O 1
ATOM 3133 N N . ALA A 1 394 ? 53.853 -0.043 -61.145 1.00 31.56 394 ALA A N 1
ATOM 3134 C CA . ALA A 1 394 ? 54.870 0.497 -62.060 1.00 31.56 394 ALA A CA 1
ATOM 3135 C C . ALA A 1 394 ? 54.764 1.948 -62.587 1.00 31.56 394 ALA A C 1
ATOM 3137 O O . ALA A 1 394 ? 54.021 2.232 -63.520 1.00 31.56 394 ALA A O 1
ATOM 3138 N N . ALA A 1 395 ? 55.644 2.814 -62.051 1.00 31.42 395 ALA A N 1
ATOM 3139 C CA . ALA A 1 395 ? 56.644 3.641 -62.769 1.00 31.42 395 ALA A CA 1
ATOM 3140 C C . ALA A 1 395 ? 57.429 4.496 -61.733 1.00 31.42 395 ALA A C 1
ATOM 3142 O O . ALA A 1 395 ? 56.867 5.403 -61.135 1.00 31.42 395 ALA A O 1
ATOM 3143 N N . VAL A 1 396 ? 58.599 4.055 -61.245 1.00 31.84 396 VAL A N 1
ATOM 3144 C CA . VAL A 1 396 ? 59.967 4.475 -61.654 1.00 31.84 396 VAL A CA 1
ATOM 3145 C C . VAL A 1 396 ? 60.240 5.988 -61.537 1.00 31.84 396 VAL A C 1
ATOM 3147 O O . VAL A 1 396 ? 59.808 6.740 -62.400 1.00 31.84 396 VAL A O 1
ATOM 3150 N N . ALA A 1 397 ? 61.044 6.403 -60.540 1.00 31.80 397 ALA A N 1
ATOM 3151 C CA . ALA A 1 397 ? 62.354 7.063 -60.737 1.00 31.80 397 ALA A CA 1
ATOM 3152 C C . ALA A 1 397 ? 62.966 7.639 -59.430 1.00 31.80 397 ALA A C 1
ATOM 3154 O O . ALA A 1 397 ? 62.385 8.502 -58.786 1.00 31.80 397 ALA A O 1
ATOM 3155 N N . ALA A 1 398 ? 64.193 7.180 -59.145 1.00 31.39 398 ALA A N 1
ATOM 3156 C CA . ALA A 1 398 ? 65.347 7.891 -58.568 1.00 31.39 398 ALA A CA 1
ATOM 3157 C C . ALA A 1 398 ? 65.329 8.476 -57.127 1.00 31.39 398 ALA A C 1
ATOM 3159 O O . ALA A 1 398 ? 64.756 9.519 -56.835 1.00 31.39 398 ALA A O 1
ATOM 3160 N N . LEU A 1 399 ? 66.139 7.821 -56.281 1.00 30.73 399 LEU A N 1
ATOM 3161 C CA . LEU A 1 399 ? 66.880 8.324 -55.106 1.00 30.73 399 LEU A CA 1
ATOM 3162 C C . LEU A 1 399 ? 67.825 9.507 -55.463 1.00 30.73 399 LEU A C 1
ATOM 3164 O O . LEU A 1 399 ? 68.207 9.620 -56.630 1.00 30.73 399 LEU A O 1
ATOM 3168 N N . PRO A 1 400 ? 68.266 10.339 -54.487 1.00 39.75 400 PRO A N 1
ATOM 3169 C CA . PRO A 1 400 ? 69.498 10.016 -53.744 1.00 39.75 400 PRO A CA 1
ATOM 3170 C C . PRO A 1 400 ? 69.511 10.355 -52.228 1.00 39.75 400 PRO A C 1
ATOM 3172 O O . PRO A 1 400 ? 69.089 11.418 -51.790 1.00 39.75 400 PRO A O 1
ATOM 3175 N N . THR A 1 401 ? 70.038 9.384 -51.469 1.00 31.89 401 THR A N 1
ATOM 3176 C CA . THR A 1 401 ? 71.019 9.436 -50.353 1.00 31.89 401 THR A CA 1
ATOM 3177 C C . THR A 1 401 ? 70.974 10.499 -49.236 1.00 31.89 401 THR A C 1
ATOM 3179 O O . THR A 1 401 ? 71.261 11.667 -49.462 1.00 31.89 401 THR A O 1
ATOM 3182 N N . LEU A 1 402 ? 70.801 9.988 -48.003 1.00 35.25 402 LEU A N 1
ATOM 3183 C CA . LEU A 1 402 ? 71.701 10.077 -46.825 1.00 35.25 402 LEU A CA 1
ATOM 3184 C C . LEU A 1 402 ? 72.565 11.337 -46.638 1.00 35.25 402 LEU A C 1
ATOM 3186 O O . LEU A 1 402 ? 73.522 11.490 -47.387 1.00 35.25 402 LEU A O 1
ATOM 3190 N N . VAL A 1 403 ? 72.362 12.055 -45.518 1.00 33.06 403 VAL A N 1
ATOM 3191 C CA . VAL A 1 403 ? 73.427 12.542 -44.605 1.00 33.06 403 VAL A CA 1
ATOM 3192 C C . VAL A 1 403 ? 72.855 12.688 -43.175 1.00 33.06 403 VAL A C 1
ATOM 3194 O O . VAL A 1 403 ? 71.864 13.385 -42.973 1.00 33.06 403 VAL A O 1
ATOM 3197 N N . GLU A 1 404 ? 73.472 12.008 -42.200 1.00 36.69 404 GLU A N 1
ATOM 3198 C CA . GLU A 1 404 ? 73.373 12.253 -40.745 1.00 36.69 404 GLU A CA 1
ATOM 3199 C C . GLU A 1 404 ? 74.226 13.463 -40.315 1.00 36.69 404 GLU A C 1
ATOM 3201 O O . GLU A 1 404 ? 75.167 13.809 -41.023 1.00 36.69 404 GLU A O 1
ATOM 3206 N N . SER A 1 405 ? 73.983 13.971 -39.092 1.00 35.25 405 SER A N 1
ATOM 3207 C CA . SER A 1 405 ? 74.715 14.982 -38.281 1.00 35.25 405 SER A CA 1
ATOM 3208 C C . SER A 1 405 ? 73.965 16.324 -38.174 1.00 35.25 405 SER A C 1
ATOM 3210 O O . SER A 1 405 ? 73.510 16.849 -39.184 1.00 35.25 405 SER A O 1
ATOM 3212 N N . VAL A 1 406 ? 73.719 16.931 -37.003 1.00 37.84 406 VAL A N 1
ATOM 3213 C CA . VAL A 1 406 ? 74.228 16.819 -35.615 1.00 37.84 406 VAL A CA 1
ATOM 3214 C C . VAL A 1 406 ? 73.065 17.013 -34.641 1.00 37.84 406 VAL A C 1
ATOM 3216 O O . VAL A 1 406 ? 72.181 17.839 -34.967 1.00 37.84 406 VAL A O 1
#

InterPro domains:
  IPR007053 LRAT domain [PF04970] (14-150)
  IPR007053 LRAT domain [PS51934] (24-155)

Organism: NCBI:txid1317063

pLDDT: mean 80.7, std 17.07, range [30.73, 97.88]

Foldseek 3Di:
DFDPQFADPAQLLAAQQFKKWFWDPPPPPDIDIFIWTFHHHDRDQQGTKTWWFWDPDPDPVVGQQQTFTAIDGSCVVCVPPDSRRMGGAEECADPVVVVVGPFLRYYNAAFDDSLQLLLLSLLRHSADRRNDDVQAQHRSQSNVCSGHQFRAGRVNRDGDDDSHRNPPFDDVVSSVVSVVVSVVLLVLLQVLQVLVVLQQQFKWWKDWPNFWTWAQDPVFFIFIFGCPPHVVPRRTAIFRWHWDDDDSFKTKIWTAHPVVRWTWFQDDPVDPDFFIGTHHADPPPGCQRRMWIAGLLQWTFGRHHSRFTWAADPVGTIGTHSGNSRHIGIWIGGDPPSDPPRDTRPSCVSVVVRDSVVDRDRDDGVSNVVVVVVVVVVPDPPPDDPDDDDDDDDDDDDDDDDDDDD